Protein AF-0000000086516988 (afdb_homodimer)

Secondary structure (DSSP, 8-state):
--SSEEEEESSBPPHHHHHHHHHHHHTT---EEEEES-B--HHHHHHHHHHHHH-SS--EEEEESSSS-SHHHHHHHHHHHHH-S---EEE-TT---HHHHHHHHHHHHHH-SS--EEE-TTS--BGGGHHHHHHHHS-BTTBPPPSEEE-TT-TB--HHHHHHHHHHHHT-SS--EEE-TTS--HHHHHHHHHHHHHHH----EEE-TTS--BHHHHHHHHHHHHH--TT--EEE--SSB--HHHHHHHHHHHTTS---GGG---SS-HHHHHHHHH--/--SSEEEEESSBPPHHHHHHHHHHHHTT---EEEEES-B--HHHHHHHHHHHHH-SS--EEEEESSSS-SHHHHHHHHHHHHH-S---EEE-TT---HHHHHHHHHHHHHH-SS--EEE-TTS--BGGGHHHHHHHHS-BTTBPPPSEEE-TT-TB--HHHHHHHHHHHHT-SS--EEE-TTS--HHHHHHHHHHHHHHH----EEE-TTS--BHHHHHHHHHHHHH--TT--EEE--SSB--HHHHHHHHHHHTTS---GGG---SS-HHHHHHHHHT-

InterPro domains:
  IPR032675 Leucine-rich repeat domain superfamily [G3DSA:3.80.10.10] (6-278)
  IPR052201 Leucine-rich repeat-containing regulator of pluripotency [PTHR24111] (13-260)

Structure (mmCIF, N/CA/C/O backbone):
data_AF-0000000086516988-model_v1
#
loop_
_entity.id
_entity.type
_entity.pdbx_description
1 polymer 'Uncharacterized protein'
#
loop_
_atom_site.group_PDB
_atom_site.id
_atom_site.type_symbol
_atom_site.label_atom_id
_atom_site.label_alt_id
_atom_site.label_comp_id
_atom_site.label_asym_id
_atom_site.label_entity_id
_atom_site.label_seq_id
_atom_site.pdbx_PDB_ins_code
_atom_site.Cartn_x
_atom_site.Cartn_y
_atom_site.Cartn_z
_atom_site.occupancy
_atom_site.B_iso_or_equiv
_atom_site.auth_seq_id
_atom_site.auth_comp_id
_atom_site.auth_asym_id
_atom_site.auth_atom_id
_atom_site.pdbx_PDB_model_num
ATOM 1 N N . MET A 1 1 ? 9.219 37.531 30.625 1 40.97 1 MET A N 1
ATOM 2 C CA . MET A 1 1 ? 8.57 36.219 30.484 1 40.97 1 MET A CA 1
ATOM 3 C C . MET A 1 1 ? 9.562 35.094 30.719 1 40.97 1 MET A C 1
ATOM 5 O O . MET A 1 1 ? 10.547 34.969 29.984 1 40.97 1 MET A O 1
ATOM 9 N N . SER A 1 2 ? 9.797 34.812 31.719 1 50.31 2 SER A N 1
ATOM 10 C CA . SER A 1 2 ? 10.812 33.875 32.156 1 50.31 2 SER A CA 1
ATOM 11 C C . SER A 1 2 ? 10.852 32.625 31.281 1 50.31 2 SER A C 1
ATOM 13 O O . SER A 1 2 ? 11.906 32 31.125 1 50.31 2 SER A O 1
ATOM 15 N N . SER A 1 3 ? 9.68 32.094 30.688 1 69.81 3 SER A N 1
ATOM 16 C CA . SER A 1 3 ? 9.648 30.828 30 1 69.81 3 SER A CA 1
ATOM 17 C C . SER A 1 3 ? 9.727 31 28.484 1 69.81 3 SER A C 1
ATOM 19 O O . SER A 1 3 ? 9.344 32.062 27.953 1 69.81 3 SER A O 1
ATOM 21 N N . HIS A 1 4 ? 10.602 30.453 27.781 1 91.31 4 HIS A N 1
ATOM 22 C CA . HIS A 1 4 ? 10.781 30.406 26.328 1 91.31 4 HIS A CA 1
ATOM 23 C C . HIS A 1 4 ? 9.523 29.891 25.641 1 91.31 4 HIS A C 1
ATOM 25 O O . HIS A 1 4 ? 9.578 29.484 24.469 1 91.31 4 HIS A O 1
ATOM 31 N N . VAL A 1 5 ? 8.359 30.078 26.516 1 93.75 5 VAL A N 1
ATOM 32 C CA . VAL A 1 5 ? 7.09 29.562 26.016 1 93.75 5 VAL A CA 1
ATOM 33 C C . VAL A 1 5 ? 5.973 30.562 26.312 1 93.75 5 VAL A C 1
ATOM 35 O O . VAL A 1 5 ? 5.895 31.109 27.422 1 93.75 5 VAL A O 1
ATOM 38 N N . PHE A 1 6 ? 5.125 30.859 25.359 1 95.81 6 PHE A N 1
ATOM 39 C CA . PHE A 1 6 ? 3.883 31.594 25.562 1 95.81 6 PHE A CA 1
ATOM 40 C C . PHE A 1 6 ? 2.68 30.75 25.156 1 95.81 6 PHE A C 1
ATOM 42 O O . PHE A 1 6 ? 2.637 30.219 24.031 1 95.81 6 PHE A O 1
ATOM 49 N N . ASN A 1 7 ? 1.745 30.594 26.047 1 95.69 7 ASN A N 1
ATOM 50 C CA . ASN A 1 7 ? 0.537 29.812 25.797 1 95.69 7 ASN A CA 1
ATOM 51 C C . ASN A 1 7 ? -0.708 30.531 26.312 1 95.69 7 ASN A C 1
ATOM 53 O O . ASN A 1 7 ? -0.723 31.031 27.438 1 95.69 7 ASN A O 1
ATOM 57 N N . LYS A 1 8 ? -1.696 30.656 25.484 1 96.06 8 LYS A N 1
ATOM 58 C CA . LYS A 1 8 ? -2.973 31.25 25.875 1 96.06 8 LYS A CA 1
ATOM 59 C C . LYS A 1 8 ? -4.125 30.641 25.078 1 96.06 8 LYS A C 1
ATOM 61 O O . LYS A 1 8 ? -3.988 30.359 23.875 1 96.06 8 LYS A O 1
ATOM 66 N N . ALA A 1 9 ? -5.281 30.453 25.75 1 96.38 9 ALA A N 1
ATOM 67 C CA . ALA A 1 9 ? -6.445 29.859 25.094 1 96.38 9 ALA A CA 1
ATOM 68 C C . ALA A 1 9 ? -7.738 30.516 25.578 1 96.38 9 ALA A C 1
ATOM 70 O O . ALA A 1 9 ? -7.848 30.906 26.734 1 96.38 9 ALA A O 1
ATOM 71 N N . ASP A 1 10 ? -8.711 30.656 24.656 1 96.31 10 ASP A N 1
ATOM 72 C CA . ASP A 1 10 ? -10.086 31.062 24.953 1 96.31 10 ASP A CA 1
ATOM 73 C C . ASP A 1 10 ? -10.109 32.375 25.734 1 96.31 10 ASP A C 1
ATOM 75 O O . ASP A 1 10 ? -10.75 32.469 26.781 1 96.31 10 ASP A O 1
ATOM 79 N N . ALA A 1 11 ? -9.359 33.312 25.188 1 97.06 11 ALA A N 1
ATOM 80 C CA . ALA A 1 11 ? -9.266 34.594 25.875 1 97.06 11 ALA A CA 1
ATOM 81 C C . ALA A 1 11 ? -8.898 35.719 24.922 1 97.06 11 ALA A C 1
ATOM 83 O O . ALA A 1 11 ? -8.516 35.438 23.766 1 97.06 11 ALA A O 1
ATOM 84 N N . VAL A 1 12 ? -9.031 36.938 25.438 1 97.06 12 VAL A N 1
ATOM 85 C CA . VAL A 1 12 ? -8.594 38.094 24.688 1 97.06 12 VAL A CA 1
ATOM 86 C C . VAL A 1 12 ? -7.109 38.344 24.953 1 97.06 12 VAL A C 1
ATOM 88 O O . VAL A 1 12 ? -6.668 38.344 26.109 1 97.06 12 VAL A O 1
ATOM 91 N N . LEU A 1 13 ? -6.328 38.469 23.969 1 96.56 13 LEU A N 1
ATOM 92 C CA . LEU A 1 13 ? -4.934 38.875 24.125 1 96.56 13 LEU A CA 1
ATOM 93 C C . LEU A 1 13 ? -4.828 40.375 24.453 1 96.56 13 LEU A C 1
ATOM 95 O O . LEU A 1 13 ? -5.207 41.219 23.641 1 96.56 13 LEU A O 1
ATOM 99 N N . THR A 1 14 ? -4.301 40.656 25.562 1 97.06 14 THR A N 1
ATOM 100 C CA . THR A 1 14 ? -4.164 42.062 25.984 1 97.06 14 THR A CA 1
ATOM 101 C C . THR A 1 14 ? -3.01 42.719 25.234 1 97.06 14 THR A C 1
ATOM 103 O O . THR A 1 14 ? -2.152 42.062 24.672 1 97.06 14 THR A O 1
ATOM 106 N N . ASN A 1 15 ? -3.023 44 25.344 1 97.06 15 ASN A N 1
ATOM 107 C CA . ASN A 1 15 ? -1.929 44.781 24.734 1 97.06 15 ASN A CA 1
ATOM 108 C C . ASN A 1 15 ? -0.589 44.438 25.391 1 97.06 15 ASN A C 1
ATOM 110 O O . ASN A 1 15 ? 0.433 44.344 24.703 1 97.06 15 ASN A O 1
ATOM 114 N N . GLU A 1 16 ? -0.558 44.281 26.656 1 97.06 16 GLU A N 1
ATOM 115 C CA . GLU A 1 16 ? 0.659 43.906 27.375 1 97.06 16 GLU A CA 1
ATOM 116 C C . GLU A 1 16 ? 1.191 42.562 26.922 1 97.06 16 GLU A C 1
ATOM 118 O O . GLU A 1 16 ? 2.402 42.375 26.766 1 97.06 16 GLU A O 1
ATOM 123 N N . GLU A 1 17 ? 0.275 41.656 26.719 1 97.19 17 GLU A N 1
ATOM 124 C CA . GLU A 1 17 ? 0.67 40.344 26.25 1 97.19 17 GLU A CA 1
ATOM 125 C C . GLU A 1 17 ? 1.224 40.375 24.828 1 97.19 17 GLU A C 1
ATOM 127 O O . GLU A 1 17 ? 2.215 39.719 24.531 1 97.19 17 GLU A O 1
ATOM 132 N N . VAL A 1 18 ? 0.534 41.156 24 1 97.94 18 VAL A N 1
ATOM 133 C CA . VAL A 1 18 ? 1.008 41.312 22.625 1 97.94 18 VAL A CA 1
ATOM 134 C C . VAL A 1 18 ? 2.424 41.875 22.641 1 97.94 18 VAL A C 1
ATOM 136 O O . VAL A 1 18 ? 3.305 41.375 21.938 1 97.94 18 VAL A O 1
ATOM 139 N N . VAL A 1 19 ? 2.646 42.875 23.406 1 97.56 19 VAL A N 1
ATOM 140 C CA . VAL A 1 19 ? 3.957 43.5 23.5 1 97.56 19 VAL A CA 1
ATOM 141 C C . VAL A 1 19 ? 4.984 42.5 24.016 1 97.56 19 VAL A C 1
ATOM 143 O O . VAL A 1 19 ? 6.109 42.438 23.5 1 97.56 19 VAL A O 1
ATOM 146 N N . SER A 1 20 ? 4.621 41.75 24.969 1 97.06 20 SER A N 1
ATOM 147 C CA . SER A 1 20 ? 5.508 40.75 25.547 1 97.06 20 SER A CA 1
ATOM 148 C C . SER A 1 20 ? 5.91 39.688 24.5 1 97.06 20 SER A C 1
ATOM 150 O O . SER A 1 20 ? 7.082 39.344 24.406 1 97.06 20 SER A O 1
ATOM 152 N N . ILE A 1 21 ? 4.918 39.25 23.75 1 97.81 21 ILE A N 1
ATOM 153 C CA . ILE A 1 21 ? 5.184 38.281 22.688 1 97.81 21 ILE A CA 1
ATOM 154 C C . ILE A 1 21 ? 6.125 38.875 21.656 1 97.81 21 ILE A C 1
ATOM 156 O O . ILE A 1 21 ? 7.129 38.281 21.281 1 97.81 21 ILE A O 1
ATOM 160 N N . CYS A 1 22 ? 5.828 40.094 21.234 1 98.12 22 CYS A N 1
ATOM 161 C CA . CYS A 1 22 ? 6.621 40.75 20.219 1 98.12 22 CYS A CA 1
ATOM 162 C C . CYS A 1 22 ? 8.055 40.969 20.688 1 98.12 22 CYS A C 1
ATOM 164 O O . CYS A 1 22 ? 9 40.75 19.922 1 98.12 22 CYS A O 1
ATOM 166 N N . THR A 1 23 ? 8.219 41.344 21.875 1 97.88 23 THR A N 1
ATOM 167 C CA . THR A 1 23 ? 9.547 41.594 22.438 1 97.88 23 THR A CA 1
ATOM 168 C C . THR A 1 23 ? 10.336 40.281 22.5 1 97.88 23 THR A C 1
ATOM 170 O O . THR A 1 23 ? 11.508 40.219 22.125 1 97.88 23 THR A O 1
ATOM 173 N N . ALA A 1 24 ? 9.695 39.25 22.953 1 97.81 24 ALA A N 1
ATOM 174 C CA . ALA A 1 24 ? 10.344 37.969 23.062 1 97.81 24 ALA A CA 1
ATOM 175 C C . ALA A 1 24 ? 10.766 37.438 21.688 1 97.81 24 ALA A C 1
ATOM 177 O O . ALA A 1 24 ? 11.836 36.844 21.547 1 97.81 24 ALA A O 1
ATOM 178 N N . LEU A 1 25 ? 9.906 37.625 20.688 1 98.12 25 LEU A N 1
ATOM 179 C CA . LEU A 1 25 ? 10.227 37.219 19.328 1 98.12 25 LEU A CA 1
ATOM 180 C C . LEU A 1 25 ? 11.398 38.031 18.766 1 98.12 25 LEU A C 1
ATOM 182 O O . LEU A 1 25 ? 12.32 37.438 18.188 1 98.12 25 LEU A O 1
ATOM 186 N N . LYS A 1 26 ? 11.352 39.281 18.984 1 97.5 26 LYS A N 1
ATOM 187 C CA . LYS A 1 26 ? 12.406 40.188 18.5 1 97.5 26 LYS A CA 1
ATOM 188 C C . LYS A 1 26 ? 13.758 39.812 19.109 1 97.5 26 LYS A C 1
ATOM 190 O O . LYS A 1 26 ? 14.789 39.906 18.438 1 97.5 26 LYS A O 1
ATOM 195 N N . ASP A 1 27 ? 13.719 39.406 20.297 1 97.44 27 ASP A N 1
ATOM 196 C CA . ASP A 1 27 ? 14.945 39.125 21.031 1 97.44 27 ASP A CA 1
ATOM 197 C C . ASP A 1 27 ? 15.367 37.656 20.875 1 97.44 27 ASP A C 1
ATOM 199 O O . ASP A 1 27 ? 16.312 37.219 21.531 1 97.44 27 ASP A O 1
ATOM 203 N N . ASP A 1 28 ? 14.68 36.969 20.078 1 97.75 28 ASP A N 1
ATOM 204 C CA . ASP A 1 28 ? 14.969 35.531 19.859 1 97.75 28 ASP A CA 1
ATOM 205 C C . ASP A 1 28 ? 14.984 34.781 21.188 1 97.75 28 ASP A C 1
ATOM 207 O O . ASP A 1 28 ? 15.93 34.031 21.469 1 97.75 28 ASP A O 1
ATOM 211 N N . GLN A 1 29 ? 13.922 35 21.891 1 96.62 29 GLN A N 1
ATOM 212 C CA . GLN A 1 29 ? 13.844 34.344 23.188 1 96.62 29 GLN A CA 1
ATOM 213 C C . GLN A 1 29 ? 12.695 33.344 23.234 1 96.62 29 GLN A C 1
ATOM 215 O O . GLN A 1 29 ? 12.664 32.438 24.078 1 96.62 29 GLN A O 1
ATOM 220 N N . LEU A 1 30 ? 11.758 33.5 22.391 1 96.69 30 LEU A N 1
ATOM 221 C CA . LEU A 1 30 ? 10.586 32.625 22.375 1 96.69 30 LEU A CA 1
ATOM 222 C C . LEU A 1 30 ? 10.867 31.359 21.609 1 96.69 30 LEU A C 1
ATOM 224 O O . LEU A 1 30 ? 11.391 31.391 20.5 1 96.69 30 LEU A O 1
ATOM 228 N N . LYS A 1 31 ? 10.508 30.219 22.172 1 97 31 LYS A N 1
ATOM 229 C CA . LYS A 1 31 ? 10.703 28.938 21.531 1 97 31 LYS A CA 1
ATOM 230 C C . LYS A 1 31 ? 9.375 28.344 21.078 1 97 31 LYS A C 1
ATOM 232 O O . LYS A 1 31 ? 9.312 27.641 20.062 1 97 31 LYS A O 1
ATOM 237 N N . VAL A 1 32 ? 8.375 28.609 21.891 1 96.69 32 VAL A N 1
ATOM 238 C CA . VAL A 1 32 ? 7.055 28.047 21.625 1 96.69 32 VAL A CA 1
ATOM 239 C C . VAL A 1 32 ? 5.992 29.141 21.766 1 96.69 32 VAL A C 1
ATOM 241 O O . VAL A 1 32 ? 5.918 29.812 22.781 1 96.69 32 VAL A O 1
ATOM 244 N N . LEU A 1 33 ? 5.211 29.328 20.734 1 97.31 33 LEU A N 1
ATOM 245 C CA . LEU A 1 33 ? 4.051 30.203 20.766 1 97.31 33 LEU A CA 1
ATOM 246 C C . LEU A 1 33 ? 2.768 29.422 20.5 1 97.31 33 LEU A C 1
ATOM 248 O O . LEU A 1 33 ? 2.594 28.859 19.422 1 97.31 33 LEU A O 1
ATOM 252 N N . CYS A 1 34 ? 1.857 29.406 21.453 1 97.25 34 CYS A N 1
ATOM 253 C CA . CYS A 1 34 ? 0.61 28.656 21.328 1 97.25 34 CYS A CA 1
ATOM 254 C C . CYS A 1 34 ? -0.59 29.547 21.625 1 97.25 34 CYS A C 1
ATOM 256 O O . CYS A 1 34 ? -0.761 30.016 22.75 1 97.25 34 CYS A O 1
ATOM 258 N N . LEU A 1 35 ? -1.345 29.781 20.656 1 96.81 35 LEU A N 1
ATOM 259 C CA . LEU A 1 35 ? -2.605 30.5 20.781 1 96.81 35 LEU A CA 1
ATOM 260 C C . LEU A 1 35 ? -3.775 29.641 20.328 1 96.81 35 LEU A C 1
ATOM 262 O O . LEU A 1 35 ? -3.729 29.047 19.234 1 96.81 35 LEU A O 1
ATOM 266 N N . ARG A 1 36 ? -4.82 29.562 21.094 1 96.81 36 ARG A N 1
ATOM 267 C CA . ARG A 1 36 ? -6.016 28.797 20.75 1 96.81 36 ARG A CA 1
ATOM 268 C C . ARG A 1 36 ? -7.281 29.594 21.062 1 96.81 36 ARG A C 1
ATOM 270 O O . ARG A 1 36 ? -7.484 30.016 22.203 1 96.81 36 ARG A O 1
ATOM 277 N N . ALA A 1 37 ? -8.07 29.828 20.078 1 96.88 37 ALA A N 1
ATOM 278 C CA . ALA A 1 37 ? -9.367 30.484 20.25 1 96.88 37 ALA A CA 1
ATOM 279 C C . ALA A 1 37 ? -9.227 31.812 20.984 1 96.88 37 ALA A C 1
ATOM 281 O O . ALA A 1 37 ? -9.992 32.094 21.906 1 96.88 37 ALA A O 1
ATOM 282 N N . CYS A 1 38 ? -8.195 32.5 20.688 1 96.94 38 CYS A N 1
ATOM 283 C CA . CYS A 1 38 ? -7.996 33.812 21.281 1 96.94 38 CYS A CA 1
ATOM 284 C C . CYS A 1 38 ? -8.57 34.906 20.391 1 96.94 38 CYS A C 1
ATOM 286 O O . CYS A 1 38 ? -8.672 34.75 19.172 1 96.94 38 CYS A O 1
ATOM 288 N N . THR A 1 39 ? -9.016 36 21.047 1 96.88 39 THR A N 1
ATOM 289 C CA . THR A 1 39 ? -9.391 37.219 20.312 1 96.88 39 THR A CA 1
ATOM 290 C C . THR A 1 39 ? -8.203 38.156 20.203 1 96.88 39 THR A C 1
ATOM 292 O O . THR A 1 39 ? -7.59 38.531 21.203 1 96.88 39 THR A O 1
ATOM 295 N N . ILE A 1 40 ? -7.84 38.469 19.047 1 96.5 40 ILE A N 1
ATOM 296 C CA . ILE A 1 40 ? -6.703 39.344 18.781 1 96.5 40 ILE A CA 1
ATOM 297 C C . ILE A 1 40 ? -7.023 40.25 17.609 1 96.5 40 ILE A C 1
ATOM 299 O O . ILE A 1 40 ? -7.676 39.844 16.656 1 96.5 40 ILE A O 1
ATOM 303 N N . HIS A 1 41 ? -6.641 41.531 17.734 1 95.62 41 HIS A N 1
ATOM 304 C CA . HIS A 1 41 ? -6.812 42.438 16.609 1 95.62 41 HIS A CA 1
ATOM 305 C C . HIS A 1 41 ? -5.941 42.031 15.43 1 95.62 41 HIS A C 1
ATOM 307 O O . HIS A 1 41 ? -4.809 41.594 15.617 1 95.62 41 HIS A O 1
ATOM 313 N N . GLY A 1 42 ? -6.445 42.219 14.258 1 95.81 42 GLY A N 1
ATOM 314 C CA . GLY A 1 42 ? -5.754 41.844 13.039 1 95.81 42 GLY A CA 1
ATOM 315 C C . GLY A 1 42 ? -4.359 42.438 12.93 1 95.81 42 GLY A C 1
ATOM 316 O O . GLY A 1 42 ? -3.424 41.75 12.5 1 95.81 42 GLY A O 1
ATOM 317 N N . LYS A 1 43 ? -4.234 43.656 13.328 1 96.69 43 LYS A N 1
ATOM 318 C CA . LYS A 1 43 ? -2.941 44.344 13.25 1 96.69 43 LYS A CA 1
ATOM 319 C C . LYS A 1 43 ? -1.921 43.688 14.18 1 96.69 43 LYS A C 1
ATOM 321 O O . LYS A 1 43 ? -0.731 43.625 13.859 1 96.69 43 LYS A O 1
ATOM 326 N N . ASP A 1 44 ? -2.369 43.25 15.297 1 97.81 44 ASP A N 1
ATOM 327 C CA . ASP A 1 44 ? -1.482 42.625 16.266 1 97.81 44 ASP A CA 1
ATOM 328 C C . ASP A 1 44 ? -1.057 41.219 15.805 1 97.81 44 ASP A C 1
ATOM 330 O O . ASP A 1 44 ? 0.103 40.844 15.961 1 97.81 44 ASP A O 1
ATOM 334 N N . LEU A 1 45 ? -2.01 40.5 15.25 1 97.94 45 LEU A N 1
ATOM 335 C CA . LEU A 1 45 ? -1.657 39.219 14.688 1 97.94 45 LEU A CA 1
ATOM 336 C C . LEU A 1 45 ? -0.622 39.344 13.578 1 97.94 45 LEU A C 1
ATOM 338 O O . LEU A 1 45 ? 0.344 38.594 13.516 1 97.94 45 LEU A O 1
ATOM 342 N N . LYS A 1 46 ? -0.857 40.312 12.75 1 98.31 46 LYS A N 1
ATOM 343 C CA . LYS A 1 46 ? 0.092 40.594 11.68 1 98.31 46 LYS A CA 1
ATOM 344 C C . LYS A 1 46 ? 1.485 40.875 12.234 1 98.31 46 LYS A C 1
ATOM 346 O O . LYS A 1 46 ? 2.479 40.344 11.719 1 98.31 46 LYS A O 1
ATOM 351 N N . ARG A 1 47 ? 1.576 41.656 13.203 1 98.38 47 ARG A N 1
ATOM 352 C CA . ARG A 1 47 ? 2.852 42 13.82 1 98.38 47 ARG A CA 1
ATOM 353 C C . ARG A 1 47 ? 3.525 40.75 14.414 1 98.38 47 ARG A C 1
ATOM 355 O O . ARG A 1 47 ? 4.727 40.562 14.227 1 98.38 47 ARG A O 1
ATOM 362 N N . ILE A 1 48 ? 2.766 40 15.07 1 98.62 48 ILE A N 1
ATOM 363 C CA . ILE A 1 48 ? 3.285 38.781 15.688 1 98.62 48 ILE A CA 1
ATOM 364 C C . ILE A 1 48 ? 3.844 37.844 14.617 1 98.62 48 ILE A C 1
ATOM 366 O O . ILE A 1 48 ? 4.965 37.344 14.742 1 98.62 48 ILE A O 1
ATOM 370 N N . LEU A 1 49 ? 3.08 37.625 13.555 1 98.75 49 LEU A N 1
ATOM 371 C CA . LEU A 1 49 ? 3.508 36.719 12.5 1 98.75 49 LEU A CA 1
ATOM 372 C C . LEU A 1 49 ? 4.734 37.281 11.773 1 98.75 49 LEU A C 1
ATOM 374 O O . LEU A 1 49 ? 5.621 36.5 11.391 1 98.75 49 LEU A O 1
ATOM 378 N N . LYS A 1 50 ? 4.809 38.531 11.562 1 98.75 50 LYS A N 1
ATOM 379 C CA . LYS A 1 50 ? 5.984 39.156 10.953 1 98.75 50 LYS A CA 1
ATOM 380 C C . LYS A 1 50 ? 7.234 38.875 11.797 1 98.75 50 LYS A C 1
ATOM 382 O O . LYS A 1 50 ? 8.273 38.469 11.266 1 98.75 50 LYS A O 1
ATOM 387 N N . LEU A 1 51 ? 7.141 39.094 13.055 1 98.75 51 LEU A N 1
ATOM 388 C CA . LEU A 1 51 ? 8.273 38.906 13.953 1 98.75 51 LEU A CA 1
ATOM 389 C C . LEU A 1 51 ? 8.625 37.438 14.094 1 98.75 51 LEU A C 1
ATOM 391 O O . LEU A 1 51 ? 9.797 37.094 14.219 1 98.75 51 LEU A O 1
ATOM 395 N N . ALA A 1 52 ? 7.57 36.625 14.133 1 98.75 52 ALA A N 1
ATOM 396 C CA . ALA A 1 52 ? 7.816 35.188 14.164 1 98.75 52 ALA A CA 1
ATOM 397 C C . ALA A 1 52 ? 8.625 34.75 12.945 1 98.75 52 ALA A C 1
ATOM 399 O O . ALA A 1 52 ? 9.453 33.844 13.039 1 98.75 52 ALA A O 1
ATOM 400 N N . GLY A 1 53 ? 8.352 35.312 11.805 1 98.81 53 GLY A N 1
ATOM 401 C CA . GLY A 1 53 ? 9.086 35.031 10.586 1 98.81 53 GLY A CA 1
ATOM 402 C C . GLY A 1 53 ? 10.57 35.281 10.703 1 98.81 53 GLY A C 1
ATOM 403 O O . GLY A 1 53 ? 11.383 34.531 10.141 1 98.81 53 GLY A O 1
ATOM 404 N N . SER A 1 54 ? 10.914 36.281 11.438 1 98.44 54 SER A N 1
ATOM 405 C CA . SER A 1 54 ? 12.32 36.656 11.539 1 98.44 54 SER A CA 1
ATOM 406 C C . SER A 1 54 ? 12.969 36.062 12.781 1 98.44 54 SER A C 1
ATOM 408 O O . SER A 1 54 ? 14.172 36.219 13 1 98.44 54 SER A O 1
ATOM 410 N N . CYS A 1 55 ? 12.195 35.406 13.57 1 98.31 55 CYS A N 1
ATOM 411 C CA . CYS A 1 55 ? 12.688 34.875 14.836 1 98.31 55 CYS A CA 1
ATOM 412 C C . CYS A 1 55 ? 13.555 33.656 14.609 1 98.31 55 CYS A C 1
ATOM 414 O O . CYS A 1 55 ? 13.156 32.719 13.898 1 98.31 55 CYS A O 1
ATOM 416 N N . SER A 1 56 ? 14.695 33.562 15.289 1 98.19 56 SER A N 1
ATOM 417 C CA . SER A 1 56 ? 15.633 32.469 15.062 1 98.19 56 SER A CA 1
ATOM 418 C C . SER A 1 56 ? 15.523 31.422 16.156 1 98.19 56 SER A C 1
ATOM 420 O O . SER A 1 56 ? 16.125 30.344 16.047 1 98.19 56 SER A O 1
ATOM 422 N N . SER A 1 57 ? 14.664 31.703 17.109 1 97.31 57 SER A N 1
ATOM 423 C CA . SER A 1 57 ? 14.602 30.766 18.234 1 97.31 57 SER A CA 1
ATOM 424 C C . SER A 1 57 ? 13.289 30 18.25 1 97.31 57 SER A C 1
ATOM 426 O O . SER A 1 57 ? 13.172 28.969 18.906 1 97.31 57 SER A O 1
ATOM 428 N N . LEU A 1 58 ? 12.305 30.5 17.531 1 97.62 58 LEU A N 1
ATOM 429 C CA . LEU A 1 58 ? 10.977 29.906 17.562 1 97.62 58 LEU A CA 1
ATOM 430 C C . LEU A 1 58 ? 10.977 28.516 16.938 1 97.62 58 LEU A C 1
ATOM 432 O O . LEU A 1 58 ? 11.352 28.359 15.766 1 97.62 58 LEU A O 1
ATOM 436 N N . GLN A 1 59 ? 10.516 27.516 17.656 1 97.75 59 GLN A N 1
ATOM 437 C CA . GLN A 1 59 ? 10.547 26.125 17.219 1 97.75 59 GLN A CA 1
ATOM 438 C C . GLN A 1 59 ? 9.141 25.641 16.875 1 97.75 59 GLN A C 1
ATOM 440 O O . GLN A 1 59 ? 8.977 24.797 15.984 1 97.75 59 GLN A O 1
ATOM 445 N N . GLN A 1 60 ? 8.188 26.141 17.609 1 97.38 60 GLN A N 1
ATOM 446 C CA . GLN A 1 60 ? 6.816 25.688 17.406 1 97.38 60 GLN A CA 1
ATOM 447 C C . GLN A 1 60 ? 5.852 26.875 17.344 1 97.38 60 GLN A C 1
ATOM 449 O O . GLN A 1 60 ? 5.875 27.734 18.234 1 97.38 60 GLN A O 1
ATOM 454 N N . LEU A 1 61 ? 5.07 26.875 16.391 1 98.12 61 LEU A N 1
ATOM 455 C CA . LEU A 1 61 ? 3.998 27.859 16.234 1 98.12 61 LEU A CA 1
ATOM 456 C C . LEU A 1 61 ? 2.641 27.156 16.172 1 98.12 61 LEU A C 1
ATOM 458 O O . LEU A 1 61 ? 2.367 26.406 15.234 1 98.12 61 LEU A O 1
ATOM 462 N N . THR A 1 62 ? 1.845 27.359 17.156 1 97.94 62 THR A N 1
ATOM 463 C CA . THR A 1 62 ? 0.509 26.781 17.234 1 97.94 62 THR A CA 1
ATOM 464 C C . THR A 1 62 ? -0.556 27.875 17.234 1 97.94 62 THR A C 1
ATOM 466 O O . THR A 1 62 ? -0.604 28.719 18.141 1 97.94 62 THR A O 1
ATOM 469 N N . LEU A 1 63 ? -1.302 27.906 16.219 1 98 63 LEU A N 1
ATOM 470 C CA . LEU A 1 63 ? -2.436 28.812 16.078 1 98 63 LEU A CA 1
ATOM 471 C C . LEU A 1 63 ? -3.725 28.031 15.828 1 98 63 LEU A C 1
ATOM 473 O O . LEU A 1 63 ? -4.23 28 14.703 1 98 63 LEU A O 1
ATOM 477 N N . ASN A 1 64 ? -4.285 27.578 16.906 1 97.44 64 ASN A N 1
ATOM 478 C CA . ASN A 1 64 ? -5.398 26.656 16.766 1 97.44 64 ASN A CA 1
ATOM 479 C C . ASN A 1 64 ? -6.742 27.344 16.953 1 97.44 64 ASN A C 1
ATOM 481 O O . ASN A 1 64 ? -6.84 28.328 17.703 1 97.44 64 ASN A O 1
ATOM 485 N N . ILE A 1 65 ? -7.762 26.891 16.312 1 97 65 ILE A N 1
ATOM 486 C CA . ILE A 1 65 ? -9.172 27.219 16.469 1 97 65 ILE A CA 1
ATOM 487 C C . ILE A 1 65 ? -9.344 28.734 16.516 1 97 65 ILE A C 1
ATOM 489 O O . ILE A 1 65 ? -9.023 29.375 17.516 1 97 65 ILE A O 1
ATOM 493 N N . GLY A 1 66 ? -9.82 29.312 15.555 1 93 66 GLY A N 1
ATOM 494 C CA . GLY A 1 66 ? -10.25 30.688 15.578 1 93 66 GLY A CA 1
ATOM 495 C C . GLY A 1 66 ? -9.117 31.672 15.367 1 93 66 GLY A C 1
ATOM 496 O O . GLY A 1 66 ? -9.32 32.906 15.414 1 93 66 GLY A O 1
ATOM 497 N N . MET A 1 67 ? -7.906 31.188 15.156 1 95.88 67 MET A N 1
ATOM 498 C CA . MET A 1 67 ? -6.758 32.094 15.008 1 95.88 67 MET A CA 1
ATOM 499 C C . MET A 1 67 ? -6.531 32.438 13.547 1 95.88 67 MET A C 1
ATOM 501 O O . MET A 1 67 ? -6.312 33.594 13.211 1 95.88 67 MET A O 1
ATOM 505 N N . VAL A 1 68 ? -6.586 31.469 12.68 1 97.56 68 VAL A N 1
ATOM 506 C CA . VAL A 1 68 ? -6.48 31.625 11.234 1 97.56 68 VAL A CA 1
ATOM 507 C C . VAL A 1 68 ? -7.852 31.438 10.594 1 97.56 68 VAL A C 1
ATOM 509 O O . VAL A 1 68 ? -8.281 30.312 10.367 1 97.56 68 VAL A O 1
ATOM 512 N N . THR A 1 69 ? -8.461 32.562 10.219 1 96.88 69 THR A N 1
ATOM 513 C CA . THR A 1 69 ? -9.891 32.438 9.953 1 96.88 69 THR A CA 1
ATOM 514 C C . THR A 1 69 ? -10.227 32.906 8.539 1 96.88 69 THR A C 1
ATOM 516 O O . THR A 1 69 ? -11.375 32.812 8.102 1 96.88 69 THR A O 1
ATOM 519 N N . ASN A 1 70 ? -9.297 33.5 7.875 1 96.38 70 ASN A N 1
ATOM 520 C CA . ASN A 1 70 ? -9.555 34 6.527 1 96.38 70 ASN A CA 1
ATOM 521 C C . ASN A 1 70 ? -8.297 33.969 5.664 1 96.38 70 ASN A C 1
ATOM 523 O O . ASN A 1 70 ? -7.219 33.625 6.148 1 96.38 70 ASN A O 1
ATOM 527 N N . MET A 1 71 ? -8.438 34.312 4.402 1 97.56 71 MET A N 1
ATOM 528 C CA . MET A 1 71 ? -7.359 34.188 3.424 1 97.56 71 MET A CA 1
ATOM 529 C C . MET A 1 71 ? -6.223 35.156 3.756 1 97.56 71 MET A C 1
ATOM 531 O O . MET A 1 71 ? -5.055 34.844 3.516 1 97.56 71 MET A O 1
ATOM 535 N N . LYS A 1 72 ? -6.535 36.281 4.301 1 97.69 72 LYS A N 1
ATOM 536 C CA . LYS A 1 72 ? -5.5 37.25 4.703 1 97.69 72 LYS A CA 1
ATOM 537 C C . LYS A 1 72 ? -4.59 36.625 5.773 1 97.69 72 LYS A C 1
ATOM 539 O O . LYS A 1 72 ? -3.369 36.812 5.723 1 97.69 72 LYS A O 1
ATOM 544 N N . HIS A 1 73 ? -5.23 36.031 6.742 1 98.25 73 HIS A N 1
ATOM 545 C CA . HIS A 1 73 ? -4.465 35.344 7.781 1 98.25 73 HIS A CA 1
ATOM 546 C C . HIS A 1 73 ? -3.555 34.281 7.188 1 98.25 73 HIS A C 1
ATOM 548 O O . HIS A 1 73 ? -2.402 34.125 7.602 1 98.25 73 HIS A O 1
ATOM 554 N N . ILE A 1 74 ? -4.059 33.5 6.195 1 98.62 74 ILE A N 1
ATOM 555 C CA . ILE A 1 74 ? -3.301 32.438 5.547 1 98.62 74 ILE A CA 1
ATOM 556 C C . ILE A 1 74 ? -2.09 33.031 4.828 1 98.62 74 ILE A C 1
ATOM 558 O O . ILE A 1 74 ? -0.981 32.5 4.93 1 98.62 74 ILE A O 1
ATOM 562 N N . GLU A 1 75 ? -2.289 34.062 4.172 1 98.56 75 GLU A N 1
ATOM 563 C CA . GLU A 1 75 ? -1.203 34.75 3.455 1 98.56 75 GLU A CA 1
ATOM 564 C C . GLU A 1 75 ? -0.136 35.25 4.418 1 98.56 75 GLU A C 1
ATOM 566 O O . GLU A 1 75 ? 1.061 35.156 4.141 1 98.56 75 GLU A O 1
ATOM 571 N N . LEU A 1 76 ? -0.567 35.844 5.496 1 98.56 76 LEU A N 1
ATOM 572 C CA . LEU A 1 76 ? 0.366 36.312 6.516 1 98.56 76 LEU A CA 1
ATOM 573 C C . LEU A 1 76 ? 1.181 35.156 7.078 1 98.56 76 LEU A C 1
ATOM 575 O O . LEU A 1 76 ? 2.395 35.281 7.262 1 98.56 76 LEU A O 1
ATOM 579 N N . LEU A 1 77 ? 0.482 34.125 7.32 1 98.81 77 LEU A N 1
ATOM 580 C CA . LEU A 1 77 ? 1.149 32.938 7.836 1 98.81 77 LEU A CA 1
ATOM 581 C C . LEU A 1 77 ? 2.158 32.406 6.828 1 98.81 77 LEU A C 1
ATOM 583 O O . LEU A 1 77 ? 3.27 32 7.199 1 98.81 77 LEU A O 1
ATOM 587 N N . ALA A 1 78 ? 1.776 32.312 5.566 1 98.88 78 ALA A N 1
ATOM 588 C CA . ALA A 1 78 ? 2.674 31.844 4.512 1 98.88 78 ALA A CA 1
ATOM 589 C C . ALA A 1 78 ? 3.938 32.688 4.453 1 98.88 78 ALA A C 1
ATOM 591 O O . ALA A 1 78 ? 5.047 32.156 4.328 1 98.88 78 ALA A O 1
ATOM 592 N N . ARG A 1 79 ? 3.816 33.969 4.543 1 98.81 79 ARG A N 1
ATOM 593 C CA . ARG A 1 79 ? 4.965 34.875 4.551 1 98.81 79 ARG A CA 1
ATOM 594 C C . ARG A 1 79 ? 5.859 34.594 5.758 1 98.81 79 ARG A C 1
ATOM 596 O O . ARG A 1 79 ? 7.086 34.625 5.648 1 98.81 79 ARG A O 1
ATOM 603 N N . CYS A 1 80 ? 5.203 34.438 6.871 1 98.81 80 CYS A N 1
ATOM 604 C CA . CYS A 1 80 ? 5.926 34.094 8.094 1 98.81 80 CYS A CA 1
ATOM 605 C C . CYS A 1 80 ? 6.777 32.844 7.895 1 98.81 80 CYS A C 1
ATOM 607 O O . CYS A 1 80 ? 7.965 32.844 8.234 1 98.81 80 CYS A O 1
ATOM 609 N N . ILE A 1 81 ? 6.191 31.828 7.285 1 98.81 81 ILE A N 1
ATOM 610 C CA . ILE A 1 81 ? 6.848 30.531 7.086 1 98.81 81 ILE A CA 1
ATOM 611 C C . ILE A 1 81 ? 8 30.688 6.102 1 98.81 81 ILE A C 1
ATOM 613 O O . ILE A 1 81 ? 9.07 30.109 6.297 1 98.81 81 ILE A O 1
ATOM 617 N N . ILE A 1 82 ? 7.844 31.422 5.078 1 98.56 82 ILE A N 1
ATOM 618 C CA . ILE A 1 82 ? 8.883 31.656 4.082 1 98.56 82 ILE A CA 1
ATOM 619 C C . ILE A 1 82 ? 10.086 32.344 4.73 1 98.56 82 ILE A C 1
ATOM 621 O O . ILE A 1 82 ? 11.234 32 4.43 1 98.56 82 ILE A O 1
ATOM 625 N N . ALA A 1 83 ? 9.82 33.219 5.602 1 98.69 83 ALA A N 1
ATOM 626 C CA . ALA A 1 83 ? 10.867 34.031 6.219 1 98.69 83 ALA A CA 1
ATOM 627 C C . ALA A 1 83 ? 11.586 33.25 7.32 1 98.69 83 ALA A C 1
ATOM 629 O O . ALA A 1 83 ? 12.789 33.438 7.52 1 98.69 83 ALA A O 1
ATOM 630 N N . ASN A 1 84 ? 10.922 32.438 7.957 1 98.62 84 ASN A N 1
ATOM 631 C CA . ASN A 1 84 ? 11.453 31.766 9.133 1 98.62 84 ASN A CA 1
ATOM 632 C C . ASN A 1 84 ? 12.383 30.625 8.75 1 98.62 84 ASN A C 1
ATOM 634 O O . ASN A 1 84 ? 12.219 30 7.691 1 98.62 84 ASN A O 1
ATOM 638 N N . LYS A 1 85 ? 13.297 30.281 9.688 1 97.94 85 LYS A N 1
ATOM 639 C CA . LYS A 1 85 ? 14.242 29.188 9.414 1 97.94 85 LYS A CA 1
ATOM 640 C C . LYS A 1 85 ? 14.398 28.281 10.625 1 97.94 85 LYS A C 1
ATOM 642 O O . LYS A 1 85 ? 15.125 27.281 10.562 1 97.94 85 LYS A O 1
ATOM 647 N N . SER A 1 86 ? 13.594 28.547 11.664 1 97.81 86 SER A N 1
ATOM 648 C CA . SER A 1 86 ? 13.867 27.844 12.914 1 97.81 86 SER A CA 1
ATOM 649 C C . SER A 1 86 ? 12.727 26.906 13.289 1 97.81 86 SER A C 1
ATOM 651 O O . SER A 1 86 ? 12.914 25.969 14.047 1 97.81 86 SER A O 1
ATOM 653 N N . LEU A 1 87 ? 11.609 27.094 12.734 1 97.88 87 LEU A N 1
ATOM 654 C CA . LEU A 1 87 ? 10.438 26.312 13.102 1 97.88 87 LEU A CA 1
ATOM 655 C C . LEU A 1 87 ? 10.648 24.844 12.773 1 97.88 87 LEU A C 1
ATOM 657 O O . LEU A 1 87 ? 11.195 24.516 11.719 1 97.88 87 LEU A O 1
ATOM 661 N N . THR A 1 88 ? 10.148 23.984 13.648 1 97.94 88 THR A N 1
ATOM 662 C CA . THR A 1 88 ? 10.109 22.547 13.398 1 97.94 88 THR A CA 1
ATOM 663 C C . THR A 1 88 ? 8.672 22.031 13.398 1 97.94 88 THR A C 1
ATOM 665 O O . THR A 1 88 ? 8.391 20.953 12.867 1 97.94 88 THR A O 1
ATOM 668 N N . GLY A 1 89 ? 7.801 22.828 13.992 1 98.06 89 GLY A N 1
ATOM 669 C CA . GLY A 1 89 ? 6.402 22.438 14.062 1 98.06 89 GLY A CA 1
ATOM 670 C C . GLY A 1 89 ? 5.449 23.594 13.773 1 98.06 89 GLY A C 1
ATOM 671 O O . GLY A 1 89 ? 5.641 24.703 14.273 1 98.06 89 GLY A O 1
ATOM 672 N N . LEU A 1 90 ? 4.445 23.297 12.992 1 98.56 90 LEU A N 1
ATOM 673 C CA . LEU A 1 90 ? 3.34 24.203 12.711 1 98.56 90 LEU A CA 1
ATOM 674 C C . LEU A 1 90 ? 1.997 23.516 12.961 1 98.56 90 LEU A C 1
ATOM 676 O O . LEU A 1 90 ? 1.687 22.5 12.328 1 98.56 90 LEU A O 1
ATOM 680 N N . HIS A 1 91 ? 1.182 24.109 13.82 1 98.5 91 HIS A N 1
ATOM 681 C CA . HIS A 1 91 ? -0.117 23.531 14.156 1 98.5 91 HIS A CA 1
ATOM 682 C C . HIS A 1 91 ? -1.23 24.562 14 1 98.5 91 HIS A C 1
ATOM 684 O O . HIS A 1 91 ? -1.271 25.562 14.734 1 98.5 91 HIS A O 1
ATOM 690 N N . ILE A 1 92 ? -2.109 24.266 13.086 1 98.38 92 ILE A N 1
ATOM 691 C CA . ILE A 1 92 ? -3.18 25.219 12.852 1 98.38 92 ILE A CA 1
ATOM 692 C C . ILE A 1 92 ? -4.527 24.5 12.844 1 98.38 92 ILE A C 1
ATOM 694 O O . ILE A 1 92 ? -5.402 24.828 12.039 1 98.38 92 ILE A O 1
ATOM 698 N N . HIS A 1 93 ? -4.684 23.594 13.695 1 97.94 93 HIS A N 1
ATOM 699 C CA . HIS A 1 93 ? -5.906 22.812 13.844 1 97.94 93 HIS A CA 1
ATOM 700 C C . HIS A 1 93 ? -7.129 23.703 13.938 1 97.94 93 HIS A C 1
ATOM 702 O O . HIS A 1 93 ? -7.137 24.672 14.711 1 97.94 93 HIS A O 1
ATOM 708 N N . GLY A 1 94 ? -8.133 23.422 13.188 1 98.06 94 GLY A N 1
ATOM 709 C CA . GLY A 1 94 ? -9.383 24.156 13.281 1 98.06 94 GLY A CA 1
ATOM 710 C C . GLY A 1 94 ? -9.359 25.469 12.516 1 98.06 94 GLY A C 1
ATOM 711 O O . GLY A 1 94 ? -10.148 26.375 12.805 1 98.06 94 GLY A O 1
ATOM 712 N N . SER A 1 95 ? -8.445 25.609 11.562 1 97.38 95 SER A N 1
ATOM 713 C CA . SER A 1 95 ? -8.336 26.812 10.75 1 97.38 95 SER A CA 1
ATOM 714 C C . SER A 1 95 ? -9.219 26.719 9.508 1 97.38 95 SER A C 1
ATOM 716 O O . SER A 1 95 ? -9.531 25.625 9.039 1 97.38 95 SER A O 1
ATOM 718 N N . ASP A 1 96 ? -9.586 27.938 9.062 1 97.75 96 ASP A N 1
ATOM 719 C CA . ASP A 1 96 ? -10.305 28.016 7.797 1 97.75 96 ASP A CA 1
ATOM 720 C C . ASP A 1 96 ? -9.344 28 6.613 1 97.75 96 ASP A C 1
ATOM 722 O O . ASP A 1 96 ? -9.281 28.969 5.844 1 97.75 96 ASP A O 1
ATOM 726 N N . LEU A 1 97 ? -8.641 26.938 6.406 1 98.38 97 LEU A N 1
ATOM 727 C CA . LEU A 1 97 ? -7.562 26.812 5.434 1 98.38 97 LEU A CA 1
ATOM 728 C C . LEU A 1 97 ? -8.109 26.469 4.055 1 98.38 97 LEU A C 1
ATOM 730 O O . LEU A 1 97 ? -7.902 27.203 3.092 1 98.38 97 LEU A O 1
ATOM 734 N N . GLY A 1 98 ? -8.93 25.391 3.943 1 98.44 98 GLY A N 1
ATOM 735 C CA . GLY A 1 98 ? -9.406 24.906 2.658 1 98.44 98 GLY A CA 1
ATOM 736 C C . GLY A 1 98 ? -8.281 24.531 1.709 1 98.44 98 GLY A C 1
ATOM 737 O O . GLY A 1 98 ? -7.105 24.672 2.045 1 98.44 98 GLY A O 1
ATOM 738 N N . ASP A 1 99 ? -8.688 24.062 0.542 1 98.75 99 ASP A N 1
ATOM 739 C CA . ASP A 1 99 ? -7.703 23.578 -0.42 1 98.75 99 ASP A CA 1
ATOM 740 C C . ASP A 1 99 ? -6.879 24.719 -0.996 1 98.75 99 ASP A C 1
ATOM 742 O O . ASP A 1 99 ? -5.68 24.578 -1.249 1 98.75 99 ASP A O 1
ATOM 746 N N . VAL A 1 100 ? -7.531 25.828 -1.232 1 98.62 100 VAL A N 1
ATOM 747 C CA . VAL A 1 100 ? -6.824 26.984 -1.751 1 98.62 100 VAL A CA 1
ATOM 748 C C . VAL A 1 100 ? -5.754 27.438 -0.753 1 98.62 100 VAL A C 1
ATOM 750 O O . VAL A 1 100 ? -4.605 27.672 -1.13 1 98.62 100 VAL A O 1
ATOM 753 N N . GLY A 1 101 ? -6.18 27.547 0.515 1 98.75 101 GLY A N 1
ATOM 754 C CA . GLY A 1 101 ? -5.23 27.906 1.557 1 98.75 101 GLY A CA 1
ATOM 755 C C . GLY A 1 101 ? -4.102 26.906 1.703 1 98.75 101 GLY A C 1
ATOM 756 O O . GLY A 1 101 ? -2.947 27.281 1.907 1 98.75 101 GLY A O 1
ATOM 757 N N . MET A 1 102 ? -4.422 25.625 1.565 1 98.75 102 MET A N 1
ATOM 758 C CA . MET A 1 102 ? -3.408 24.578 1.668 1 98.75 102 MET A CA 1
ATOM 759 C C . MET A 1 102 ? -2.377 24.719 0.552 1 98.75 102 MET A C 1
ATOM 761 O O . MET A 1 102 ? -1.19 24.469 0.766 1 98.75 102 MET A O 1
ATOM 765 N N . ASN A 1 103 ? -2.84 25.031 -0.619 1 98.69 103 ASN A N 1
ATOM 766 C CA . ASN A 1 103 ? -1.909 25.25 -1.721 1 98.69 103 ASN A CA 1
ATOM 767 C C . ASN A 1 103 ? -0.951 26.406 -1.424 1 98.69 103 ASN A C 1
ATOM 769 O O . ASN A 1 103 ? 0.251 26.297 -1.672 1 98.69 103 ASN A O 1
ATOM 773 N N . ILE A 1 104 ? -1.458 27.484 -0.908 1 98.75 104 ILE A N 1
ATOM 774 C CA . ILE A 1 104 ? -0.656 28.656 -0.561 1 98.75 104 ILE A CA 1
ATOM 775 C C . ILE A 1 104 ? 0.333 28.281 0.544 1 98.75 104 ILE A C 1
ATOM 777 O O . ILE A 1 104 ? 1.536 28.531 0.413 1 98.75 104 ILE A O 1
ATOM 781 N N . LEU A 1 105 ? -0.188 27.734 1.545 1 98.69 105 LEU A N 1
ATOM 782 C CA . LEU A 1 105 ? 0.651 27.375 2.68 1 98.69 105 LEU A CA 1
ATOM 783 C C . LEU A 1 105 ? 1.659 26.297 2.283 1 98.69 105 LEU A C 1
ATOM 785 O O . LEU A 1 105 ? 2.801 26.312 2.746 1 98.69 105 LEU A O 1
ATOM 789 N N . GLY A 1 106 ? 1.202 25.359 1.437 1 98.38 106 GLY A N 1
ATOM 790 C CA . GLY A 1 106 ? 2.078 24.297 0.956 1 98.38 106 GLY A CA 1
ATOM 791 C C . GLY A 1 106 ? 3.305 24.812 0.235 1 98.38 106 GLY A C 1
ATOM 792 O O . GLY A 1 106 ? 4.414 24.312 0.443 1 98.38 106 GLY A O 1
ATOM 793 N N . ARG A 1 107 ? 3.162 25.797 -0.567 1 98.06 107 ARG A N 1
ATOM 794 C CA . ARG A 1 107 ? 4.289 26.406 -1.258 1 98.06 107 ARG A CA 1
ATOM 795 C C . ARG A 1 107 ? 5.281 27 -0.264 1 98.06 107 ARG A C 1
ATOM 797 O O . ARG A 1 107 ? 6.496 26.891 -0.448 1 98.06 107 ARG A O 1
ATOM 804 N N . ALA A 1 108 ? 4.754 27.609 0.734 1 98.5 108 ALA A N 1
ATOM 805 C CA . ALA A 1 108 ? 5.609 28.172 1.773 1 98.5 108 ALA A CA 1
ATOM 806 C C . ALA A 1 108 ? 6.332 27.078 2.549 1 98.5 108 ALA A C 1
ATOM 808 O O . ALA A 1 108 ? 7.539 27.172 2.783 1 98.5 108 ALA A O 1
ATOM 809 N N . LEU A 1 109 ? 5.586 26.078 2.873 1 98.31 109 LEU A N 1
ATOM 810 C CA . LEU A 1 109 ? 6.137 24.984 3.652 1 98.31 109 LEU A CA 1
ATOM 811 C C . LEU A 1 109 ? 7.246 24.266 2.883 1 98.31 109 LEU A C 1
ATOM 813 O O . LEU A 1 109 ? 8.242 23.844 3.471 1 98.31 109 LEU A O 1
ATOM 817 N N . ARG A 1 110 ? 7.121 24.141 1.621 1 96.75 110 ARG A N 1
ATOM 818 C CA . ARG A 1 110 ? 8.117 23.484 0.782 1 96.75 110 ARG A CA 1
ATOM 819 C C . ARG A 1 110 ? 9.438 24.25 0.799 1 96.75 110 ARG A C 1
ATOM 821 O O . ARG A 1 110 ? 10.5 23.672 0.591 1 96.75 110 ARG A O 1
ATOM 828 N N . LYS A 1 111 ? 9.352 25.469 1.076 1 96.06 111 LYS A N 1
ATOM 829 C CA . LYS A 1 111 ? 10.547 26.297 1.066 1 96.06 111 LYS A CA 1
ATOM 830 C C . LYS A 1 111 ? 11.195 26.359 2.447 1 96.06 111 LYS A C 1
ATOM 832 O O . LYS A 1 111 ? 12.352 26.766 2.582 1 96.06 111 LYS A O 1
ATOM 837 N N . HIS A 1 112 ? 10.414 26.031 3.426 1 97.19 112 HIS A N 1
ATOM 838 C CA . HIS A 1 112 ? 10.961 26.078 4.777 1 97.19 112 HIS A CA 1
ATOM 839 C C . HIS A 1 112 ? 11.922 24.922 5.031 1 97.19 112 HIS A C 1
ATOM 841 O O . HIS A 1 112 ? 11.617 23.781 4.695 1 97.19 112 HIS A O 1
ATOM 847 N N . PRO A 1 113 ? 12.992 25.062 5.719 1 96.56 113 PRO A N 1
ATOM 848 C CA . PRO A 1 113 ? 14.031 24.031 5.789 1 96.56 113 PRO A CA 1
ATOM 849 C C . PRO A 1 113 ? 13.805 23.031 6.93 1 96.56 113 PRO A C 1
ATOM 851 O O . PRO A 1 113 ? 14.406 21.953 6.945 1 96.56 113 PRO A O 1
ATOM 854 N N . GLY A 1 114 ? 12.859 23.406 7.848 1 96 114 GLY A N 1
ATOM 855 C CA . GLY A 1 114 ? 13.008 22.641 9.07 1 96 114 GLY A CA 1
ATOM 856 C C . GLY A 1 114 ? 11.688 22.094 9.586 1 96 114 GLY A C 1
ATOM 857 O O . GLY A 1 114 ? 11.672 21.312 10.555 1 96 114 GLY A O 1
ATOM 858 N N . ILE A 1 115 ? 10.617 22.359 9 1 97.38 115 ILE A N 1
ATOM 859 C CA . ILE A 1 115 ? 9.336 21.938 9.547 1 97.38 115 ILE A CA 1
ATOM 860 C C . ILE A 1 115 ? 9.109 20.453 9.266 1 97.38 115 ILE A C 1
ATOM 862 O O . ILE A 1 115 ? 9.094 20.031 8.109 1 97.38 115 ILE A O 1
ATOM 866 N N . VAL A 1 116 ? 8.883 19.719 10.359 1 97.69 116 VAL A N 1
ATOM 867 C CA . VAL A 1 116 ? 8.688 18.266 10.227 1 97.69 116 VAL A CA 1
ATOM 868 C C . VAL A 1 116 ? 7.414 17.844 10.953 1 97.69 116 VAL A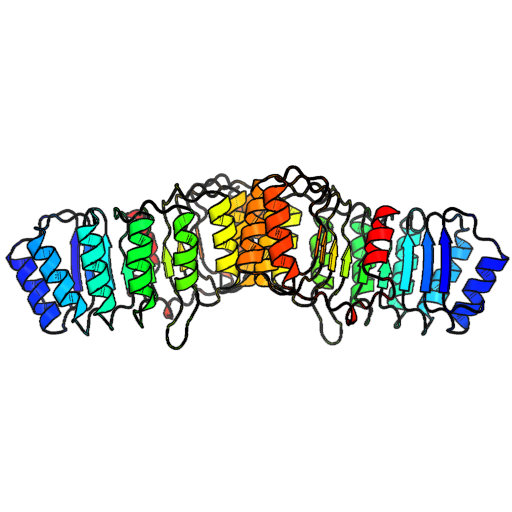 C 1
ATOM 870 O O . VAL A 1 116 ? 6.992 16.703 10.852 1 97.69 116 VAL A O 1
ATOM 873 N N . SER A 1 117 ? 6.82 18.734 11.688 1 98 117 SER A N 1
ATOM 874 C CA . SER A 1 117 ? 5.555 18.484 12.375 1 98 117 SER A CA 1
ATOM 875 C C . SER A 1 117 ? 4.469 19.438 11.883 1 98 117 SER A C 1
ATOM 877 O O . SER A 1 117 ? 4.578 20.656 12.039 1 98 117 SER A O 1
ATOM 879 N N . LEU A 1 118 ? 3.402 18.844 11.297 1 98.56 118 LEU A N 1
ATOM 880 C CA . LEU A 1 118 ? 2.334 19.656 10.703 1 98.56 118 LEU A CA 1
ATOM 881 C C . LEU A 1 118 ? 0.969 19.172 11.188 1 98.56 118 LEU A C 1
ATOM 883 O O . LEU A 1 118 ? 0.651 17.984 11.086 1 98.56 118 LEU A O 1
ATOM 887 N N . ASP A 1 119 ? 0.226 20.094 11.719 1 98.62 119 ASP A N 1
ATOM 888 C CA . ASP A 1 119 ? -1.164 19.828 12.078 1 98.62 119 ASP A CA 1
ATOM 889 C C . ASP A 1 119 ? -2.119 20.688 11.258 1 98.62 119 ASP A C 1
ATOM 891 O O . ASP A 1 119 ? -2.209 21.906 11.484 1 98.62 119 ASP A O 1
ATOM 895 N N . VAL A 1 120 ? -2.801 20.047 10.383 1 98.69 120 VAL A N 1
ATOM 896 C CA . VAL A 1 120 ? -3.846 20.703 9.602 1 98.69 120 VAL A CA 1
ATOM 897 C C . VAL A 1 120 ? -5.164 19.953 9.773 1 98.69 120 VAL A C 1
ATOM 899 O O . VAL A 1 120 ? -5.934 19.797 8.82 1 98.69 120 VAL A O 1
ATOM 902 N N . GLY A 1 121 ? -5.391 19.516 10.977 1 98.56 121 GLY A N 1
ATOM 903 C CA . GLY A 1 121 ? -6.672 18.922 11.32 1 98.56 121 GLY A CA 1
ATOM 904 C C . GLY A 1 121 ? -7.816 19.906 11.328 1 98.56 121 GLY A C 1
ATOM 905 O O . GLY A 1 121 ? -7.625 21.078 11.664 1 98.56 121 GLY A O 1
ATOM 906 N N . ASP A 1 122 ? -8.953 19.391 10.953 1 98.44 122 ASP A N 1
ATOM 907 C CA . ASP A 1 122 ? -10.156 20.219 10.922 1 98.44 122 ASP A CA 1
ATOM 908 C C . ASP A 1 122 ? -9.898 21.516 10.148 1 98.44 122 ASP A C 1
ATOM 910 O O . ASP A 1 122 ? -10.164 22.609 10.648 1 98.44 122 ASP A O 1
ATOM 914 N N . CYS A 1 123 ? -9.312 21.406 9.008 1 98.62 123 CYS A N 1
ATOM 915 C CA . CYS A 1 123 ? -8.945 22.562 8.203 1 98.62 123 CYS A CA 1
ATOM 916 C C . CYS A 1 123 ? -9.672 22.547 6.859 1 98.62 123 CYS A C 1
ATOM 918 O O . CYS A 1 123 ? -9.234 23.188 5.91 1 98.62 123 CYS A O 1
ATOM 920 N N . LYS A 1 124 ? -10.734 21.734 6.738 1 98.5 124 LYS A N 1
ATOM 921 C CA . LYS A 1 124 ? -11.641 21.688 5.594 1 98.5 124 LYS A CA 1
ATOM 922 C C . LYS A 1 124 ? -10.906 21.266 4.324 1 98.5 124 LYS A C 1
ATOM 924 O O . LYS A 1 124 ? -11.125 21.844 3.256 1 98.5 124 LYS A O 1
ATOM 929 N N . LEU A 1 125 ? -10.031 20.344 4.449 1 98.81 125 LEU A N 1
ATOM 930 C CA . LEU A 1 125 ? -9.281 19.828 3.305 1 98.81 125 LEU A CA 1
ATOM 931 C C . LEU A 1 125 ? -10.094 18.781 2.553 1 98.81 125 LEU A C 1
ATOM 933 O O . LEU A 1 125 ? -10.914 18.078 3.148 1 98.81 125 LEU A O 1
ATOM 937 N N . SER A 1 126 ? -9.914 18.734 1.278 1 98.69 126 SER A N 1
ATOM 938 C CA . SER A 1 126 ? -10.484 17.703 0.411 1 98.69 126 SER A CA 1
ATOM 939 C C . SER A 1 126 ? -9.398 16.969 -0.365 1 98.69 126 SER A C 1
ATOM 941 O O . SER A 1 126 ? -8.211 17.109 -0.062 1 98.69 126 SER A O 1
ATOM 943 N N . ASP A 1 127 ? -9.82 16.203 -1.375 1 98.5 127 ASP A N 1
ATOM 944 C CA . ASP A 1 127 ? -8.898 15.445 -2.215 1 98.5 127 ASP A CA 1
ATOM 945 C C . ASP A 1 127 ? -7.91 16.375 -2.922 1 98.5 127 ASP A C 1
ATOM 947 O O . ASP A 1 127 ? -6.785 15.977 -3.234 1 98.5 127 ASP A O 1
ATOM 951 N N . MET A 1 128 ? -8.266 17.594 -3.086 1 98.19 128 MET A N 1
ATOM 952 C CA . MET A 1 128 ? -7.469 18.547 -3.842 1 98.19 128 MET A CA 1
ATOM 953 C C . MET A 1 128 ? -6.195 18.922 -3.088 1 98.19 128 MET A C 1
ATOM 955 O O . MET A 1 128 ? -5.258 19.469 -3.672 1 98.19 128 MET A O 1
ATOM 959 N N . SER A 1 129 ? -6.145 18.562 -1.821 1 98.5 129 SER A N 1
ATOM 960 C CA . SER A 1 129 ? -4.988 18.922 -1.007 1 98.5 129 SER A CA 1
ATOM 961 C C . SER A 1 129 ? -3.99 17.766 -0.926 1 98.5 129 SER A C 1
ATOM 963 O O . SER A 1 129 ? -2.9 17.922 -0.372 1 98.5 129 SER A O 1
ATOM 965 N N . ILE A 1 130 ? -4.285 16.609 -1.543 1 97.06 130 ILE A N 1
ATOM 966 C CA . ILE A 1 130 ? -3.492 15.391 -1.374 1 97.06 130 ILE A CA 1
ATOM 967 C C . ILE A 1 130 ? -2.127 15.57 -2.035 1 97.06 130 ILE A C 1
ATOM 969 O O . ILE A 1 130 ? -1.101 15.195 -1.467 1 97.06 130 ILE A O 1
ATOM 973 N N . ASP A 1 131 ? -2.131 16.203 -3.137 1 96.06 131 ASP A N 1
ATOM 974 C CA . ASP A 1 131 ? -0.873 16.391 -3.85 1 96.06 131 ASP A CA 1
ATOM 975 C C . ASP A 1 131 ? 0.073 17.297 -3.057 1 96.06 131 ASP A C 1
ATOM 977 O O . ASP A 1 131 ? 1.287 17.078 -3.057 1 96.06 131 ASP A O 1
ATOM 981 N N . VAL A 1 132 ? -0.458 18.297 -2.467 1 97.69 132 VAL A N 1
ATOM 982 C CA . VAL A 1 132 ? 0.342 19.188 -1.635 1 97.69 132 VAL A CA 1
ATOM 983 C C . VAL A 1 132 ? 0.921 18.406 -0.453 1 97.69 132 VAL A C 1
ATOM 985 O O . VAL A 1 132 ? 2.115 18.516 -0.162 1 97.69 132 VAL A O 1
ATOM 988 N N . LEU A 1 133 ? 0.086 17.641 0.167 1 97.62 133 LEU A N 1
ATOM 989 C CA . LEU A 1 133 ? 0.534 16.828 1.296 1 97.62 133 LEU A CA 1
ATOM 990 C C . LEU A 1 133 ? 1.641 15.875 0.872 1 97.62 133 LEU A C 1
ATOM 992 O O . LEU A 1 133 ? 2.633 15.711 1.585 1 97.62 133 LEU A O 1
ATOM 996 N N . TYR A 1 134 ? 1.472 15.289 -0.276 1 95.69 134 TYR A N 1
ATOM 997 C CA . TYR A 1 134 ? 2.473 14.367 -0.802 1 95.69 134 TYR A CA 1
ATOM 998 C C . TYR A 1 134 ? 3.826 15.055 -0.939 1 95.69 134 TYR A C 1
ATOM 1000 O O . TYR A 1 134 ? 4.855 14.5 -0.544 1 95.69 134 TYR A O 1
ATOM 1008 N N . SER A 1 135 ? 3.85 16.234 -1.487 1 96.06 135 SER A N 1
ATOM 1009 C CA . SER A 1 135 ? 5.086 16.969 -1.702 1 96.06 135 SER A CA 1
ATOM 1010 C C . SER A 1 135 ? 5.766 17.312 -0.379 1 96.06 135 SER A C 1
ATOM 1012 O O . SER A 1 135 ? 6.984 17.484 -0.329 1 96.06 135 SER A O 1
ATOM 1014 N N . LEU A 1 136 ? 5.008 17.359 0.683 1 97.38 136 LEU A N 1
ATOM 1015 C CA . LEU A 1 136 ? 5.555 17.719 1.987 1 97.38 136 LEU A CA 1
ATOM 1016 C C . LEU A 1 136 ? 6.062 16.484 2.719 1 97.38 136 LEU A C 1
ATOM 1018 O O . LEU A 1 136 ? 6.918 16.578 3.6 1 97.38 136 LEU A O 1
ATOM 1022 N N . LEU A 1 137 ? 5.52 15.359 2.332 1 96.69 137 LEU A N 1
ATOM 1023 C CA . LEU A 1 137 ? 5.82 14.109 3.027 1 96.69 137 LEU A CA 1
ATOM 1024 C C . LEU A 1 137 ? 7.176 13.562 2.594 1 96.69 137 LEU A C 1
ATOM 1026 O O . LEU A 1 137 ? 7.855 12.891 3.371 1 96.69 137 LEU A O 1
ATOM 1030 N N . LEU A 1 138 ? 7.582 13.875 1.452 1 94.56 138 LEU A N 1
ATOM 1031 C CA . LEU A 1 138 ? 8.812 13.32 0.898 1 94.56 138 LEU A CA 1
ATOM 1032 C C . LEU A 1 138 ? 9.984 14.266 1.124 1 94.56 138 LEU A C 1
ATOM 1034 O O . LEU A 1 138 ? 9.828 15.484 1.021 1 94.56 138 LEU A O 1
ATOM 1038 N N . PRO A 1 139 ? 11.148 13.688 1.438 1 94.06 139 PRO A N 1
ATOM 1039 C CA . PRO A 1 139 ? 12.336 14.547 1.527 1 94.06 139 PRO A CA 1
ATOM 1040 C C . PRO A 1 139 ? 12.781 15.07 0.167 1 94.06 139 PRO A C 1
ATOM 1042 O O . PRO A 1 139 ? 12.648 14.383 -0.844 1 94.06 139 PRO A O 1
ATOM 1045 N N . VAL A 1 140 ? 13.07 16.219 0.203 1 90.19 140 VAL A N 1
ATOM 1046 C CA . VAL A 1 140 ? 13.672 16.844 -0.977 1 90.19 140 VAL A CA 1
ATOM 1047 C C . VAL A 1 140 ? 15.055 17.391 -0.631 1 90.19 140 VAL A C 1
ATOM 1049 O O . VAL A 1 140 ? 15.383 17.547 0.545 1 90.19 140 VAL A O 1
ATOM 1052 N N . GLU A 1 141 ? 15.875 17.547 -1.641 1 86.44 141 GLU A N 1
ATOM 1053 C CA . GLU A 1 141 ? 17.25 17.969 -1.421 1 86.44 141 GLU A CA 1
ATOM 1054 C C . GLU A 1 141 ? 17.359 18.906 -0.226 1 86.44 141 GLU A C 1
ATOM 1056 O O . GLU A 1 141 ? 16.766 19.984 -0.223 1 86.44 141 GLU A O 1
ATOM 1061 N N . ASN A 1 142 ? 17.969 18.531 0.812 1 85.44 142 ASN A N 1
ATOM 1062 C CA . ASN A 1 142 ? 18.359 19.234 2.031 1 85.44 142 ASN A CA 1
ATOM 1063 C C . ASN A 1 142 ? 17.141 19.578 2.885 1 85.44 142 ASN A C 1
ATOM 1065 O O . ASN A 1 142 ? 17.188 20.484 3.727 1 85.44 142 ASN A O 1
ATOM 1069 N N . LYS A 1 143 ? 15.922 19.031 2.613 1 92.31 143 LYS A N 1
ATOM 1070 C CA . LYS A 1 143 ? 14.719 19.234 3.414 1 92.31 143 LYS A CA 1
ATOM 1071 C C . LYS A 1 143 ? 14.102 17.906 3.84 1 92.31 143 LYS A C 1
ATOM 1073 O O . LYS A 1 143 ? 13.789 17.062 2.996 1 92.31 143 LYS A O 1
ATOM 1078 N N . PRO A 1 144 ? 14 17.828 5.066 1 93.31 144 PRO A N 1
ATOM 1079 C CA . PRO A 1 144 ? 13.391 16.594 5.527 1 93.31 144 PRO A CA 1
ATOM 1080 C C . PRO A 1 144 ? 11.906 16.5 5.188 1 93.31 144 PRO A C 1
ATOM 1082 O O . PRO A 1 144 ? 11.242 17.516 5.008 1 93.31 144 PRO A O 1
ATOM 1085 N N . GLY A 1 145 ? 11.422 15.289 5.066 1 96.25 145 GLY A N 1
ATOM 1086 C CA . GLY A 1 145 ? 9.984 15.086 5.012 1 96.25 145 GLY A CA 1
ATOM 1087 C C . GLY A 1 145 ? 9.312 15.203 6.367 1 96.25 145 GLY A C 1
ATOM 1088 O O . GLY A 1 145 ? 9.984 15.273 7.395 1 96.25 145 GLY A O 1
ATOM 1089 N N . LEU A 1 146 ? 8.031 15.172 6.367 1 97.69 146 LEU A N 1
ATOM 1090 C CA . LEU A 1 146 ? 7.285 15.266 7.617 1 97.69 146 LEU A CA 1
ATOM 1091 C C . LEU A 1 146 ? 7.496 14.016 8.469 1 97.69 146 LEU A C 1
ATOM 1093 O O . LEU A 1 146 ? 7.473 12.898 7.961 1 97.69 146 LEU A O 1
ATOM 1097 N N . THR A 1 147 ? 7.699 14.258 9.711 1 97.44 147 THR A N 1
ATOM 1098 C CA . THR A 1 147 ? 7.773 13.188 10.703 1 97.44 147 THR A CA 1
ATOM 1099 C C . THR A 1 147 ? 6.438 13.016 11.414 1 97.44 147 THR A C 1
ATOM 1101 O O . THR A 1 147 ? 6.094 11.914 11.844 1 97.44 147 THR A O 1
ATOM 1104 N N . GLU A 1 148 ? 5.699 14.133 11.508 1 97.69 148 GLU A N 1
ATOM 1105 C CA . GLU A 1 148 ? 4.395 14.148 12.164 1 97.69 148 GLU A CA 1
ATOM 1106 C C . GLU A 1 148 ? 3.354 14.859 11.297 1 97.69 148 GLU A C 1
ATOM 1108 O O . GLU A 1 148 ? 3.555 16 10.883 1 97.69 148 GLU A O 1
ATOM 1113 N N . LEU A 1 149 ? 2.23 14.125 11.062 1 98.5 149 LEU A N 1
ATOM 1114 C CA . LEU A 1 149 ? 1.143 14.695 10.273 1 98.5 149 LEU A CA 1
ATOM 1115 C C . LEU A 1 149 ? -0.202 14.453 10.953 1 98.5 149 LEU A C 1
ATOM 1117 O O . LEU A 1 149 ? -0.552 13.312 11.266 1 98.5 149 LEU A O 1
ATOM 1121 N N . THR A 1 150 ? -0.885 15.531 11.203 1 98.69 150 THR A N 1
ATOM 1122 C CA . THR A 1 150 ? -2.244 15.453 11.727 1 98.69 150 THR A CA 1
ATOM 1123 C C . THR A 1 150 ? -3.254 15.906 10.68 1 98.69 150 THR A C 1
ATOM 1125 O O . THR A 1 150 ? -3.221 17.047 10.227 1 98.69 150 THR A O 1
ATOM 1128 N N . LEU A 1 151 ? -4.125 14.984 10.344 1 98.75 151 LEU A N 1
ATOM 1129 C CA . LEU A 1 151 ? -5.191 15.258 9.383 1 98.75 151 LEU A CA 1
ATOM 1130 C C . LEU A 1 151 ? -6.559 15.008 10.016 1 98.75 151 LEU A C 1
ATOM 1132 O O . LEU A 1 151 ? -7.543 14.789 9.305 1 98.75 151 LEU A O 1
ATOM 1136 N N . SER A 1 152 ? -6.641 15.094 11.289 1 98.62 152 SER A N 1
ATOM 1137 C CA . SER A 1 152 ? -7.875 14.805 12.016 1 98.62 152 SER A CA 1
ATOM 1138 C C . SER A 1 152 ? -9.031 15.656 11.492 1 98.62 152 SER A C 1
ATOM 1140 O O . SER A 1 152 ? -8.844 16.828 11.18 1 98.62 152 SER A O 1
ATOM 1142 N N . ASP A 1 153 ? -10.18 15.039 11.32 1 98.44 153 ASP A N 1
ATOM 1143 C CA . ASP A 1 153 ? -11.445 15.727 11.109 1 98.44 153 ASP A CA 1
ATOM 1144 C C . ASP A 1 153 ? -11.398 16.594 9.844 1 98.44 153 ASP A C 1
ATOM 1146 O O . ASP A 1 153 ? -11.68 17.781 9.898 1 98.44 153 ASP A O 1
ATOM 1150 N N . ASN A 1 154 ? -11.008 16.016 8.758 1 98.75 154 ASN A N 1
ATOM 1151 C CA . ASN A 1 154 ? -11.18 16.547 7.414 1 98.75 154 ASN A CA 1
ATOM 1152 C C . ASN A 1 154 ? -12.125 15.688 6.586 1 98.75 154 ASN A C 1
ATOM 1154 O O . ASN A 1 154 ? -11.695 14.992 5.664 1 98.75 154 ASN A O 1
ATOM 1158 N N . PRO A 1 155 ? -13.406 15.773 6.832 1 98.44 155 PRO A N 1
ATOM 1159 C CA . PRO A 1 155 ? -14.367 14.805 6.289 1 98.44 155 PRO A CA 1
ATOM 1160 C C . PRO A 1 155 ? -14.594 14.977 4.789 1 98.44 155 PRO A C 1
ATOM 1162 O O . PRO A 1 155 ? -15.219 14.125 4.156 1 98.44 155 PRO A O 1
ATOM 1165 N N . ARG A 1 156 ? -14.031 16.031 4.227 1 98.56 156 ARG A N 1
ATOM 1166 C CA . ARG A 1 156 ? -14.211 16.266 2.797 1 98.56 156 ARG A CA 1
ATOM 1167 C C . ARG A 1 156 ? -13.234 15.422 1.98 1 98.56 156 ARG A C 1
ATOM 1169 O O . ARG A 1 156 ? -13.375 15.305 0.762 1 98.56 156 ARG A O 1
ATOM 1176 N N . ILE A 1 157 ? -12.258 14.812 2.615 1 98.69 157 ILE A N 1
ATOM 1177 C CA . ILE A 1 157 ? -11.422 13.844 1.92 1 98.69 157 ILE A CA 1
ATOM 1178 C C . ILE A 1 157 ? -12.227 12.578 1.639 1 98.69 157 ILE A C 1
ATOM 1180 O O . ILE A 1 157 ? -12.75 11.945 2.562 1 98.69 157 ILE A O 1
ATOM 1184 N N . SER A 1 158 ? -12.336 12.273 0.398 1 98.62 158 SER A N 1
ATOM 1185 C CA . SER A 1 158 ? -13.18 11.164 -0.034 1 98.62 158 SER A CA 1
ATOM 1186 C C . SER A 1 158 ? -12.406 9.844 -0.013 1 98.62 158 SER A C 1
ATOM 1188 O O . SER A 1 158 ? -11.219 9.82 0.305 1 98.62 158 SER A O 1
ATOM 1190 N N . ALA A 1 159 ? -13.109 8.766 -0.368 1 98.56 159 ALA A N 1
ATOM 1191 C CA . ALA A 1 159 ? -12.477 7.453 -0.508 1 98.56 159 ALA A CA 1
ATOM 1192 C C . ALA A 1 159 ? -11.328 7.5 -1.515 1 98.56 159 ALA A C 1
ATOM 1194 O O . ALA A 1 159 ? -10.273 6.906 -1.292 1 98.56 159 ALA A O 1
ATOM 1195 N N . LEU A 1 160 ? -11.586 8.227 -2.602 1 98.56 160 LEU A N 1
ATOM 1196 C CA . LEU A 1 160 ? -10.531 8.398 -3.596 1 98.56 160 LEU A CA 1
ATOM 1197 C C . LEU A 1 160 ? -9.312 9.086 -2.988 1 98.56 160 LEU A C 1
ATOM 1199 O O . LEU A 1 160 ? -8.18 8.656 -3.211 1 98.56 160 LEU A O 1
ATOM 1203 N N . GLY A 1 161 ? -9.531 10.125 -2.236 1 98.62 161 GLY A N 1
ATOM 1204 C CA . GLY A 1 161 ? -8.453 10.852 -1.574 1 98.62 161 GLY A CA 1
ATOM 1205 C C . GLY A 1 161 ? -7.645 9.984 -0.627 1 98.62 161 GLY A C 1
ATOM 1206 O O . GLY A 1 161 ? -6.418 10.086 -0.575 1 98.62 161 GLY A O 1
ATOM 1207 N N . TRP A 1 162 ? -8.305 9.109 0.064 1 98.69 162 TRP A N 1
ATOM 1208 C CA . TRP A 1 162 ? -7.609 8.242 1.005 1 98.69 162 TRP A CA 1
ATOM 1209 C C . TRP A 1 162 ? -6.754 7.219 0.267 1 98.69 162 TRP A C 1
ATOM 1211 O O . TRP A 1 162 ? -5.664 6.859 0.729 1 98.69 162 TRP A O 1
ATOM 1221 N N . ALA A 1 163 ? -7.242 6.695 -0.877 1 98.75 163 ALA A N 1
ATOM 1222 C CA . ALA A 1 163 ? -6.418 5.816 -1.702 1 98.75 163 ALA A CA 1
ATOM 1223 C C . ALA A 1 163 ? -5.172 6.543 -2.203 1 98.75 163 ALA A C 1
ATOM 1225 O O . ALA A 1 163 ? -4.066 6 -2.156 1 98.75 163 ALA A O 1
ATOM 1226 N N . GLN A 1 164 ? -5.379 7.777 -2.637 1 98.44 164 GLN A N 1
ATOM 1227 C CA . GLN A 1 164 ? -4.258 8.586 -3.107 1 98.44 164 GLN A CA 1
ATOM 1228 C C . GLN A 1 164 ? -3.258 8.844 -1.986 1 98.44 164 GLN A C 1
ATOM 1230 O O . GLN A 1 164 ? -2.047 8.734 -2.189 1 98.44 164 GLN A O 1
ATOM 1235 N N . LEU A 1 165 ? -3.789 9.188 -0.837 1 98.5 165 LEU A N 1
ATOM 1236 C CA . LEU A 1 165 ? -2.908 9.406 0.305 1 98.5 165 LEU A CA 1
ATOM 1237 C C . LEU A 1 165 ? -2.176 8.117 0.68 1 98.5 165 LEU A C 1
ATOM 1239 O O . LEU A 1 165 ? -1.007 8.156 1.069 1 98.5 165 LEU A O 1
ATOM 1243 N N . GLY A 1 166 ? -2.928 7 0.605 1 98.62 166 GLY A N 1
ATOM 1244 C CA . GLY A 1 166 ? -2.271 5.723 0.82 1 98.62 166 GLY A CA 1
ATOM 1245 C C . GLY A 1 166 ? -1.064 5.512 -0.074 1 98.62 166 GLY A C 1
ATOM 1246 O O . GLY A 1 166 ? -0.003 5.094 0.394 1 98.62 166 GLY A O 1
ATOM 1247 N N . MET A 1 167 ? -1.2 5.812 -1.33 1 98.25 167 MET A N 1
ATOM 1248 C CA . MET A 1 167 ? -0.091 5.672 -2.27 1 98.25 167 MET A CA 1
ATOM 1249 C C . MET A 1 167 ? 1.081 6.559 -1.865 1 98.25 167 MET A C 1
ATOM 1251 O O . MET A 1 167 ? 2.238 6.148 -1.963 1 98.25 167 MET A O 1
ATOM 1255 N N . CYS A 1 168 ? 0.792 7.746 -1.4 1 96.81 168 CYS A N 1
ATOM 1256 C CA . CYS A 1 168 ? 1.819 8.672 -0.942 1 96.81 168 CYS A CA 1
ATOM 1257 C C . CYS A 1 168 ? 2.545 8.125 0.281 1 96.81 168 CYS A C 1
ATOM 1259 O O . CYS A 1 168 ? 3.775 8.07 0.305 1 96.81 168 CYS A O 1
ATOM 1261 N N . LEU A 1 169 ? 1.754 7.672 1.22 1 97.88 169 LEU A N 1
ATOM 1262 C CA . LEU A 1 169 ? 2.293 7.18 2.482 1 97.88 169 LEU A CA 1
ATOM 1263 C C . LEU A 1 169 ? 3.188 5.965 2.256 1 97.88 169 LEU A C 1
ATOM 1265 O O . LEU A 1 169 ? 4.18 5.777 2.965 1 97.88 169 LEU A O 1
ATOM 1269 N N . ALA A 1 170 ? 2.816 5.164 1.271 1 97.25 170 ALA A N 1
ATOM 1270 C CA . ALA A 1 170 ? 3.547 3.934 0.974 1 97.25 170 ALA A CA 1
ATOM 1271 C C . ALA A 1 170 ? 4.984 4.238 0.56 1 97.25 170 ALA A C 1
ATOM 1273 O O . ALA A 1 170 ? 5.871 3.389 0.7 1 97.25 170 ALA A O 1
ATOM 1274 N N . ASN A 1 171 ? 5.223 5.422 0.132 1 94.5 171 ASN A N 1
ATOM 1275 C CA . ASN A 1 171 ? 6.535 5.82 -0.372 1 94.5 171 ASN A CA 1
ATOM 1276 C C . ASN A 1 171 ? 7.25 6.75 0.6 1 94.5 171 ASN A C 1
ATOM 1278 O O . ASN A 1 171 ? 8.305 7.297 0.278 1 94.5 171 ASN A O 1
ATOM 1282 N N . CYS A 1 172 ? 6.648 6.941 1.735 1 94.75 172 CYS A N 1
ATOM 1283 C CA . CYS A 1 172 ? 7.199 7.859 2.727 1 94.75 172 CYS A CA 1
ATOM 1284 C C . CYS A 1 172 ? 7.875 7.094 3.857 1 94.75 172 CYS A C 1
ATOM 1286 O O . CYS A 1 172 ? 7.223 6.352 4.59 1 94.75 172 CYS A O 1
ATOM 1288 N N . SER A 1 173 ? 9.156 7.352 4.043 1 92.62 173 SER A N 1
ATOM 1289 C CA . SER A 1 173 ? 9.883 6.605 5.066 1 92.62 173 SER A CA 1
ATOM 1290 C C . SER A 1 173 ? 10.219 7.492 6.262 1 92.62 173 SER A C 1
ATOM 1292 O O . SER A 1 173 ? 10.812 7.023 7.238 1 92.62 173 SER A O 1
ATOM 1294 N N . CYS A 1 174 ? 9.75 8.727 6.262 1 95.38 174 CYS A N 1
ATOM 1295 C CA . CYS A 1 174 ? 10.125 9.664 7.32 1 95.38 174 CYS A CA 1
ATOM 1296 C C . CYS A 1 174 ? 9.016 9.781 8.359 1 95.38 174 CYS A C 1
ATOM 1298 O O . CYS A 1 174 ? 9.273 10.141 9.508 1 95.38 174 CYS A O 1
ATOM 1300 N N . LEU A 1 175 ? 7.816 9.492 7.992 1 97.12 175 LEU A N 1
ATOM 1301 C CA . LEU A 1 175 ? 6.648 9.727 8.836 1 97.12 175 LEU A CA 1
ATOM 1302 C C . LEU A 1 175 ? 6.633 8.773 10.023 1 97.12 175 LEU A C 1
ATOM 1304 O O . LEU A 1 175 ? 6.766 7.559 9.852 1 97.12 175 LEU A O 1
ATOM 1308 N N . ARG A 1 176 ? 6.469 9.336 11.203 1 96.81 176 ARG A N 1
ATOM 1309 C CA . ARG A 1 176 ? 6.469 8.547 12.43 1 96.81 176 ARG A CA 1
ATOM 1310 C C . ARG A 1 176 ? 5.121 8.625 13.133 1 96.81 176 ARG A C 1
ATOM 1312 O O . ARG A 1 176 ? 4.664 7.645 13.727 1 96.81 176 ARG A O 1
ATOM 1319 N N . TRP A 1 177 ? 4.484 9.781 13.086 1 97.25 177 TRP A N 1
ATOM 1320 C CA . TRP A 1 177 ? 3.203 10.008 13.75 1 97.25 177 TRP A CA 1
ATOM 1321 C C . TRP A 1 177 ? 2.143 10.445 12.742 1 97.25 177 TRP A C 1
ATOM 1323 O O . TRP A 1 177 ? 2.285 11.484 12.094 1 97.25 177 TRP A O 1
ATOM 1333 N N . LEU A 1 178 ? 1.098 9.617 12.703 1 98.31 178 LEU A N 1
ATOM 1334 C CA . LEU A 1 178 ? 0.016 9.891 11.766 1 98.31 178 LEU A CA 1
ATOM 1335 C C . LEU A 1 178 ? -1.334 9.898 12.477 1 98.31 178 LEU A C 1
ATOM 1337 O O . LEU A 1 178 ? -1.757 8.875 13.023 1 98.31 178 LEU A O 1
ATOM 1341 N N . PHE A 1 179 ? -1.973 11.055 12.453 1 98.62 179 PHE A N 1
ATOM 1342 C CA . PHE A 1 179 ? -3.27 11.219 13.094 1 98.62 179 PHE A CA 1
ATOM 1343 C C . PHE A 1 179 ? -4.367 11.43 12.062 1 98.62 179 PHE A C 1
ATOM 1345 O O . PHE A 1 179 ? -4.402 12.461 11.383 1 98.62 179 PHE A O 1
ATOM 1352 N N . LEU A 1 180 ? -5.27 10.422 11.992 1 98.81 180 LEU A N 1
ATOM 1353 C CA . LEU A 1 180 ? -6.34 10.461 11.008 1 98.81 180 LEU A CA 1
ATOM 1354 C C . LEU A 1 180 ? -7.707 10.43 11.68 1 98.81 180 LEU A C 1
ATOM 1356 O O . LEU A 1 180 ? -8.734 10.289 11.008 1 98.81 180 LEU A O 1
ATOM 1360 N N . ASP A 1 181 ? -7.762 10.609 12.922 1 98.56 181 ASP A N 1
ATOM 1361 C CA . ASP A 1 181 ? -8.969 10.406 13.727 1 98.56 181 ASP A CA 1
ATOM 1362 C C . ASP A 1 181 ? -10.086 11.344 13.289 1 98.56 181 ASP A C 1
ATOM 1364 O O . ASP A 1 181 ? -9.82 12.422 12.75 1 98.56 181 ASP A O 1
ATOM 1368 N N . TYR A 1 182 ? -11.336 10.859 13.391 1 98.44 182 TYR A N 1
ATOM 1369 C CA . TYR A 1 182 ? -12.586 11.578 13.164 1 98.44 182 TYR A CA 1
ATOM 1370 C C . TYR A 1 182 ? -12.766 11.914 11.688 1 98.44 182 TYR A C 1
ATOM 1372 O O . TYR A 1 182 ? -13.391 12.922 11.352 1 98.44 182 TYR A O 1
ATOM 1380 N N . ASN A 1 183 ? -12.125 11.219 10.859 1 98.75 183 ASN A N 1
ATOM 1381 C CA . ASN A 1 183 ? -12.453 11.156 9.438 1 98.75 183 ASN A CA 1
ATOM 1382 C C . ASN A 1 183 ? -13.281 9.922 9.094 1 98.75 183 ASN A C 1
ATOM 1384 O O . ASN A 1 183 ? -13.031 8.844 9.633 1 98.75 183 ASN A O 1
ATOM 1388 N N . PRO A 1 184 ? -14.234 10.102 8.227 1 98.5 184 PRO A N 1
ATOM 1389 C CA . PRO A 1 184 ? -14.992 8.922 7.812 1 98.5 184 PRO A CA 1
ATOM 1390 C C . PRO A 1 184 ? -14.242 8.07 6.793 1 98.5 184 PRO A C 1
ATOM 1392 O O . PRO A 1 184 ? -14.688 7.934 5.648 1 98.5 184 PRO A O 1
ATOM 1395 N N . LEU A 1 185 ? -13.188 7.426 7.18 1 98.62 185 LEU A N 1
ATOM 1396 C CA . LEU A 1 185 ? -12.367 6.598 6.297 1 98.62 185 LEU A CA 1
ATOM 1397 C C . LEU A 1 185 ? -13.164 5.395 5.797 1 98.62 185 LEU A C 1
ATOM 1399 O O . LEU A 1 185 ? -13.109 5.062 4.609 1 98.62 185 LEU A O 1
ATOM 1403 N N . GLY A 1 186 ? -13.898 4.824 6.746 1 98.69 186 GLY A N 1
ATOM 1404 C CA . GLY A 1 186 ? -14.461 3.516 6.453 1 98.69 186 GLY A CA 1
ATOM 1405 C C . GLY A 1 186 ? -13.414 2.438 6.281 1 98.69 186 GLY A C 1
ATOM 1406 O O . GLY A 1 186 ? -12.211 2.707 6.395 1 98.69 186 GLY A O 1
ATOM 1407 N N . ASP A 1 187 ? -13.883 1.198 6.043 1 98.81 187 ASP A N 1
ATOM 1408 C CA . ASP A 1 187 ? -12.961 0.082 5.867 1 98.81 187 ASP A CA 1
ATOM 1409 C C . ASP A 1 187 ? -12.102 0.27 4.617 1 98.81 187 ASP A C 1
ATOM 1411 O O . ASP A 1 187 ? -10.93 -0.119 4.594 1 98.81 187 ASP A O 1
ATOM 1415 N N . TYR A 1 188 ? -12.68 0.927 3.629 1 98.75 188 TYR A N 1
ATOM 1416 C CA . TYR A 1 188 ? -11.969 1.151 2.375 1 98.75 188 TYR A CA 1
ATOM 1417 C C . TYR A 1 188 ? -10.742 2.031 2.592 1 98.75 188 TYR A C 1
ATOM 1419 O O . TYR A 1 188 ? -9.609 1.605 2.342 1 98.75 188 TYR A O 1
ATOM 1427 N N . GLY A 1 189 ? -11.008 3.266 3.078 1 98.81 189 GLY A N 1
ATOM 1428 C CA . GLY A 1 189 ? -9.906 4.199 3.285 1 98.81 189 GLY A CA 1
ATOM 1429 C C . GLY A 1 189 ? -8.875 3.695 4.27 1 98.81 189 GLY A C 1
ATOM 1430 O O . GLY A 1 189 ? -7.668 3.854 4.047 1 98.81 189 GLY A O 1
ATOM 1431 N N . ALA A 1 190 ? -9.305 3.08 5.305 1 98.88 190 ALA A N 1
ATOM 1432 C CA . ALA A 1 190 ? -8.406 2.549 6.32 1 98.88 190 ALA A CA 1
ATOM 1433 C C . ALA A 1 190 ? -7.496 1.471 5.738 1 98.88 190 ALA A C 1
ATOM 1435 O O . ALA A 1 190 ? -6.297 1.438 6.027 1 98.88 190 ALA A O 1
ATOM 1436 N N . SER A 1 191 ? -8.062 0.597 4.926 1 98.81 191 SER A N 1
ATOM 1437 C CA . SER A 1 191 ? -7.262 -0.484 4.359 1 98.81 191 SER A CA 1
ATOM 1438 C C . SER A 1 191 ? -6.211 0.054 3.395 1 98.81 191 SER A C 1
ATOM 1440 O O . SER A 1 191 ? -5.102 -0.474 3.32 1 98.81 191 SER A O 1
ATOM 1442 N N . CYS A 1 192 ? -6.52 1.079 2.625 1 98.81 192 CYS A N 1
ATOM 1443 C CA . CYS A 1 192 ? -5.516 1.72 1.782 1 98.81 192 CYS A CA 1
ATOM 1444 C C . CYS A 1 192 ? -4.352 2.24 2.617 1 98.81 192 CYS A C 1
ATOM 1446 O O . CYS A 1 192 ? -3.189 2.01 2.281 1 98.81 192 CYS A O 1
ATOM 1448 N N . VAL A 1 193 ? -4.656 2.863 3.701 1 98.75 193 VAL A N 1
ATOM 1449 C CA . VAL A 1 193 ? -3.643 3.42 4.59 1 98.75 193 VAL A CA 1
ATOM 1450 C C . VAL A 1 193 ? -2.822 2.293 5.211 1 98.75 193 VAL A C 1
ATOM 1452 O O . VAL A 1 193 ? -1.594 2.373 5.277 1 98.75 193 VAL A O 1
ATOM 1455 N N . LEU A 1 194 ? -3.508 1.245 5.625 1 98.81 194 LEU A N 1
ATOM 1456 C CA . LEU A 1 194 ? -2.824 0.151 6.305 1 98.81 194 LEU A CA 1
ATOM 1457 C C . LEU A 1 194 ? -1.901 -0.595 5.348 1 98.81 194 LEU A C 1
ATOM 1459 O O . LEU A 1 194 ? -0.802 -1.003 5.727 1 98.81 194 LEU A O 1
ATOM 1463 N N . VAL A 1 195 ? -2.318 -0.792 4.109 1 98.75 195 VAL A N 1
ATOM 1464 C CA . VAL A 1 195 ? -1.438 -1.386 3.105 1 98.75 195 VAL A CA 1
ATOM 1465 C C . VAL A 1 195 ? -0.201 -0.511 2.922 1 98.75 195 VAL A C 1
ATOM 1467 O O . VAL A 1 195 ? 0.918 -1.02 2.82 1 98.75 195 VAL A O 1
ATOM 1470 N N . ALA A 1 196 ? -0.391 0.778 2.895 1 98.69 196 ALA A N 1
ATOM 1471 C CA . ALA A 1 196 ? 0.714 1.724 2.764 1 98.69 196 ALA A CA 1
ATOM 1472 C C . ALA A 1 196 ? 1.691 1.588 3.928 1 98.69 196 ALA A C 1
ATOM 1474 O O . ALA A 1 196 ? 2.908 1.618 3.732 1 98.69 196 ALA A O 1
ATOM 1475 N N . LEU A 1 197 ? 1.155 1.396 5.098 1 98.12 197 LEU A N 1
ATOM 1476 C CA . LEU A 1 197 ? 1.994 1.296 6.285 1 98.12 197 LEU A CA 1
ATOM 1477 C C . LEU A 1 197 ? 2.811 0.009 6.27 1 98.12 197 LEU A C 1
ATOM 1479 O O . LEU A 1 197 ? 3.934 -0.027 6.777 1 98.12 197 LEU A O 1
ATOM 1483 N N . ALA A 1 198 ? 2.23 -1.014 5.699 1 97.69 198 ALA A N 1
ATOM 1484 C CA . ALA A 1 198 ? 2.967 -2.268 5.562 1 97.69 198 ALA A CA 1
ATOM 1485 C C . ALA A 1 198 ? 4.203 -2.084 4.691 1 97.69 198 ALA A C 1
ATOM 1487 O O . ALA A 1 198 ? 5.207 -2.777 4.871 1 97.69 198 ALA A O 1
ATOM 1488 N N . ALA A 1 199 ? 4.16 -1.174 3.779 1 96.56 199 ALA A N 1
ATOM 1489 C CA . ALA A 1 199 ? 5.266 -0.903 2.865 1 96.56 199 ALA A CA 1
ATOM 1490 C C . ALA A 1 199 ? 6.305 0.006 3.516 1 96.56 199 ALA A C 1
ATOM 1492 O O . ALA A 1 199 ? 7.504 -0.286 3.48 1 96.56 199 ALA A O 1
ATOM 1493 N N . SER A 1 200 ? 5.863 1.133 4.066 1 93.62 200 SER A N 1
ATOM 1494 C CA . SER A 1 200 ? 6.789 2.152 4.551 1 93.62 200 SER A CA 1
ATOM 1495 C C . SER A 1 200 ? 7.469 1.716 5.844 1 93.62 200 SER A C 1
ATOM 1497 O O . SER A 1 200 ? 8.648 2.002 6.062 1 93.62 200 SER A O 1
ATOM 1499 N N . GLN A 1 201 ? 6.691 1.173 6.734 1 93.44 201 GLN A N 1
ATOM 1500 C CA . GLN A 1 201 ? 7.125 0.594 8 1 93.44 201 GLN A CA 1
ATOM 1501 C C . GLN A 1 201 ? 7.789 1.644 8.891 1 93.44 201 GLN A C 1
ATOM 1503 O O . GLN A 1 201 ? 8.633 1.312 9.727 1 93.44 201 GLN A O 1
ATOM 1508 N N . SER A 1 202 ? 7.461 2.861 8.672 1 94.88 202 SER A N 1
ATOM 1509 C CA . SER A 1 202 ? 8.109 3.949 9.391 1 94.88 202 SER A CA 1
ATOM 1510 C C . SER A 1 202 ? 7.219 4.492 10.5 1 94.88 202 SER A C 1
ATOM 1512 O O . SER A 1 202 ? 7.711 4.992 11.516 1 94.88 202 SER A O 1
ATOM 1514 N N . VAL A 1 203 ? 5.887 4.352 10.391 1 96.56 203 VAL A N 1
ATOM 1515 C CA . VAL A 1 203 ? 4.93 4.949 11.32 1 96.56 203 VAL A CA 1
ATOM 1516 C C . VAL A 1 203 ? 4.984 4.23 12.664 1 96.56 203 VAL A C 1
ATOM 1518 O O . VAL A 1 203 ? 4.926 2.998 12.719 1 96.56 203 VAL A O 1
ATOM 1521 N N . GLN A 1 204 ? 5.098 5.016 13.664 1 96.06 204 GLN A N 1
ATOM 1522 C CA . GLN A 1 204 ? 5.188 4.477 15.016 1 96.06 204 GLN A CA 1
ATOM 1523 C C . GLN A 1 204 ? 3.875 4.664 15.773 1 96.06 204 GLN A C 1
ATOM 1525 O O . GLN A 1 204 ? 3.504 3.83 16.609 1 96.06 204 GLN A O 1
ATOM 1530 N N . VAL A 1 205 ? 3.221 5.758 15.508 1 96.06 205 VAL A N 1
ATOM 1531 C CA . VAL A 1 205 ? 1.954 6.094 16.156 1 96.06 205 VAL A CA 1
ATOM 1532 C C . VAL A 1 205 ? 0.889 6.352 15.086 1 96.06 205 VAL A C 1
ATOM 1534 O O . VAL A 1 205 ? 1.093 7.16 14.18 1 96.06 205 VAL A O 1
ATOM 1537 N N . LEU A 1 206 ? -0.25 5.617 15.25 1 97.62 206 LEU A N 1
ATOM 1538 C CA . LEU A 1 206 ? -1.364 5.75 14.32 1 97.62 206 LEU A CA 1
ATOM 1539 C C . LEU A 1 206 ? -2.674 5.984 15.07 1 97.62 206 LEU A C 1
ATOM 1541 O O . LEU A 1 206 ? -3.039 5.195 15.945 1 97.62 206 LEU A O 1
ATOM 1545 N N . ASP A 1 207 ? -3.311 7.066 14.742 1 98.56 207 ASP A N 1
ATOM 1546 C CA . ASP A 1 207 ? -4.598 7.359 15.367 1 98.56 207 ASP A CA 1
ATOM 1547 C C . ASP A 1 207 ? -5.738 7.215 14.367 1 98.56 207 ASP A C 1
ATOM 1549 O O . ASP A 1 207 ? -5.844 7.996 13.422 1 98.56 207 ASP A O 1
ATOM 1553 N N . LEU A 1 208 ? -6.602 6.223 14.648 1 98.81 208 LEU A N 1
ATOM 1554 C CA . LEU A 1 208 ? -7.766 5.961 13.805 1 98.81 208 LEU A CA 1
ATOM 1555 C C . LEU A 1 208 ? -9.047 6.016 14.633 1 98.81 208 LEU A C 1
ATOM 1557 O O . LEU A 1 208 ? -10.008 5.297 14.336 1 98.81 208 LEU A O 1
ATOM 1561 N N . GLU A 1 209 ? -9.023 6.828 15.625 1 98.56 209 GLU A N 1
ATOM 1562 C CA . GLU A 1 209 ? -10.219 6.973 16.453 1 98.56 209 GLU A CA 1
ATOM 1563 C C . GLU A 1 209 ? -11.391 7.516 15.648 1 98.56 209 GLU A C 1
ATOM 1565 O O . GLU A 1 209 ? -11.258 8.508 14.938 1 98.56 209 GLU A O 1
ATOM 1570 N N . GLY A 1 210 ? -12.5 6.906 15.82 1 98.62 210 GLY A N 1
ATOM 1571 C CA . GLY A 1 210 ? -13.734 7.398 15.234 1 98.62 210 GLY A CA 1
ATOM 1572 C C . GLY A 1 210 ? -13.656 7.543 13.727 1 98.62 210 GLY A C 1
ATOM 1573 O O . GLY A 1 210 ? -13.984 8.602 13.18 1 98.62 210 GLY A O 1
ATOM 1574 N N . CYS A 1 211 ? -13.195 6.484 13.062 1 98.75 211 CYS A N 1
ATOM 1575 C CA . CYS A 1 211 ? -12.984 6.582 11.625 1 98.75 211 CYS A CA 1
ATOM 1576 C C . CYS A 1 211 ? -13.977 5.719 10.859 1 98.75 211 CYS A C 1
ATOM 1578 O O . CYS A 1 211 ? -13.836 5.516 9.656 1 98.75 211 CYS A O 1
ATOM 1580 N N . GLY A 1 212 ? -15 5.215 11.523 1 98.81 212 GLY A N 1
ATOM 1581 C CA . GLY A 1 212 ? -16.016 4.398 10.875 1 98.81 212 GLY A CA 1
ATOM 1582 C C . GLY A 1 212 ? -15.523 3.01 10.516 1 98.81 212 GLY A C 1
ATOM 1583 O O . GLY A 1 212 ? -15.938 2.441 9.508 1 98.81 212 GLY A O 1
ATOM 1584 N N . LEU A 1 213 ? -14.703 2.422 11.344 1 98.88 213 LEU A N 1
ATOM 1585 C CA . LEU A 1 213 ? -14.102 1.119 11.078 1 98.88 213 LEU A CA 1
ATOM 1586 C C . LEU A 1 213 ? -14.969 -0.002 11.648 1 98.88 213 LEU A C 1
ATOM 1588 O O . LEU A 1 213 ? -15.602 0.169 12.688 1 98.88 213 LEU A O 1
ATOM 1592 N N . THR A 1 214 ? -14.984 -1.072 10.938 1 98.88 214 THR A N 1
ATOM 1593 C CA . THR A 1 214 ? -15.68 -2.268 11.398 1 98.88 214 THR A CA 1
ATOM 1594 C C . THR A 1 214 ? -14.688 -3.381 11.719 1 98.88 214 THR A C 1
ATOM 1596 O O . THR A 1 214 ? -13.477 -3.17 11.68 1 98.88 214 THR A O 1
ATOM 1599 N N . GLU A 1 215 ? -15.195 -4.566 12.062 1 98.81 215 GLU A N 1
ATOM 1600 C CA . GLU A 1 215 ? -14.367 -5.738 12.344 1 98.81 215 GLU A CA 1
ATOM 1601 C C . GLU A 1 215 ? -13.469 -6.078 11.164 1 98.81 215 GLU A C 1
ATOM 1603 O O . GLU A 1 215 ? -12.352 -6.574 11.344 1 98.81 215 GLU A O 1
ATOM 1608 N N . HIS A 1 216 ? -13.945 -5.781 10.008 1 98.69 216 HIS A N 1
ATOM 1609 C CA . HIS A 1 216 ? -13.141 -6.012 8.812 1 98.69 216 HIS A CA 1
ATOM 1610 C C . HIS A 1 216 ? -11.781 -5.336 8.93 1 98.69 216 HIS A C 1
ATOM 1612 O O . HIS A 1 216 ? -10.742 -5.988 8.781 1 98.69 216 HIS A O 1
ATOM 1618 N N . THR A 1 217 ? -11.758 -4.055 9.203 1 98.81 217 THR A N 1
ATOM 1619 C CA . THR A 1 217 ? -10.508 -3.318 9.367 1 98.81 217 THR A CA 1
ATOM 1620 C C . THR A 1 217 ? -9.727 -3.84 10.57 1 98.81 217 THR A C 1
ATOM 1622 O O . THR A 1 217 ? -8.492 -3.893 10.547 1 98.81 217 THR A O 1
ATOM 1625 N N . GLY A 1 218 ? -10.484 -4.203 11.578 1 98.81 218 GLY A N 1
ATOM 1626 C CA . GLY A 1 218 ? -9.812 -4.844 12.703 1 98.81 218 GLY A CA 1
ATOM 1627 C C . GLY A 1 218 ? -8.969 -6.035 12.297 1 98.81 218 GLY A C 1
ATOM 1628 O O . GLY A 1 218 ? -7.812 -6.148 12.703 1 98.81 218 GLY A O 1
ATOM 1629 N N . GLN A 1 219 ? -9.539 -6.848 11.484 1 98.75 219 GLN A N 1
ATOM 1630 C CA . GLN A 1 219 ? -8.844 -8.047 11.039 1 98.75 219 GLN A CA 1
ATOM 1631 C C . GLN A 1 219 ? -7.676 -7.688 10.117 1 98.75 219 GLN A C 1
ATOM 1633 O O . GLN A 1 219 ? -6.629 -8.336 10.156 1 98.75 219 GLN A O 1
ATOM 1638 N N . VAL A 1 220 ? -7.848 -6.699 9.305 1 98.75 220 VAL A N 1
ATOM 1639 C CA . VAL A 1 220 ? -6.766 -6.219 8.453 1 98.75 220 VAL A CA 1
ATOM 1640 C C . VAL A 1 220 ? -5.613 -5.715 9.312 1 98.75 220 VAL A C 1
ATOM 1642 O O . VAL A 1 220 ? -4.449 -6.039 9.062 1 98.75 220 VAL A O 1
ATOM 1645 N N . MET A 1 221 ? -5.934 -4.961 10.312 1 98.69 221 MET A N 1
ATOM 1646 C CA . MET A 1 221 ? -4.93 -4.426 11.227 1 98.69 221 MET A CA 1
ATOM 1647 C C . MET A 1 221 ? -4.219 -5.551 11.977 1 98.69 221 MET A C 1
ATOM 1649 O O . MET A 1 221 ? -3.006 -5.492 12.188 1 98.69 221 MET A O 1
ATOM 1653 N N . LEU A 1 222 ? -4.977 -6.488 12.398 1 98.44 222 LEU A N 1
ATOM 1654 C CA . LEU A 1 222 ? -4.379 -7.629 13.078 1 98.44 222 LEU A CA 1
ATOM 1655 C C . LEU A 1 222 ? -3.346 -8.32 12.195 1 98.44 222 LEU A C 1
ATOM 1657 O O . LEU A 1 222 ? -2.244 -8.633 12.648 1 98.44 222 LEU A O 1
ATOM 1661 N N . HIS A 1 223 ? -3.686 -8.516 10.969 1 98 223 HIS A N 1
ATOM 1662 C CA . HIS A 1 223 ? -2.74 -9.094 10.016 1 98 223 HIS A CA 1
ATOM 1663 C C . HIS A 1 223 ? -1.497 -8.219 9.883 1 98 223 HIS A C 1
ATOM 1665 O O . HIS A 1 223 ? -0.375 -8.727 9.836 1 98 223 HIS A O 1
ATOM 1671 N N . LEU A 1 224 ? -1.687 -6.941 9.812 1 98.19 224 LEU A N 1
ATOM 1672 C CA . LEU A 1 224 ? -0.586 -5.992 9.672 1 98.19 224 LEU A CA 1
ATOM 1673 C C . LEU A 1 224 ? 0.401 -6.129 10.828 1 98.19 224 LEU A C 1
ATOM 1675 O O . LEU A 1 224 ? 1.606 -6.266 10.602 1 98.19 224 LEU A O 1
ATOM 1679 N N . VAL A 1 225 ? -0.094 -6.164 11.992 1 97.19 225 VAL A N 1
ATOM 1680 C CA . VAL A 1 225 ? 0.792 -6.117 13.156 1 97.19 225 VAL A CA 1
ATOM 1681 C C . VAL A 1 225 ? 1.453 -7.48 13.352 1 97.19 225 VAL A C 1
ATOM 1683 O O . VAL A 1 225 ? 2.521 -7.578 13.961 1 97.19 225 VAL A O 1
ATOM 1686 N N . GLN A 1 226 ? 0.859 -8.5 12.844 1 95.56 226 GLN A N 1
ATOM 1687 C CA . GLN A 1 226 ? 1.417 -9.836 12.961 1 95.56 226 GLN A CA 1
ATOM 1688 C C . GLN A 1 226 ? 2.533 -10.062 11.945 1 95.56 226 GLN A C 1
ATOM 1690 O O . GLN A 1 226 ? 3.479 -10.812 12.211 1 95.56 226 GLN A O 1
ATOM 1695 N N . ASN A 1 227 ? 2.432 -9.367 10.789 1 94.38 227 ASN A N 1
ATOM 1696 C CA . ASN A 1 227 ? 3.295 -9.766 9.688 1 94.38 227 ASN A CA 1
ATOM 1697 C C . ASN A 1 227 ? 4.129 -8.602 9.172 1 94.38 227 ASN A C 1
ATOM 1699 O O . ASN A 1 227 ? 5.141 -8.797 8.492 1 94.38 227 ASN A O 1
ATOM 1703 N N . HIS A 1 228 ? 3.609 -7.41 9.461 1 94.81 228 HIS A N 1
ATOM 1704 C CA . HIS A 1 228 ? 4.25 -6.203 8.945 1 94.81 228 HIS A CA 1
ATOM 1705 C C . HIS A 1 228 ? 4.34 -5.125 10.023 1 94.81 228 HIS A C 1
ATOM 1707 O O . HIS A 1 228 ? 4.027 -3.961 9.766 1 94.81 228 HIS A O 1
ATOM 1713 N N . LEU A 1 229 ? 4.746 -5.441 11.172 1 91.38 229 LEU A N 1
ATOM 1714 C CA . LEU A 1 229 ? 4.668 -4.566 12.336 1 91.38 229 LEU A CA 1
ATOM 1715 C C . LEU A 1 229 ? 5.48 -3.293 12.109 1 91.38 229 LEU A C 1
ATOM 1717 O O . LEU A 1 229 ? 5.07 -2.207 12.523 1 91.38 229 LEU A O 1
ATOM 1721 N N . GLY A 1 230 ? 6.684 -3.43 11.516 1 92.38 230 GLY A N 1
ATOM 1722 C CA . GLY A 1 230 ? 7.559 -2.279 11.352 1 92.38 230 GLY A CA 1
ATOM 1723 C C . GLY A 1 230 ? 7.797 -1.525 12.648 1 92.38 230 GLY A C 1
ATOM 1724 O O . GLY A 1 230 ? 8.102 -2.131 13.68 1 92.38 230 GLY A O 1
ATOM 1725 N N . GLY A 1 231 ? 7.625 -0.173 12.555 1 93.19 231 GLY A N 1
ATOM 1726 C CA . GLY A 1 231 ? 7.871 0.685 13.703 1 93.19 231 GLY A CA 1
ATOM 1727 C C . GLY A 1 231 ? 6.637 0.917 14.555 1 93.19 231 GLY A C 1
ATOM 1728 O O . GLY A 1 231 ? 6.703 1.586 15.586 1 93.19 231 GLY A O 1
ATOM 1729 N N . LEU A 1 232 ? 5.508 0.311 14.219 1 95.62 232 LEU A N 1
ATOM 1730 C CA . LEU A 1 232 ? 4.234 0.624 14.859 1 95.62 232 LEU A CA 1
ATOM 1731 C C . LEU A 1 232 ? 4.246 0.21 16.328 1 95.62 232 LEU A C 1
ATOM 1733 O O . LEU A 1 232 ? 4.441 -0.966 16.641 1 95.62 232 LEU A O 1
ATOM 1737 N N . SER A 1 233 ? 4.02 1.186 17.156 1 95.06 233 SER A N 1
ATOM 1738 C CA . SER A 1 233 ? 4.121 0.917 18.594 1 95.06 233 SER A CA 1
ATOM 1739 C C . SER A 1 233 ? 2.85 1.333 19.312 1 95.06 233 SER A C 1
ATOM 1741 O O . SER A 1 233 ? 2.553 0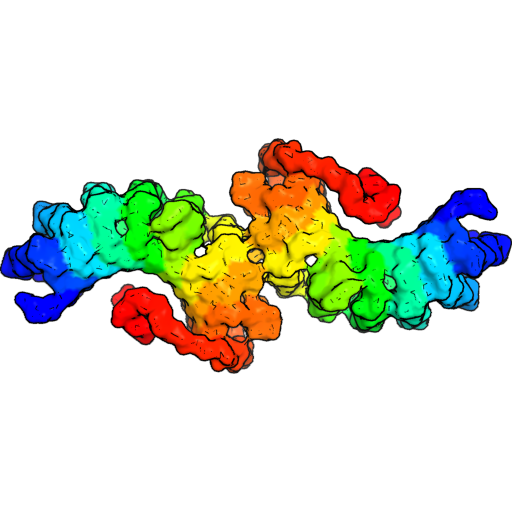.82 20.406 1 95.06 233 SER A O 1
ATOM 1743 N N . ARG A 1 234 ? 2.09 2.268 18.75 1 94.31 234 ARG A N 1
ATOM 1744 C CA . ARG A 1 234 ? 0.841 2.74 19.344 1 94.31 234 ARG A CA 1
ATOM 1745 C C . ARG A 1 234 ? -0.226 2.949 18.266 1 94.31 234 ARG A C 1
ATOM 1747 O O . ARG A 1 234 ? 0.024 3.605 17.25 1 94.31 234 ARG A O 1
ATOM 1754 N N . VAL A 1 235 ? -1.399 2.367 18.594 1 96.69 235 VAL A N 1
ATOM 1755 C CA . VAL A 1 235 ? -2.541 2.527 17.688 1 96.69 235 VAL A CA 1
ATOM 1756 C C . VAL A 1 235 ? -3.795 2.846 18.5 1 96.69 235 VAL A C 1
ATOM 1758 O O . VAL A 1 235 ? -4.07 2.191 19.516 1 96.69 235 VAL A O 1
ATOM 1761 N N . ASN A 1 236 ? -4.449 3.863 18.094 1 97.81 236 ASN A N 1
ATOM 1762 C CA . ASN A 1 236 ? -5.738 4.188 18.703 1 97.81 236 ASN A CA 1
ATOM 1763 C C . ASN A 1 236 ? -6.895 3.783 17.781 1 97.81 236 ASN A C 1
ATOM 1765 O O . ASN A 1 236 ? -7.062 4.348 16.703 1 97.81 236 ASN A O 1
ATOM 1769 N N . LEU A 1 237 ? -7.719 2.822 18.234 1 98.38 237 LEU A N 1
ATOM 1770 C CA . LEU A 1 237 ? -8.828 2.297 17.453 1 98.38 237 LEU A CA 1
ATOM 1771 C C . LEU A 1 237 ? -10.156 2.545 18.156 1 98.38 237 LEU A C 1
ATOM 1773 O O . LEU A 1 237 ? -11.18 1.952 17.797 1 98.38 237 LEU A O 1
ATOM 1777 N N . SER A 1 238 ? -10.141 3.408 19.109 1 98.06 238 SER A N 1
ATOM 1778 C CA . SER A 1 238 ? -11.344 3.65 19.891 1 98.06 238 SER A CA 1
ATOM 1779 C C . SER A 1 238 ? -12.445 4.262 19.031 1 98.06 238 SER A C 1
ATOM 1781 O O . SER A 1 238 ? -12.188 4.762 17.938 1 98.06 238 SER A O 1
ATOM 1783 N N . ASN A 1 239 ? -13.68 4.109 19.453 1 98.38 239 ASN A N 1
ATOM 1784 C CA . ASN A 1 239 ? -14.859 4.695 18.828 1 98.38 239 ASN A CA 1
ATOM 1785 C C . ASN A 1 239 ? -15.055 4.18 17.406 1 98.38 239 ASN A C 1
ATOM 1787 O O . ASN A 1 239 ? -15.289 4.965 16.484 1 98.38 239 ASN A O 1
ATOM 1791 N N . ASN A 1 240 ? -14.773 2.941 17.219 1 98.75 240 ASN A N 1
ATOM 1792 C CA . ASN A 1 240 ? -15.086 2.164 16.031 1 98.75 240 ASN A CA 1
ATOM 1793 C C . ASN A 1 240 ? -15.867 0.9 16.359 1 98.75 240 ASN A C 1
ATOM 1795 O O . ASN A 1 240 ? -16.141 0.63 17.531 1 98.75 240 ASN A O 1
ATOM 1799 N N . ARG A 1 241 ? -16.438 0.236 15.32 1 98.75 241 ARG A N 1
ATOM 1800 C CA . ARG A 1 241 ? -17.203 -0.987 15.523 1 98.75 241 ARG A CA 1
ATOM 1801 C C . ARG A 1 241 ? -16.328 -2.223 15.328 1 98.75 241 ARG A C 1
ATOM 1803 O O . ARG A 1 241 ? -16.594 -3.041 14.445 1 98.75 241 ARG A O 1
ATOM 1810 N N . ILE A 1 242 ? -15.219 -2.336 16.156 1 98.88 242 ILE A N 1
ATOM 1811 C CA . ILE A 1 242 ? -14.305 -3.471 16.156 1 98.88 242 ILE A CA 1
ATOM 1812 C C . ILE A 1 242 ? -14.469 -4.254 17.469 1 98.88 242 ILE A C 1
ATOM 1814 O O . ILE A 1 242 ? -14.594 -3.666 18.531 1 98.88 242 ILE A O 1
ATOM 1818 N N . ARG A 1 243 ? -14.406 -5.578 17.391 1 98.56 243 ARG A N 1
ATOM 1819 C CA . ARG A 1 243 ? -14.555 -6.426 18.562 1 98.56 243 ARG A CA 1
ATOM 1820 C C . ARG A 1 243 ? -13.43 -6.176 19.562 1 98.56 243 ARG A C 1
ATOM 1822 O O . ARG A 1 243 ? -12.273 -6 19.172 1 98.56 243 ARG A O 1
ATOM 1829 N N . THR A 1 244 ? -13.781 -6.164 20.797 1 98.06 244 THR A N 1
ATOM 1830 C CA . THR A 1 244 ? -12.828 -5.93 21.875 1 98.06 244 THR A CA 1
ATOM 1831 C C . THR A 1 244 ? -11.711 -6.969 21.844 1 98.06 244 THR A C 1
ATOM 1833 O O . THR A 1 244 ? -10.555 -6.656 22.156 1 98.06 244 THR A O 1
ATOM 1836 N N . SER A 1 245 ? -12.062 -8.164 21.531 1 98.44 245 SER A N 1
ATOM 1837 C CA . SER A 1 245 ? -11.055 -9.219 21.469 1 98.44 245 SER A CA 1
ATOM 1838 C C . SER A 1 245 ? -10.023 -8.922 20.375 1 98.44 245 SER A C 1
ATOM 1840 O O . SER A 1 245 ? -8.828 -9.148 20.578 1 98.44 245 SER A O 1
ATOM 1842 N N . THR A 1 246 ? -10.508 -8.461 19.219 1 98.56 246 THR A N 1
ATOM 1843 C CA . THR A 1 246 ? -9.609 -8.094 18.141 1 98.56 246 THR A CA 1
ATOM 1844 C C . THR A 1 246 ? -8.703 -6.934 18.547 1 98.56 246 THR A C 1
ATOM 1846 O O . THR A 1 246 ? -7.496 -6.977 18.312 1 98.56 246 THR A O 1
ATOM 1849 N N . ILE A 1 247 ? -9.219 -5.926 19.188 1 98.19 247 ILE A N 1
ATOM 1850 C CA . ILE A 1 247 ? -8.453 -4.785 19.672 1 98.19 247 ILE A CA 1
ATOM 1851 C C . ILE A 1 247 ? -7.391 -5.258 20.656 1 98.19 247 ILE A C 1
ATOM 1853 O O . ILE A 1 247 ? -6.242 -4.816 20.609 1 98.19 247 ILE A O 1
ATOM 1857 N N . GLY A 1 248 ? -7.824 -6.105 21.562 1 97.56 248 GLY A N 1
ATOM 1858 C CA . GLY A 1 248 ? -6.879 -6.664 22.516 1 97.56 248 GLY A CA 1
ATOM 1859 C C . GLY A 1 248 ? -5.715 -7.383 21.859 1 97.56 248 GLY A C 1
ATOM 1860 O O . GLY A 1 248 ? -4.566 -7.211 22.266 1 97.56 248 GLY A O 1
ATOM 1861 N N . SER A 1 249 ? -5.953 -8.219 20.844 1 97.5 249 SER A N 1
ATOM 1862 C CA . SER A 1 249 ? -4.914 -8.938 20.109 1 97.5 249 SER A CA 1
ATOM 1863 C C . SER A 1 249 ? -3.965 -7.969 19.406 1 97.5 249 SER A C 1
ATOM 1865 O O . SER A 1 249 ? -2.75 -8.172 19.406 1 97.5 249 SER A O 1
ATOM 1867 N N . ILE A 1 250 ? -4.496 -6.926 18.828 1 98 250 ILE A N 1
ATOM 1868 C CA . ILE A 1 250 ? -3.691 -5.914 18.141 1 98 250 ILE A CA 1
ATOM 1869 C C . ILE A 1 250 ? -2.756 -5.242 19.141 1 98 250 ILE A C 1
ATOM 1871 O O . ILE A 1 250 ? -1.557 -5.105 18.891 1 98 250 ILE A O 1
ATOM 1875 N N . ARG A 1 251 ? -3.305 -4.875 20.234 1 95.94 251 ARG A N 1
ATOM 1876 C CA . ARG A 1 251 ? -2.537 -4.191 21.281 1 95.94 251 ARG A CA 1
ATOM 1877 C C . ARG A 1 251 ? -1.388 -5.062 21.766 1 95.94 251 ARG A C 1
ATOM 1879 O O . ARG A 1 251 ? -0.297 -4.559 22.047 1 95.94 251 ARG A O 1
ATOM 1886 N N . LYS A 1 252 ? -1.627 -6.301 21.938 1 95.06 252 LYS A N 1
ATOM 1887 C CA . LYS A 1 252 ? -0.604 -7.238 22.375 1 95.06 252 LYS A CA 1
ATOM 1888 C C . LYS A 1 252 ? 0.574 -7.273 21.406 1 95.06 252 LYS A C 1
ATOM 1890 O O . LYS A 1 252 ? 1.731 -7.32 21.828 1 95.06 252 LYS A O 1
ATOM 1895 N N . HIS A 1 253 ? 0.307 -7.23 20.141 1 94.75 253 HIS A N 1
ATOM 1896 C CA . HIS A 1 253 ? 1.368 -7.305 19.141 1 94.75 253 HIS A CA 1
ATOM 1897 C C . HIS A 1 253 ? 2.127 -5.984 19.047 1 94.75 253 HIS A C 1
ATOM 1899 O O . HIS A 1 253 ? 3.354 -5.977 18.906 1 94.75 253 HIS A O 1
ATOM 1905 N N . VAL A 1 254 ? 1.376 -4.883 19.141 1 94.31 254 VAL A N 1
ATOM 1906 C CA . VAL A 1 254 ? 1.992 -3.57 18.984 1 94.31 254 VAL A CA 1
ATOM 1907 C C . VAL A 1 254 ? 2.9 -3.289 20.188 1 94.31 254 VAL A C 1
ATOM 1909 O O . VAL A 1 254 ? 3.922 -2.611 20.047 1 94.31 254 VAL A O 1
ATOM 1912 N N . SER A 1 255 ? 2.539 -3.82 21.297 1 88.12 255 SER A N 1
ATOM 1913 C CA . SER A 1 255 ? 3.297 -3.596 22.531 1 88.12 255 SER A CA 1
ATOM 1914 C C . SER A 1 255 ? 4.68 -4.238 22.453 1 88.12 255 SER A C 1
ATOM 1916 O O . SER A 1 255 ? 5.543 -3.961 23.281 1 88.12 255 SER A O 1
ATOM 1918 N N . GLU A 1 256 ? 4.875 -5.031 21.406 1 82.69 256 GLU A N 1
ATOM 1919 C CA . GLU A 1 256 ? 6.184 -5.637 21.188 1 82.69 256 GLU A CA 1
ATOM 1920 C C . GLU A 1 256 ? 7.219 -4.59 20.797 1 82.69 256 GLU A C 1
ATOM 1922 O O . GLU A 1 256 ? 8.422 -4.793 20.984 1 82.69 256 GLU A O 1
ATOM 1927 N N . ASN A 1 257 ? 6.746 -3.586 20.078 1 81.06 257 ASN A N 1
ATOM 1928 C CA . ASN A 1 257 ? 7.633 -2.488 19.703 1 81.06 257 ASN A CA 1
ATOM 1929 C C . ASN A 1 257 ? 7.758 -1.468 20.828 1 81.06 257 ASN A C 1
ATOM 1931 O O . ASN A 1 257 ? 6.797 -1.224 21.562 1 81.06 257 ASN A O 1
ATOM 1935 N N . HIS A 1 258 ? 9.047 -1.185 21.234 1 69.88 258 HIS A N 1
ATOM 1936 C CA . HIS A 1 258 ? 9.281 -0.146 22.219 1 69.88 258 HIS A CA 1
ATOM 1937 C C . HIS A 1 258 ? 9.195 1.243 21.609 1 69.88 258 HIS A C 1
ATOM 1939 O O . HIS A 1 258 ? 9.766 1.487 20.531 1 69.88 258 HIS A O 1
ATOM 1945 N N . PHE A 1 259 ? 8.117 1.864 22.047 1 63.78 259 PHE A N 1
ATOM 1946 C CA . PHE A 1 259 ? 8 3.248 21.609 1 63.78 259 PHE A CA 1
ATOM 1947 C C . PHE A 1 259 ? 9.141 4.098 22.156 1 63.78 259 PHE A C 1
ATOM 1949 O O . PHE A 1 259 ? 9.359 4.129 23.375 1 63.78 259 PHE A O 1
ATOM 1956 N N . ASP A 1 260 ? 10.203 4.34 21.312 1 55.84 260 ASP A N 1
ATOM 1957 C CA . ASP A 1 260 ? 11.25 5.262 21.719 1 55.84 260 ASP A CA 1
ATOM 1958 C C . ASP A 1 260 ? 10.852 6.711 21.438 1 55.84 260 ASP A C 1
ATOM 1960 O O . ASP A 1 260 ? 10.758 7.117 20.281 1 55.84 260 ASP A O 1
ATOM 1964 N N . ASP A 1 261 ? 10.305 7.352 22.453 1 53.28 261 ASP A N 1
ATOM 1965 C CA . ASP A 1 261 ? 9.797 8.719 22.391 1 53.28 261 ASP A CA 1
ATOM 1966 C C . ASP A 1 261 ? 10.922 9.711 22.109 1 53.28 261 ASP A C 1
ATOM 1968 O O . ASP A 1 261 ? 10.695 10.922 22.078 1 53.28 261 ASP A O 1
ATOM 1972 N N . SER A 1 262 ? 12.102 9.281 22.156 1 50.25 262 SER A N 1
ATOM 1973 C CA . SER A 1 262 ? 13.203 10.234 22.062 1 50.25 262 SER A CA 1
ATOM 1974 C C . SER A 1 262 ? 13.148 11.008 20.75 1 50.25 262 SER A C 1
ATOM 1976 O O . SER A 1 262 ? 13.773 12.07 20.625 1 50.25 262 SER A O 1
ATOM 1978 N N . SER A 1 263 ? 12.438 10.461 19.828 1 50.62 263 SER A N 1
ATOM 1979 C CA . SER A 1 263 ? 12.5 11.109 18.531 1 50.62 263 SER A CA 1
ATOM 1980 C C . SER A 1 263 ? 11.383 12.133 18.359 1 50.62 263 SER A C 1
ATOM 1982 O O . SER A 1 263 ? 11.234 12.719 17.281 1 50.62 263 SER A O 1
ATOM 1984 N N . SER A 1 264 ? 10.508 12.242 19.391 1 52.38 264 SER A N 1
ATOM 1985 C CA . SER A 1 264 ? 9.414 13.18 19.188 1 52.38 264 SER A CA 1
ATOM 1986 C C . SER A 1 264 ? 9.914 14.625 19.172 1 52.38 264 SER A C 1
ATOM 1988 O O . SER A 1 264 ? 10.719 15.016 20.016 1 52.38 264 SER A O 1
ATOM 1990 N N . VAL A 1 265 ? 9.93 15.125 18.078 1 51.56 265 VAL A N 1
ATOM 1991 C CA . VAL A 1 265 ? 10.312 16.531 17.938 1 51.56 265 VAL A CA 1
ATOM 1992 C C . VAL A 1 265 ? 9.461 17.406 18.844 1 51.56 265 VAL A C 1
ATOM 1994 O O . VAL A 1 265 ? 9.875 18.484 19.25 1 51.56 265 VAL A O 1
ATOM 1997 N N . SER A 1 266 ? 8.156 16.812 19.016 1 51.97 266 SER A N 1
ATOM 1998 C CA . SER A 1 266 ? 7.285 17.719 19.766 1 51.97 266 SER A CA 1
ATOM 1999 C C . SER A 1 266 ? 7.613 17.719 21.25 1 51.97 266 SER A C 1
ATOM 2001 O O . SER A 1 266 ? 7.816 16.656 21.844 1 51.97 266 SER A O 1
ATOM 2003 N N . THR A 1 267 ? 8.234 18.703 21.734 1 48.5 267 THR A N 1
ATOM 2004 C CA . THR A 1 267 ? 8.398 18.906 23.172 1 48.5 267 THR A CA 1
ATOM 2005 C C . THR A 1 267 ? 7.145 18.469 23.922 1 48.5 267 THR A C 1
ATOM 2007 O O . THR A 1 267 ? 7.141 18.422 25.156 1 48.5 267 THR A O 1
ATOM 2010 N N . ILE A 1 268 ? 6.07 18.312 23.234 1 48.88 268 ILE A N 1
ATOM 2011 C CA . ILE A 1 268 ? 4.809 17.891 23.828 1 48.88 268 ILE A CA 1
ATOM 2012 C C . ILE A 1 268 ? 4.746 16.375 23.859 1 48.88 268 ILE A C 1
ATOM 2014 O O . ILE A 1 268 ? 5.012 15.703 22.859 1 48.88 268 ILE A O 1
ATOM 2018 N N . SER A 1 269 ? 4.754 15.898 24.953 1 48.69 269 SER A N 1
ATOM 2019 C CA . SER A 1 269 ? 4.691 14.453 25.172 1 48.69 269 SER A CA 1
ATOM 2020 C C . SER A 1 269 ? 3.602 13.812 24.328 1 48.69 269 SER A C 1
ATOM 2022 O O . SER A 1 269 ? 2.641 14.477 23.938 1 48.69 269 SER A O 1
ATOM 2024 N N . VAL A 1 270 ? 3.91 12.586 23.797 1 47.69 270 VAL A N 1
ATOM 2025 C CA . VAL A 1 270 ? 2.877 11.812 23.109 1 47.69 270 VAL A CA 1
ATOM 2026 C C . VAL A 1 270 ? 1.573 11.875 23.906 1 47.69 270 VAL A C 1
ATOM 2028 O O . VAL A 1 270 ? 0.493 12 23.312 1 47.69 270 VAL A O 1
ATOM 2031 N N . ASP A 1 271 ? 1.718 11.805 25.094 1 46.62 271 ASP A N 1
ATOM 2032 C CA . ASP A 1 271 ? 0.568 11.922 25.984 1 46.62 271 ASP A CA 1
ATOM 2033 C C . ASP A 1 271 ? -0.099 13.289 25.859 1 46.62 271 ASP A C 1
ATOM 2035 O O . ASP A 1 271 ? -1.326 13.391 25.891 1 46.62 271 ASP A O 1
ATOM 2039 N N . ASP A 1 272 ? 0.707 14.141 25.641 1 50.84 272 ASP A N 1
ATOM 2040 C CA . ASP A 1 272 ? 0.211 15.5 25.484 1 50.84 272 ASP A CA 1
ATOM 2041 C C . ASP A 1 272 ? -0.518 15.664 24.156 1 50.84 272 ASP A C 1
ATOM 2043 O O . ASP A 1 272 ? -1.524 16.375 24.062 1 50.84 272 ASP A O 1
ATOM 2047 N N . LEU A 1 273 ? 0.034 15.055 23.25 1 50.5 273 LEU A N 1
ATOM 2048 C CA . LEU A 1 273 ? -0.558 15.141 21.922 1 50.5 273 LEU A CA 1
ATOM 2049 C C . LEU A 1 273 ? -1.921 14.453 21.891 1 50.5 273 LEU A C 1
ATOM 2051 O O . LEU A 1 273 ? -2.867 14.977 21.297 1 50.5 273 LEU A O 1
ATOM 2055 N N . PHE A 1 274 ? -1.94 13.32 22.547 1 48.03 274 PHE A N 1
ATOM 2056 C CA . PHE A 1 274 ? -3.215 12.625 22.672 1 48.03 274 PHE A CA 1
ATOM 2057 C C . PHE A 1 274 ? -4.18 13.414 23.547 1 48.03 274 PHE A C 1
ATOM 2059 O O . PHE A 1 274 ? -5.383 13.438 23.297 1 48.03 274 PHE A O 1
ATOM 2066 N N . LEU A 1 275 ? -3.57 14.008 24.531 1 45.84 275 LEU A N 1
ATOM 2067 C CA . LEU A 1 275 ? -4.359 14.852 25.422 1 45.84 275 LEU A CA 1
ATOM 2068 C C . LEU A 1 275 ? -4.852 16.109 24.688 1 45.84 275 LEU A C 1
ATOM 2070 O O . LEU A 1 275 ? -5.961 16.578 24.938 1 45.84 275 LEU A O 1
ATOM 2074 N N . MET A 1 276 ? -4 16.531 23.922 1 47 276 MET A N 1
ATOM 2075 C CA . MET A 1 276 ? -4.379 17.703 23.156 1 47 276 MET A CA 1
ATOM 2076 C C . MET A 1 276 ? -5.496 17.375 22.172 1 47 276 MET A C 1
ATOM 2078 O O . MET A 1 276 ? -6.363 18.219 21.906 1 47 276 MET A O 1
ATOM 2082 N N . ASN A 1 277 ? -5.426 16.234 21.672 1 46.16 277 ASN A N 1
ATOM 2083 C CA . ASN A 1 277 ? -6.516 15.773 20.828 1 46.16 277 ASN A CA 1
ATOM 2084 C C . ASN A 1 277 ? -7.805 15.57 21.625 1 46.16 277 ASN A C 1
ATOM 2086 O O . ASN A 1 277 ? -8.898 15.695 21.078 1 46.16 277 ASN A O 1
ATOM 2090 N N . GLU A 1 278 ? -7.672 15.289 22.859 1 43.41 278 GLU A N 1
ATOM 2091 C CA . GLU A 1 278 ? -8.844 15.25 23.734 1 43.41 278 GLU A CA 1
ATOM 2092 C C . GLU A 1 278 ? -9.383 16.656 24 1 43.41 278 GLU A C 1
ATOM 2094 O O . GLU A 1 278 ? -10.562 16.812 24.312 1 43.41 278 GLU A O 1
ATOM 2099 N N . THR A 1 279 ? -8.445 17.641 23.891 1 45.03 279 THR A N 1
ATOM 2100 C CA . THR A 1 279 ? -8.859 19.016 24.141 1 45.03 279 THR A CA 1
ATOM 2101 C C . THR A 1 279 ? -9.117 19.75 22.844 1 45.03 279 THR A C 1
ATOM 2103 O O . THR A 1 279 ? -9.312 20.969 22.828 1 45.03 279 THR A O 1
ATOM 2106 N N . ARG A 1 280 ? -9.047 19.172 21.812 1 43.31 280 ARG A N 1
ATOM 2107 C CA . ARG A 1 280 ? -9.305 19.812 20.531 1 43.31 280 ARG A CA 1
ATOM 2108 C C . ARG A 1 280 ? -10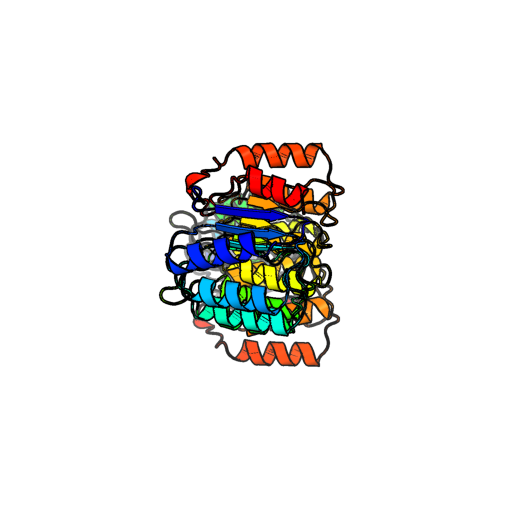.797 19.984 20.297 1 43.31 280 ARG A C 1
ATOM 2110 O O . ARG A 1 280 ? -11.594 19.109 20.656 1 43.31 280 ARG A O 1
ATOM 2117 N N . MET B 1 1 ? 11.492 -36.969 -30.984 1 40.94 1 MET B N 1
ATOM 2118 C CA . MET B 1 1 ? 10.742 -35.719 -30.844 1 40.94 1 MET B CA 1
ATOM 2119 C C . MET B 1 1 ? 11.641 -34.5 -31.109 1 40.94 1 MET B C 1
ATOM 2121 O O . MET B 1 1 ? 12.641 -34.312 -30.406 1 40.94 1 MET B O 1
ATOM 2125 N N . SER B 1 2 ? 11.797 -34.188 -32.094 1 50.47 2 SER B N 1
ATOM 2126 C CA . SER B 1 2 ? 12.727 -33.188 -32.594 1 50.47 2 SER B CA 1
ATOM 2127 C C . SER B 1 2 ? 12.703 -31.938 -31.688 1 50.47 2 SER B C 1
ATOM 2129 O O . SER B 1 2 ? 13.719 -31.25 -31.547 1 50.47 2 SER B O 1
ATOM 2131 N N . SER B 1 3 ? 11.508 -31.484 -31.078 1 69.75 3 SER B N 1
ATOM 2132 C CA . SER B 1 3 ? 11.391 -30.203 -30.391 1 69.75 3 SER B CA 1
ATOM 2133 C C . SER B 1 3 ? 11.523 -30.375 -28.875 1 69.75 3 SER B C 1
ATOM 2135 O O . SER B 1 3 ? 11.227 -31.453 -28.344 1 69.75 3 SER B O 1
ATOM 2137 N N . HIS B 1 4 ? 12.367 -29.75 -28.203 1 91.25 4 HIS B N 1
ATOM 2138 C CA . HIS B 1 4 ? 12.57 -29.688 -26.766 1 91.25 4 HIS B CA 1
ATOM 2139 C C . HIS B 1 4 ? 11.289 -29.266 -26.031 1 91.25 4 HIS B C 1
ATOM 2141 O O . HIS B 1 4 ? 11.336 -28.875 -24.875 1 91.25 4 HIS B O 1
ATOM 2147 N N . VAL B 1 5 ? 10.141 -29.531 -26.891 1 93.62 5 VAL B N 1
ATOM 2148 C CA . VAL B 1 5 ? 8.844 -29.125 -26.375 1 93.62 5 VAL B CA 1
ATOM 2149 C C . VAL B 1 5 ? 7.805 -30.203 -26.656 1 93.62 5 VAL B C 1
ATOM 2151 O O . VAL B 1 5 ? 7.75 -30.75 -27.75 1 93.62 5 VAL B O 1
ATOM 2154 N N . PHE B 1 6 ? 7 -30.578 -25.672 1 95.5 6 PHE B N 1
ATOM 2155 C CA . PHE B 1 6 ? 5.82 -31.406 -25.844 1 95.5 6 PHE B CA 1
ATOM 2156 C C . PHE B 1 6 ? 4.562 -30.656 -25.406 1 95.5 6 PHE B C 1
ATOM 2158 O O . PHE B 1 6 ? 4.5 -30.141 -24.297 1 95.5 6 PHE B O 1
ATOM 2165 N N . ASN B 1 7 ? 3.598 -30.578 -26.281 1 95.5 7 ASN B N 1
ATOM 2166 C CA . ASN B 1 7 ? 2.336 -29.891 -26.016 1 95.5 7 ASN B CA 1
ATOM 2167 C C . ASN B 1 7 ? 1.143 -30.703 -26.5 1 95.5 7 ASN B C 1
ATOM 2169 O O . ASN B 1 7 ? 1.145 -31.219 -27.625 1 95.5 7 ASN B O 1
ATOM 2173 N N . LYS B 1 8 ? 0.183 -30.906 -25.641 1 95.88 8 LYS B N 1
ATOM 2174 C CA . LYS B 1 8 ? -1.049 -31.594 -26 1 95.88 8 LYS B CA 1
ATOM 2175 C C . LYS B 1 8 ? -2.23 -31.078 -25.188 1 95.88 8 LYS B C 1
ATOM 2177 O O . LYS B 1 8 ? -2.092 -30.797 -24 1 95.88 8 LYS B O 1
ATOM 2182 N N . ALA B 1 9 ? -3.414 -30.984 -25.828 1 96.25 9 ALA B N 1
ATOM 2183 C CA . ALA B 1 9 ? -4.609 -30.484 -25.156 1 96.25 9 ALA B CA 1
ATOM 2184 C C . ALA B 1 9 ? -5.852 -31.25 -25.594 1 96.25 9 ALA B C 1
ATOM 2186 O O . ALA B 1 9 ? -5.957 -31.641 -26.766 1 96.25 9 ALA B O 1
ATOM 2187 N N . ASP B 1 10 ? -6.781 -31.453 -24.672 1 96.25 10 ASP B N 1
ATOM 2188 C CA . ASP B 1 10 ? -8.117 -31.969 -24.938 1 96.25 10 ASP B CA 1
ATOM 2189 C C . ASP B 1 10 ? -8.055 -33.281 -25.719 1 96.25 10 ASP B C 1
ATOM 2191 O O . ASP B 1 10 ? -8.711 -33.406 -26.75 1 96.25 10 ASP B O 1
ATOM 2195 N N . ALA B 1 11 ? -7.234 -34.156 -25.188 1 97.06 11 ALA B N 1
ATOM 2196 C CA . ALA B 1 11 ? -7.051 -35.438 -25.891 1 97.06 11 ALA B CA 1
ATOM 2197 C C . ALA B 1 11 ? -6.578 -36.531 -24.938 1 97.06 11 ALA B C 1
ATOM 2199 O O . ALA B 1 11 ? -6.191 -36.219 -23.797 1 97.06 11 ALA B O 1
ATOM 2200 N N . VAL B 1 12 ? -6.629 -37.719 -25.453 1 97.06 12 VAL B N 1
ATOM 2201 C CA . VAL B 1 12 ? -6.082 -38.875 -24.719 1 97.06 12 VAL B CA 1
ATOM 2202 C C . VAL B 1 12 ? -4.59 -39 -25.016 1 97.06 12 VAL B C 1
ATOM 2204 O O . VAL B 1 12 ? -4.172 -38.938 -26.172 1 97.06 12 VAL B O 1
ATOM 2207 N N . LEU B 1 13 ? -3.781 -39.062 -24.031 1 96.56 13 LEU B N 1
ATOM 2208 C CA . LEU B 1 13 ? -2.363 -39.375 -24.219 1 96.56 13 LEU B CA 1
ATOM 2209 C C . LEU B 1 13 ? -2.146 -40.844 -24.562 1 96.56 13 LEU B C 1
ATOM 2211 O O . LEU B 1 13 ? -2.439 -41.719 -23.734 1 96.56 13 LEU B O 1
ATOM 2215 N N . THR B 1 14 ? -1.615 -41.094 -25.688 1 97.06 14 THR B N 1
ATOM 2216 C CA . THR B 1 14 ? -1.376 -42.469 -26.094 1 97.06 14 THR B CA 1
ATOM 2217 C C . THR B 1 14 ? -0.159 -43.062 -25.391 1 97.06 14 THR B C 1
ATOM 2219 O O . THR B 1 14 ? 0.655 -42.312 -24.828 1 97.06 14 THR B O 1
ATOM 2222 N N . ASN B 1 15 ? -0.068 -44.312 -25.484 1 97.06 15 ASN B N 1
ATOM 2223 C CA . ASN B 1 15 ? 1.093 -45 -24.906 1 97.06 15 ASN B CA 1
ATOM 2224 C C . ASN B 1 15 ? 2.389 -44.531 -25.578 1 97.06 15 ASN B C 1
ATOM 2226 O O . ASN B 1 15 ? 3.414 -44.406 -24.922 1 97.06 15 ASN B O 1
ATOM 2230 N N . GLU B 1 16 ? 2.387 -44.375 -26.859 1 97.06 16 GLU B N 1
ATOM 2231 C CA . GLU B 1 16 ? 3.557 -43.938 -27.609 1 97.06 16 GLU B CA 1
ATOM 2232 C C . GLU B 1 16 ? 3.99 -42.531 -27.156 1 97.06 16 GLU B C 1
ATOM 2234 O O . GLU B 1 16 ? 5.184 -42.25 -27.016 1 97.06 16 GLU B O 1
ATOM 2239 N N . GLU B 1 17 ? 3.01 -41.719 -26.938 1 97.12 17 GLU B N 1
ATOM 2240 C CA . GLU B 1 17 ? 3.307 -40.375 -26.484 1 97.12 17 GLU B CA 1
ATOM 2241 C C . GLU B 1 17 ? 3.893 -40.375 -25.078 1 97.12 17 GLU B C 1
ATOM 2243 O O . GLU B 1 17 ? 4.836 -39.625 -24.781 1 97.12 17 GLU B O 1
ATOM 2248 N N . VAL B 1 18 ? 3.279 -41.188 -24.234 1 97.94 18 VAL B N 1
ATOM 2249 C CA . VAL B 1 18 ? 3.791 -41.312 -22.875 1 97.94 18 VAL B CA 1
ATOM 2250 C C . VAL B 1 18 ? 5.246 -41.781 -22.906 1 97.94 18 VAL B C 1
ATOM 2252 O O . VAL B 1 18 ? 6.102 -41.188 -22.219 1 97.94 18 VAL B O 1
ATOM 2255 N N . VAL B 1 19 ? 5.535 -42.75 -23.672 1 97.56 19 VAL B N 1
ATOM 2256 C CA . VAL B 1 19 ? 6.891 -43.281 -23.797 1 97.56 19 VAL B CA 1
ATOM 2257 C C . VAL B 1 19 ? 7.824 -42.188 -24.328 1 97.56 19 VAL B C 1
ATOM 2259 O O . VAL B 1 19 ? 8.953 -42.031 -23.844 1 97.56 19 VAL B O 1
ATOM 2262 N N . SER B 1 20 ? 7.375 -41.469 -25.281 1 97 20 SER B N 1
ATOM 2263 C CA . SER B 1 20 ? 8.164 -40.406 -25.875 1 97 20 SER B CA 1
ATOM 2264 C C . SER B 1 20 ? 8.508 -39.312 -24.844 1 97 20 SER B C 1
ATOM 2266 O O . SER B 1 20 ? 9.648 -38.875 -24.766 1 97 20 SER B O 1
ATOM 2268 N N . ILE B 1 21 ? 7.508 -38.969 -24.062 1 97.75 21 ILE B N 1
ATOM 2269 C CA . ILE B 1 21 ? 7.719 -37.969 -23.016 1 97.75 21 ILE B CA 1
ATOM 2270 C C . ILE B 1 21 ? 8.727 -38.5 -22 1 97.75 21 ILE B C 1
ATOM 2272 O O . ILE B 1 21 ? 9.688 -37.812 -21.656 1 97.75 21 ILE B O 1
ATOM 2276 N N . CYS B 1 22 ? 8.531 -39.719 -21.578 1 98.06 22 CYS B N 1
ATOM 2277 C CA . CYS B 1 22 ? 9.391 -40.312 -20.578 1 98.06 22 CYS B CA 1
ATOM 2278 C C . CYS B 1 22 ? 10.828 -40.406 -21.078 1 98.06 22 CYS B C 1
ATOM 2280 O O . CYS B 1 22 ? 11.773 -40.125 -20.328 1 98.06 22 CYS B O 1
ATOM 2282 N N . THR B 1 23 ? 11.016 -40.781 -22.266 1 97.88 23 THR B N 1
ATOM 2283 C CA . THR B 1 23 ? 12.344 -40.906 -22.859 1 97.88 23 THR B CA 1
ATOM 2284 C C . THR B 1 23 ? 13.016 -39.562 -22.938 1 97.88 23 THR B C 1
ATOM 2286 O O . THR B 1 23 ? 14.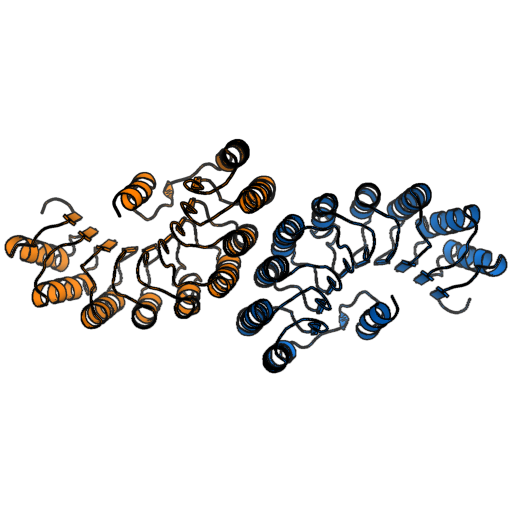195 -39.406 -22.578 1 97.88 23 THR B O 1
ATOM 2289 N N . ALA B 1 24 ? 12.289 -38.594 -23.359 1 97.75 24 ALA B N 1
ATOM 2290 C CA . ALA B 1 24 ? 12.828 -37.219 -23.484 1 97.75 24 ALA B CA 1
ATOM 2291 C C . ALA B 1 24 ? 13.242 -36.688 -22.125 1 97.75 24 ALA B C 1
ATOM 2293 O O . ALA B 1 24 ? 14.258 -36 -22.016 1 97.75 24 ALA B O 1
ATOM 2294 N N . LEU B 1 25 ? 12.414 -36.969 -21.109 1 98.12 25 LEU B N 1
ATOM 2295 C CA . LEU B 1 25 ? 12.727 -36.5 -19.75 1 98.12 25 LEU B CA 1
ATOM 2296 C C . LEU B 1 25 ? 13.969 -37.219 -19.219 1 98.12 25 LEU B C 1
ATOM 2298 O O . LEU B 1 25 ? 14.859 -36.562 -18.656 1 98.12 25 LEU B O 1
ATOM 2302 N N . LYS B 1 26 ? 14.031 -38.469 -19.438 1 97.5 26 LYS B N 1
ATOM 2303 C CA . LYS B 1 26 ? 15.164 -39.25 -18.969 1 97.5 26 LYS B CA 1
ATOM 2304 C C . LYS B 1 26 ? 16.469 -38.781 -19.609 1 97.5 26 LYS B C 1
ATOM 2306 O O . LYS B 1 26 ? 17.516 -38.812 -18.969 1 97.5 26 LYS B O 1
ATOM 2311 N N . ASP B 1 27 ? 16.359 -38.406 -20.797 1 97.38 27 ASP B N 1
ATOM 2312 C CA . ASP B 1 27 ? 17.547 -38.031 -21.562 1 97.38 27 ASP B CA 1
ATOM 2313 C C . ASP B 1 27 ? 17.859 -36.531 -21.422 1 97.38 27 ASP B C 1
ATOM 2315 O O . ASP B 1 27 ? 18.75 -36 -22.094 1 97.38 27 ASP B O 1
ATOM 2319 N N . ASP B 1 28 ? 17.125 -35.875 -20.609 1 97.75 28 ASP B N 1
ATOM 2320 C CA . ASP B 1 28 ? 17.297 -34.469 -20.391 1 97.75 28 ASP B CA 1
ATOM 2321 C C . ASP B 1 28 ? 17.234 -33.688 -21.703 1 97.75 28 ASP B C 1
ATOM 2323 O O . ASP B 1 28 ? 18.109 -32.875 -22.016 1 97.75 28 ASP B O 1
ATOM 2327 N N . GLN B 1 29 ? 16.172 -34 -22.375 1 96.56 29 GLN B N 1
ATOM 2328 C CA . GLN B 1 29 ? 16.016 -33.344 -23.688 1 96.56 29 GLN B CA 1
ATOM 2329 C C . GLN B 1 29 ? 14.789 -32.438 -23.688 1 96.56 29 GLN B C 1
ATOM 2331 O O . GLN B 1 29 ? 14.68 -31.547 -24.547 1 96.56 29 GLN B O 1
ATOM 2336 N N . LEU B 1 30 ? 13.883 -32.688 -22.828 1 96.56 30 LEU B N 1
ATOM 2337 C CA . LEU B 1 30 ? 12.648 -31.906 -22.797 1 96.56 30 LEU B CA 1
ATOM 2338 C C . LEU B 1 30 ? 12.836 -30.609 -22.031 1 96.56 30 LEU B C 1
ATOM 2340 O O . LEU B 1 30 ? 13.398 -30.609 -20.938 1 96.56 30 LEU B O 1
ATOM 2344 N N . LYS B 1 31 ? 12.391 -29.516 -22.594 1 96.81 31 LYS B N 1
ATOM 2345 C CA . LYS B 1 31 ? 12.5 -28.203 -21.969 1 96.81 31 LYS B CA 1
ATOM 2346 C C . LYS B 1 31 ? 11.133 -27.719 -21.484 1 96.81 31 LYS B C 1
ATOM 2348 O O . LYS B 1 31 ? 11.039 -27.031 -20.469 1 96.81 31 LYS B O 1
ATOM 2353 N N . VAL B 1 32 ? 10.133 -28.078 -22.281 1 96.44 32 VAL B N 1
ATOM 2354 C CA . VAL B 1 32 ? 8.781 -27.625 -21.969 1 96.44 32 VAL B CA 1
ATOM 2355 C C . VAL B 1 32 ? 7.809 -28.797 -22.078 1 96.44 32 VAL B C 1
ATOM 2357 O O . VAL B 1 32 ? 7.773 -29.484 -23.109 1 96.44 32 VAL B O 1
ATOM 2360 N N . LEU B 1 33 ? 7.062 -29.031 -21.047 1 97.12 33 LEU B N 1
ATOM 2361 C CA . LEU B 1 33 ? 5.977 -30 -21.047 1 97.12 33 LEU B CA 1
ATOM 2362 C C . LEU B 1 33 ? 4.641 -29.328 -20.766 1 97.12 33 LEU B C 1
ATOM 2364 O O . LEU B 1 33 ? 4.441 -28.781 -19.672 1 97.12 33 LEU B O 1
ATOM 2368 N N . CYS B 1 34 ? 3.713 -29.375 -21.688 1 97.12 34 CYS B N 1
ATOM 2369 C CA . CYS B 1 34 ? 2.412 -28.734 -21.547 1 97.12 34 CYS B CA 1
ATOM 2370 C C . CYS B 1 34 ? 1.283 -29.719 -21.812 1 97.12 34 CYS B C 1
ATOM 2372 O O . CYS B 1 34 ? 1.132 -30.219 -22.922 1 97.12 34 CYS B O 1
ATOM 2374 N N . LEU B 1 35 ? 0.566 -30.016 -20.828 1 96.62 35 LEU B N 1
ATOM 2375 C CA . LEU B 1 35 ? -0.635 -30.828 -20.938 1 96.62 35 LEU B CA 1
ATOM 2376 C C . LEU B 1 35 ? -1.861 -30.062 -20.453 1 96.62 35 LEU B C 1
ATOM 2378 O O . LEU B 1 35 ? -1.84 -29.469 -19.359 1 96.62 35 LEU B O 1
ATOM 2382 N N . ARG B 1 36 ? -2.918 -30.078 -21.203 1 96.69 36 ARG B N 1
ATOM 2383 C CA . ARG B 1 36 ? -4.16 -29.406 -20.812 1 96.69 36 ARG B CA 1
ATOM 2384 C C . ARG B 1 36 ? -5.367 -30.297 -21.109 1 96.69 36 ARG B C 1
ATOM 2386 O O . ARG B 1 36 ? -5.562 -30.734 -22.25 1 96.69 36 ARG B O 1
ATOM 2393 N N . ALA B 1 37 ? -6.121 -30.594 -20.109 1 96.81 37 ALA B N 1
ATOM 2394 C CA . ALA B 1 37 ? -7.363 -31.344 -20.25 1 96.81 37 ALA B CA 1
ATOM 2395 C C . ALA B 1 37 ? -7.133 -32.656 -21 1 96.81 37 ALA B C 1
ATOM 2397 O O . ALA B 1 37 ? -7.895 -33 -21.906 1 96.81 37 ALA B O 1
ATOM 2398 N N . CYS B 1 38 ? -6.047 -33.281 -20.719 1 96.88 38 CYS B N 1
ATOM 2399 C CA . CYS B 1 38 ? -5.754 -34.562 -21.312 1 96.88 38 CYS B CA 1
ATOM 2400 C C . CYS B 1 38 ? -6.227 -35.719 -20.422 1 96.88 38 CYS B C 1
ATOM 2402 O O . CYS B 1 38 ? -6.312 -35.531 -19.203 1 96.88 38 CYS B O 1
ATOM 2404 N N . THR B 1 39 ? -6.59 -36.812 -21.062 1 96.88 39 THR B N 1
ATOM 2405 C CA . THR B 1 39 ? -6.859 -38.062 -20.328 1 96.88 39 THR B CA 1
ATOM 2406 C C . THR B 1 39 ? -5.598 -38.906 -20.234 1 96.88 39 THR B C 1
ATOM 2408 O O . THR B 1 39 ? -4.973 -39.219 -21.25 1 96.88 39 THR B O 1
ATOM 2411 N N . ILE B 1 40 ? -5.195 -39.188 -19.094 1 96.56 40 ILE B N 1
ATOM 2412 C CA . ILE B 1 40 ? -3.988 -39.969 -18.859 1 96.56 40 ILE B CA 1
ATOM 2413 C C . ILE B 1 40 ? -4.207 -40.906 -17.672 1 96.56 40 ILE B C 1
ATOM 2415 O O . ILE B 1 40 ? -4.875 -40.531 -16.703 1 96.56 40 ILE B O 1
ATOM 2419 N N . HIS B 1 41 ? -3.713 -42.125 -17.812 1 95.56 41 HIS B N 1
ATOM 2420 C CA . HIS B 1 41 ? -3.787 -43.062 -16.688 1 95.56 41 HIS B CA 1
ATOM 2421 C C . HIS B 1 41 ? -2.924 -42.594 -15.523 1 95.56 41 HIS B C 1
ATOM 2423 O O . HIS B 1 41 ? -1.836 -42.031 -15.734 1 95.56 41 HIS B O 1
ATOM 2429 N N . GLY B 1 42 ? -3.387 -42.812 -14.336 1 95.81 42 GLY B N 1
ATOM 2430 C CA . GLY B 1 42 ? -2.701 -42.375 -13.133 1 95.81 42 GLY B CA 1
ATOM 2431 C C . GLY B 1 42 ? -1.264 -42.844 -13.055 1 95.81 42 GLY B C 1
ATOM 2432 O O . GLY B 1 42 ? -0.375 -42.094 -12.648 1 95.81 42 GLY B O 1
ATOM 2433 N N . LYS B 1 43 ? -1.041 -44.062 -13.469 1 96.69 43 LYS B N 1
ATOM 2434 C CA . LYS B 1 43 ? 0.302 -44.625 -13.414 1 96.69 43 LYS B CA 1
ATOM 2435 C C . LYS B 1 43 ? 1.246 -43.906 -14.367 1 96.69 43 LYS B C 1
ATOM 2437 O O . LYS B 1 43 ? 2.434 -43.75 -14.078 1 96.69 43 LYS B O 1
ATOM 2442 N N . ASP B 1 44 ? 0.74 -43.5 -15.477 1 97.81 44 ASP B N 1
ATOM 2443 C CA . ASP B 1 44 ? 1.551 -42.812 -16.469 1 97.81 44 ASP B CA 1
ATOM 2444 C C . ASP B 1 44 ? 1.874 -41.375 -16 1 97.81 44 ASP B C 1
ATOM 2446 O O . ASP B 1 44 ? 2.996 -40.906 -16.188 1 97.81 44 ASP B O 1
ATOM 2450 N N . LEU B 1 45 ? 0.877 -40.75 -15.422 1 97.94 45 LEU B N 1
ATOM 2451 C CA . LEU B 1 45 ? 1.136 -39.406 -14.859 1 97.94 45 LEU B CA 1
ATOM 2452 C C . LEU B 1 45 ? 2.203 -39.469 -13.773 1 97.94 45 LEU B C 1
ATOM 2454 O O . LEU B 1 45 ? 3.109 -38.656 -13.734 1 97.94 45 LEU B O 1
ATOM 2458 N N . LYS B 1 46 ? 2.061 -40.469 -12.953 1 98.31 46 LYS B N 1
ATOM 2459 C CA . LYS B 1 46 ? 3.051 -40.656 -11.898 1 98.31 46 LYS B CA 1
ATOM 2460 C C . LYS B 1 46 ? 4.449 -40.844 -12.492 1 98.31 46 LYS B C 1
ATOM 2462 O O . LYS B 1 46 ? 5.406 -40.219 -12 1 98.31 46 LYS B O 1
ATOM 2467 N N . ARG B 1 47 ? 4.59 -41.594 -13.453 1 98.38 47 ARG B N 1
ATOM 2468 C CA . ARG B 1 47 ? 5.875 -41.844 -14.102 1 98.38 47 ARG B CA 1
ATOM 2469 C C . ARG B 1 47 ? 6.438 -40.562 -14.703 1 98.38 47 ARG B C 1
ATOM 2471 O O . ARG B 1 47 ? 7.621 -40.25 -14.539 1 98.38 47 ARG B O 1
ATOM 2478 N N . ILE B 1 48 ? 5.602 -39.844 -15.336 1 98.62 48 ILE B N 1
ATOM 2479 C CA . ILE B 1 48 ? 6.008 -38.625 -15.977 1 98.62 48 ILE B CA 1
ATOM 2480 C C . ILE B 1 48 ? 6.516 -37.625 -14.914 1 98.62 48 ILE B C 1
ATOM 2482 O O . ILE B 1 48 ? 7.59 -37.062 -15.062 1 98.62 48 ILE B O 1
ATOM 2486 N N . LEU B 1 49 ? 5.754 -37.469 -13.836 1 98.75 49 LEU B N 1
ATOM 2487 C CA . LEU B 1 49 ? 6.133 -36.531 -12.789 1 98.75 49 LEU B CA 1
ATOM 2488 C C . LEU B 1 49 ? 7.41 -36.969 -12.086 1 98.75 49 LEU B C 1
ATOM 2490 O O . LEU B 1 49 ? 8.242 -36.156 -11.719 1 98.75 49 LEU B O 1
ATOM 2494 N N . LYS B 1 50 ? 7.59 -38.219 -11.891 1 98.75 50 LYS B N 1
ATOM 2495 C CA . LYS B 1 50 ? 8.828 -38.75 -11.305 1 98.75 50 LYS B CA 1
ATOM 2496 C C . LYS B 1 50 ? 10.031 -38.406 -12.164 1 98.75 50 LYS B C 1
ATOM 2498 O O . LYS B 1 50 ? 11.039 -37.906 -11.664 1 98.75 50 LYS B O 1
ATOM 2503 N N . LEU B 1 51 ? 9.922 -38.625 -13.414 1 98.75 51 LEU B N 1
ATOM 2504 C CA . LEU B 1 51 ? 11.023 -38.344 -14.336 1 98.75 51 LEU B CA 1
ATOM 2505 C C . LEU B 1 51 ? 11.258 -36.844 -14.484 1 98.75 51 LEU B C 1
ATOM 2507 O O . LEU B 1 51 ? 12.398 -36.406 -14.633 1 98.75 51 LEU B O 1
ATOM 2511 N N . ALA B 1 52 ? 10.141 -36.125 -14.508 1 98.75 52 ALA B N 1
ATOM 2512 C CA . ALA B 1 52 ? 10.266 -34.656 -14.531 1 98.75 52 ALA B CA 1
ATOM 2513 C C . ALA B 1 52 ? 11.062 -34.156 -13.336 1 98.75 52 ALA B C 1
ATOM 2515 O O . ALA B 1 52 ? 11.82 -33.188 -13.445 1 98.75 52 ALA B O 1
ATOM 2516 N N . GLY B 1 53 ? 10.867 -34.75 -12.203 1 98.81 53 GLY B N 1
ATOM 2517 C CA . GLY B 1 53 ? 11.594 -34.406 -10.992 1 98.81 53 GLY B CA 1
ATOM 2518 C C . GLY B 1 53 ? 13.102 -34.562 -11.141 1 98.81 53 GLY B C 1
ATOM 2519 O O . GLY B 1 53 ? 13.859 -33.75 -10.594 1 98.81 53 GLY B O 1
ATOM 2520 N N . SER B 1 54 ? 13.5 -35.5 -11.875 1 98.44 54 SER B N 1
ATOM 2521 C CA . SER B 1 54 ? 14.93 -35.781 -12.008 1 98.44 54 SER B CA 1
ATOM 2522 C C . SER B 1 54 ? 15.508 -35.125 -13.266 1 98.44 54 SER B C 1
ATOM 2524 O O . SER B 1 54 ? 16.703 -35.188 -13.516 1 98.44 54 SER B O 1
ATOM 2526 N N . CYS B 1 55 ? 14.664 -34.562 -14.039 1 98.31 55 CYS B N 1
ATOM 2527 C CA . CYS B 1 55 ? 15.086 -33.969 -15.312 1 98.31 55 CYS B CA 1
ATOM 2528 C C . CYS B 1 55 ? 15.859 -32.688 -15.102 1 98.31 55 CYS B C 1
ATOM 2530 O O . CYS B 1 55 ? 15.398 -31.797 -14.383 1 98.31 55 CYS B O 1
ATOM 2532 N N . SER B 1 56 ? 16.969 -32.5 -15.812 1 98.12 56 SER B N 1
ATOM 2533 C CA . SER B 1 56 ? 17.828 -31.344 -15.602 1 98.12 56 SER B CA 1
ATOM 2534 C C . SER B 1 56 ? 17.609 -30.297 -16.688 1 98.12 56 SER B C 1
ATOM 2536 O O . SER B 1 56 ? 18.141 -29.188 -16.594 1 98.12 56 SER B O 1
ATOM 2538 N N . SER B 1 57 ? 16.75 -30.656 -17.625 1 97.19 57 SER B N 1
ATOM 2539 C CA . SER B 1 57 ? 16.594 -29.734 -18.75 1 97.19 57 SER B CA 1
ATOM 2540 C C . SER B 1 57 ? 15.227 -29.078 -18.734 1 97.19 57 SER B C 1
ATOM 2542 O O . SER B 1 57 ? 15.016 -28.047 -19.406 1 97.19 57 SER B O 1
ATOM 2544 N N . LEU B 1 58 ? 14.297 -29.641 -18 1 97.56 58 LEU B N 1
ATOM 2545 C CA . LEU B 1 58 ? 12.922 -29.141 -18.016 1 97.56 58 LEU B CA 1
ATOM 2546 C C . LEU B 1 58 ? 12.828 -27.766 -17.375 1 97.56 58 LEU B C 1
ATOM 2548 O O . LEU B 1 58 ? 13.211 -27.578 -16.219 1 97.56 58 LEU B O 1
ATOM 2552 N N . GLN B 1 59 ? 12.281 -26.797 -18.094 1 97.69 59 GLN B N 1
ATOM 2553 C CA . GLN B 1 59 ? 12.211 -25.422 -17.641 1 97.69 59 GLN B CA 1
ATOM 2554 C C . GLN B 1 59 ? 10.773 -25.031 -17.266 1 97.69 59 GLN B C 1
ATOM 2556 O O . GLN B 1 59 ? 10.562 -24.203 -16.375 1 97.69 59 GLN B O 1
ATOM 2561 N N . GLN B 1 60 ? 9.852 -25.625 -17.984 1 97.19 60 GLN B N 1
ATOM 2562 C CA . GLN B 1 60 ? 8.453 -25.281 -17.75 1 97.19 60 GLN B CA 1
ATOM 2563 C C . GLN B 1 60 ? 7.586 -26.531 -17.688 1 97.19 60 GLN B C 1
ATOM 2565 O O . GLN B 1 60 ? 7.66 -27.391 -18.562 1 97.19 60 GLN B O 1
ATOM 2570 N N . LEU B 1 61 ? 6.828 -26.609 -16.703 1 98 61 LEU B N 1
ATOM 2571 C CA . LEU B 1 61 ? 5.836 -27.656 -16.516 1 98 61 LEU B CA 1
ATOM 2572 C C . LEU B 1 61 ? 4.43 -27.078 -16.422 1 98 61 LEU B C 1
ATOM 2574 O O . LEU B 1 61 ? 4.117 -26.344 -15.492 1 98 61 LEU B O 1
ATOM 2578 N N . THR B 1 62 ? 3.633 -27.344 -17.406 1 97.88 62 THR B N 1
ATOM 2579 C CA . THR B 1 62 ? 2.254 -26.875 -17.453 1 97.88 62 THR B CA 1
ATOM 2580 C C . THR B 1 62 ? 1.277 -28.047 -17.422 1 97.88 62 THR B C 1
ATOM 2582 O O . THR B 1 62 ? 1.273 -28.891 -18.328 1 97.88 62 THR B O 1
ATOM 2585 N N . LEU B 1 63 ? 0.558 -28.141 -16.391 1 97.94 63 LEU B N 1
ATOM 2586 C CA . LEU B 1 63 ? -0.498 -29.125 -16.219 1 97.94 63 LEU B CA 1
ATOM 2587 C C . LEU B 1 63 ? -1.838 -28.453 -15.953 1 97.94 63 LEU B C 1
ATOM 2589 O O . LEU B 1 63 ? -2.316 -28.453 -14.812 1 97.94 63 LEU B O 1
ATOM 2593 N N . ASN B 1 64 ? -2.457 -28.047 -17 1 97.38 64 ASN B N 1
ATOM 2594 C CA . ASN B 1 64 ? -3.639 -27.203 -16.844 1 97.38 64 ASN B CA 1
ATOM 2595 C C . ASN B 1 64 ? -4.926 -28 -17.016 1 97.38 64 ASN B C 1
ATOM 2597 O O . ASN B 1 64 ? -4.961 -28.969 -17.766 1 97.38 64 ASN B O 1
ATOM 2601 N N . ILE B 1 65 ? -5.957 -27.625 -16.359 1 97 65 ILE B N 1
ATOM 2602 C CA . ILE B 1 65 ? -7.34 -28.062 -16.484 1 97 65 ILE B CA 1
ATOM 2603 C C . ILE B 1 65 ? -7.391 -29.594 -16.516 1 97 65 ILE B C 1
ATOM 2605 O O . ILE B 1 65 ? -7.031 -30.203 -17.531 1 97 65 ILE B O 1
ATOM 2609 N N . GLY B 1 66 ? -7.809 -30.188 -15.547 1 93 66 GLY B N 1
ATOM 2610 C CA . GLY B 1 66 ? -8.133 -31.609 -15.562 1 93 66 GLY B CA 1
ATOM 2611 C C . GLY B 1 66 ? -6.914 -32.5 -15.383 1 93 66 GLY B C 1
ATOM 2612 O O . GLY B 1 66 ? -7.027 -33.719 -15.43 1 93 66 GLY B O 1
ATOM 2613 N N . MET B 1 67 ? -5.75 -31.922 -15.195 1 95.81 67 MET B N 1
ATOM 2614 C CA . MET B 1 67 ? -4.527 -32.719 -15.07 1 95.81 67 MET B CA 1
ATOM 2615 C C . MET B 1 67 ? -4.246 -33.062 -13.617 1 95.81 67 MET B C 1
ATOM 2617 O O . MET B 1 67 ? -3.93 -34.188 -13.289 1 95.81 67 MET B O 1
ATOM 2621 N N . VAL B 1 68 ? -4.352 -32.094 -12.742 1 97.56 68 VAL B N 1
ATOM 2622 C CA . VAL B 1 68 ? -4.199 -32.25 -11.305 1 97.56 68 VAL B CA 1
ATOM 2623 C C . VAL B 1 68 ? -5.566 -32.156 -10.625 1 97.56 68 VAL B C 1
ATOM 2625 O O . VAL B 1 68 ? -6.094 -31.078 -10.406 1 97.56 68 VAL B O 1
ATOM 2628 N N . THR B 1 69 ? -6.074 -33.344 -10.242 1 96.88 69 THR B N 1
ATOM 2629 C CA . THR B 1 69 ? -7.504 -33.312 -9.945 1 96.88 69 THR B CA 1
ATOM 2630 C C . THR B 1 69 ? -7.77 -33.812 -8.531 1 96.88 69 THR B C 1
ATOM 2632 O O . THR B 1 69 ? -8.906 -33.812 -8.062 1 96.88 69 THR B O 1
ATOM 2635 N N . ASN B 1 70 ? -6.773 -34.344 -7.883 1 96.38 70 ASN B N 1
ATOM 2636 C CA . ASN B 1 70 ? -6.961 -34.844 -6.531 1 96.38 70 ASN B CA 1
ATOM 2637 C C . ASN B 1 70 ? -5.691 -34.719 -5.695 1 96.38 70 ASN B C 1
ATOM 2639 O O . ASN B 1 70 ? -4.656 -34.281 -6.199 1 96.38 70 ASN B O 1
ATOM 2643 N N . MET B 1 71 ? -5.785 -35.094 -4.438 1 97.56 71 MET B N 1
ATOM 2644 C CA . MET B 1 71 ? -4.699 -34.875 -3.48 1 97.56 71 MET B CA 1
ATOM 2645 C C . MET B 1 71 ? -3.496 -35.75 -3.84 1 97.56 71 MET B C 1
ATOM 2647 O O . MET B 1 71 ? -2.352 -35.344 -3.633 1 97.56 71 MET B O 1
ATOM 2651 N N . LYS B 1 72 ? -3.729 -36.906 -4.379 1 97.62 72 LYS B N 1
ATOM 2652 C CA . LYS B 1 72 ? -2.631 -37.75 -4.805 1 97.62 72 LYS B CA 1
ATOM 2653 C C . LYS B 1 72 ? -1.796 -37.094 -5.895 1 97.62 72 LYS B C 1
ATOM 2655 O O . LYS B 1 72 ? -0.565 -37.156 -5.871 1 97.62 72 LYS B O 1
ATOM 2660 N N . HIS B 1 73 ? -2.504 -36.531 -6.844 1 98.25 73 HIS B N 1
ATOM 2661 C CA . HIS B 1 73 ? -1.819 -35.781 -7.898 1 98.25 73 HIS B CA 1
ATOM 2662 C C . HIS B 1 73 ? -0.987 -34.656 -7.324 1 98.25 73 HIS B C 1
ATOM 2664 O O . HIS B 1 73 ? 0.142 -34.406 -7.762 1 98.25 73 HIS B O 1
ATOM 2670 N N . ILE B 1 74 ? -1.524 -33.938 -6.32 1 98.62 74 ILE B N 1
ATOM 2671 C CA . ILE B 1 74 ? -0.84 -32.812 -5.684 1 98.62 74 ILE B CA 1
ATOM 2672 C C . ILE B 1 74 ? 0.429 -33.312 -4.996 1 98.62 74 ILE B C 1
ATOM 2674 O O . ILE B 1 74 ? 1.49 -32.688 -5.121 1 98.62 74 ILE B O 1
ATOM 2678 N N . GLU B 1 75 ? 0.326 -34.344 -4.34 1 98.56 75 GLU B N 1
ATOM 2679 C CA . GLU B 1 75 ? 1.477 -34.906 -3.645 1 98.56 75 GLU B CA 1
ATOM 2680 C C . GLU B 1 75 ? 2.561 -35.344 -4.633 1 98.56 75 GLU B C 1
ATOM 2682 O O . GLU B 1 75 ? 3.75 -35.156 -4.379 1 98.56 75 GLU B O 1
ATOM 2687 N N . LEU B 1 76 ? 2.152 -35.969 -5.691 1 98.56 76 LEU B N 1
ATOM 2688 C CA . LEU B 1 76 ? 3.098 -36.375 -6.734 1 98.56 76 LEU B CA 1
ATOM 2689 C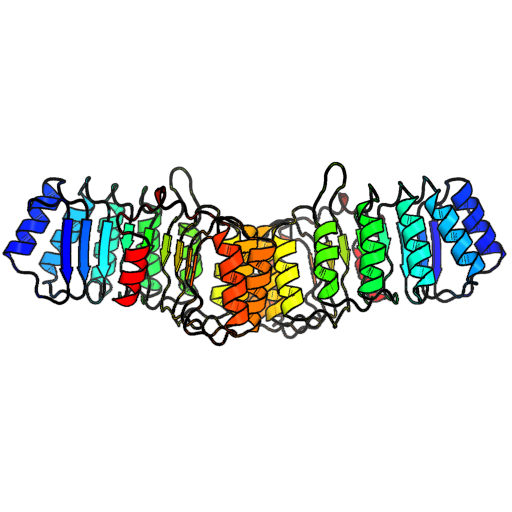 C . LEU B 1 76 ? 3.805 -35.156 -7.312 1 98.56 76 LEU B C 1
ATOM 2691 O O . LEU B 1 76 ? 5.02 -35.156 -7.52 1 98.56 76 LEU B O 1
ATOM 2695 N N . LEU B 1 77 ? 3.02 -34.188 -7.543 1 98.81 77 LEU B N 1
ATOM 2696 C CA . LEU B 1 77 ? 3.58 -32.938 -8.07 1 98.81 77 LEU B CA 1
ATOM 2697 C C . LEU B 1 77 ? 4.562 -32.312 -7.082 1 98.81 77 LEU B C 1
ATOM 2699 O O . LEU B 1 77 ? 5.633 -31.844 -7.477 1 98.81 77 LEU B O 1
ATOM 2703 N N . ALA B 1 78 ? 4.203 -32.25 -5.812 1 98.88 78 ALA B N 1
ATOM 2704 C CA . ALA B 1 78 ? 5.082 -31.719 -4.777 1 98.88 78 ALA B CA 1
ATOM 2705 C C . ALA B 1 78 ? 6.41 -32.469 -4.746 1 98.88 78 ALA B C 1
ATOM 2707 O O . ALA B 1 78 ? 7.477 -31.859 -4.652 1 98.88 78 ALA B O 1
ATOM 2708 N N . ARG B 1 79 ? 6.391 -33.75 -4.844 1 98.81 79 ARG B N 1
ATOM 2709 C CA . ARG B 1 79 ? 7.605 -34.562 -4.875 1 98.81 79 ARG B CA 1
ATOM 2710 C C . ARG B 1 79 ? 8.453 -34.219 -6.105 1 98.81 79 ARG B C 1
ATOM 2712 O O . ARG B 1 79 ? 9.68 -34.156 -6.023 1 98.81 79 ARG B O 1
ATOM 2719 N N . CYS B 1 80 ? 7.754 -34.125 -7.199 1 98.81 80 CYS B N 1
ATOM 2720 C CA . CYS B 1 80 ? 8.422 -33.719 -8.438 1 98.81 80 CYS B CA 1
ATOM 2721 C C . CYS B 1 80 ? 9.18 -32.406 -8.25 1 98.81 80 CYS B C 1
ATOM 2723 O O . CYS B 1 80 ? 10.352 -32.312 -8.609 1 98.81 80 CYS B O 1
ATOM 2725 N N . ILE B 1 81 ? 8.523 -31.438 -7.629 1 98.81 81 ILE B N 1
ATOM 2726 C CA . ILE B 1 81 ? 9.078 -30.094 -7.445 1 98.81 81 ILE B CA 1
ATOM 2727 C C . ILE B 1 81 ? 10.266 -30.156 -6.48 1 98.81 81 ILE B C 1
ATOM 2729 O O . ILE B 1 81 ? 11.281 -29.484 -6.695 1 98.81 81 ILE B O 1
ATOM 2733 N N . ILE B 1 82 ? 10.18 -30.906 -5.461 1 98.62 82 ILE B N 1
ATOM 2734 C CA . ILE B 1 82 ? 11.25 -31.047 -4.484 1 98.62 82 ILE B CA 1
ATOM 2735 C C . ILE B 1 82 ? 12.492 -31.625 -5.16 1 98.62 82 ILE B C 1
ATOM 2737 O O . ILE B 1 82 ? 13.617 -31.203 -4.887 1 98.62 82 ILE B O 1
ATOM 2741 N N . ALA B 1 83 ? 12.289 -32.531 -6.027 1 98.69 83 ALA B N 1
ATOM 2742 C CA . ALA B 1 83 ? 13.383 -33.25 -6.664 1 98.69 83 ALA B CA 1
ATOM 2743 C C . ALA B 1 83 ? 14.016 -32.438 -7.781 1 98.69 83 ALA B C 1
ATOM 2745 O O . ALA B 1 83 ? 15.227 -32.5 -8.008 1 98.69 83 ALA B O 1
ATOM 2746 N N . ASN B 1 84 ? 13.281 -31.688 -8.406 1 98.62 84 ASN B N 1
ATOM 2747 C CA . ASN B 1 84 ? 13.727 -30.969 -9.594 1 98.62 84 ASN B CA 1
ATOM 2748 C C . ASN B 1 84 ? 14.57 -29.75 -9.227 1 98.62 84 ASN B C 1
ATOM 2750 O O . ASN B 1 84 ? 14.375 -29.141 -8.164 1 98.62 84 ASN B O 1
ATOM 2754 N N . LYS B 1 85 ? 15.438 -29.328 -10.188 1 97.94 85 LYS B N 1
ATOM 2755 C CA . LYS B 1 85 ? 16.297 -28.172 -9.93 1 97.94 85 LYS B CA 1
ATOM 2756 C C . LYS B 1 85 ? 16.344 -27.25 -11.141 1 97.94 85 LYS B C 1
ATOM 2758 O O . LYS B 1 85 ? 16.984 -26.203 -11.094 1 97.94 85 LYS B O 1
ATOM 2763 N N . SER B 1 86 ? 15.547 -27.594 -12.164 1 97.81 86 SER B N 1
ATOM 2764 C CA . SER B 1 86 ? 15.742 -26.859 -13.422 1 97.81 86 SER B CA 1
ATOM 2765 C C . SER B 1 86 ? 14.516 -26.031 -13.766 1 97.81 86 SER B C 1
ATOM 2767 O O . SER B 1 86 ? 14.609 -25.062 -14.531 1 97.81 86 SER B O 1
ATOM 2769 N N . LEU B 1 87 ? 13.43 -26.297 -13.188 1 97.81 87 LEU B N 1
ATOM 2770 C CA . LEU B 1 87 ? 12.195 -25.609 -13.523 1 97.81 87 LEU B CA 1
ATOM 2771 C C . LEU B 1 87 ? 12.289 -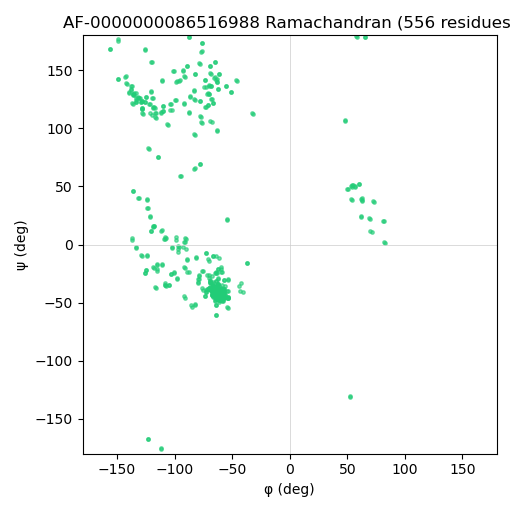24.125 -13.195 1 97.81 87 LEU B C 1
ATOM 2773 O O . LEU B 1 87 ? 12.836 -23.75 -12.156 1 97.81 87 LEU B O 1
ATOM 2777 N N . THR B 1 88 ? 11.711 -23.312 -14.062 1 97.88 88 THR B N 1
ATOM 2778 C CA . THR B 1 88 ? 11.562 -21.891 -13.82 1 97.88 88 THR B CA 1
ATOM 2779 C C . THR B 1 88 ? 10.086 -21.5 -13.781 1 97.88 88 THR B C 1
ATOM 2781 O O . THR B 1 88 ? 9.734 -20.438 -13.242 1 97.88 88 THR B O 1
ATOM 2784 N N . GLY B 1 89 ? 9.273 -22.359 -14.367 1 97.94 89 GLY B N 1
ATOM 2785 C CA . GLY B 1 89 ? 7.848 -22.078 -14.406 1 97.94 89 GLY B CA 1
ATOM 2786 C C . GLY B 1 89 ? 6.996 -23.297 -14.094 1 97.94 89 GLY B C 1
ATOM 2787 O O . GLY B 1 89 ? 7.266 -24.391 -14.594 1 97.94 89 GLY B O 1
ATOM 2788 N N . LEU B 1 90 ? 5.988 -23.078 -13.289 1 98.5 90 LEU B N 1
ATOM 2789 C CA . LEU B 1 90 ? 4.965 -24.078 -12.984 1 98.5 90 LEU B CA 1
ATOM 2790 C C . LEU B 1 90 ? 3.568 -23.5 -13.203 1 98.5 90 LEU B C 1
ATOM 2792 O O . LEU B 1 90 ? 3.193 -22.516 -12.562 1 98.5 90 LEU B O 1
ATOM 2796 N N . HIS B 1 91 ? 2.787 -24.141 -14.039 1 98.44 91 HIS B N 1
ATOM 2797 C CA . HIS B 1 91 ? 1.441 -23.672 -14.352 1 98.44 91 HIS B CA 1
ATOM 2798 C C . HIS B 1 91 ? 0.416 -24.797 -14.172 1 98.44 91 HIS B C 1
ATOM 2800 O O . HIS B 1 91 ? 0.442 -25.781 -14.906 1 98.44 91 HIS B O 1
ATOM 2806 N N . ILE B 1 92 ? -0.468 -24.547 -13.242 1 98.38 92 ILE B N 1
ATOM 2807 C CA . ILE B 1 92 ? -1.454 -25.594 -12.984 1 98.38 92 ILE B CA 1
ATOM 2808 C C . ILE B 1 92 ? -2.854 -24.984 -12.945 1 98.38 92 ILE B C 1
ATOM 2810 O O . ILE B 1 92 ? -3.684 -25.375 -12.117 1 98.38 92 ILE B O 1
ATOM 2814 N N . HIS B 1 93 ? -3.102 -24.094 -13.797 1 97.88 93 HIS B N 1
ATOM 2815 C CA . HIS B 1 93 ? -4.387 -23.406 -13.922 1 97.88 93 HIS B CA 1
ATOM 2816 C C . HIS B 1 93 ? -5.535 -24.406 -13.992 1 97.88 93 HIS B C 1
ATOM 2818 O O . HIS B 1 93 ? -5.484 -25.359 -14.758 1 97.88 93 HIS B O 1
ATOM 2824 N N . GLY B 1 94 ? -6.543 -24.188 -13.219 1 98 94 GLY B N 1
ATOM 2825 C CA . GLY B 1 94 ? -7.73 -25.031 -13.289 1 98 94 GLY B CA 1
ATOM 2826 C C . GLY B 1 94 ? -7.59 -26.328 -12.531 1 98 94 GLY B C 1
ATOM 2827 O O . GLY B 1 94 ? -8.297 -27.297 -12.812 1 98 94 GLY B O 1
ATOM 2828 N N . SER B 1 95 ? -6.648 -26.391 -11.594 1 97.38 95 SER B N 1
ATOM 2829 C CA . SER B 1 95 ? -6.426 -27.594 -10.781 1 97.38 95 SER B CA 1
ATOM 2830 C C . SER B 1 95 ? -7.285 -27.578 -9.523 1 97.38 95 SER B C 1
ATOM 2832 O O . SER B 1 95 ? -7.68 -26.516 -9.047 1 97.38 95 SER B O 1
ATOM 2834 N N . ASP B 1 96 ? -7.555 -28.812 -9.07 1 97.69 96 ASP B N 1
ATOM 2835 C CA . ASP B 1 96 ? -8.234 -28.953 -7.785 1 97.69 96 ASP B CA 1
ATOM 2836 C C . ASP B 1 96 ? -7.246 -28.859 -6.625 1 97.69 96 ASP B C 1
ATOM 2838 O O . ASP B 1 96 ? -7.094 -29.812 -5.859 1 97.69 96 ASP B O 1
ATOM 2842 N N . LEU B 1 97 ? -6.637 -27.734 -6.426 1 98.38 97 LEU B N 1
ATOM 2843 C CA . LEU B 1 97 ? -5.547 -27.531 -5.477 1 98.38 97 LEU B CA 1
ATOM 2844 C C . LEU B 1 97 ? -6.09 -27.219 -4.086 1 98.38 97 LEU B C 1
ATOM 2846 O O . LEU B 1 97 ? -5.812 -27.938 -3.131 1 98.38 97 LEU B O 1
ATOM 2850 N N . GLY B 1 98 ? -6.992 -26.219 -3.961 1 98.44 98 GLY B N 1
ATOM 2851 C CA . GLY B 1 98 ? -7.477 -25.766 -2.666 1 98.44 98 GLY B CA 1
ATOM 2852 C C . GLY B 1 98 ? -6.367 -25.297 -1.742 1 98.44 98 GLY B C 1
ATOM 2853 O O . GLY B 1 98 ? -5.191 -25.344 -2.107 1 98.44 98 GLY B O 1
ATOM 2854 N N . ASP B 1 99 ? -6.777 -24.875 -0.563 1 98.75 99 ASP B N 1
ATOM 2855 C CA . ASP B 1 99 ? -5.812 -24.297 0.375 1 98.75 99 ASP B CA 1
ATOM 2856 C C . ASP B 1 99 ? -4.891 -25.375 0.933 1 98.75 99 ASP B C 1
ATOM 2858 O O . ASP B 1 99 ? -3.703 -25.125 1.161 1 98.75 99 ASP B O 1
ATOM 2862 N N . VAL B 1 100 ? -5.445 -26.531 1.183 1 98.62 100 VAL B N 1
ATOM 2863 C CA . VAL B 1 100 ? -4.637 -27.625 1.687 1 98.62 100 VAL B CA 1
ATOM 2864 C C . VAL B 1 100 ? -3.559 -27.984 0.665 1 98.62 100 VAL B C 1
ATOM 2866 O O . VAL B 1 100 ? -2.387 -28.141 1.016 1 98.62 100 VAL B O 1
ATOM 2869 N N . GLY B 1 101 ? -3.994 -28.156 -0.583 1 98.75 101 GLY B N 1
ATOM 2870 C CA . GLY B 1 101 ? -3.045 -28.438 -1.647 1 98.75 101 GLY B CA 1
ATOM 2871 C C . GLY B 1 101 ? -2 -27.344 -1.817 1 98.75 101 GLY B C 1
ATOM 2872 O O . GLY B 1 101 ? -0.826 -27.641 -2.051 1 98.75 101 GLY B O 1
ATOM 2873 N N . MET B 1 102 ? -2.422 -26.094 -1.673 1 98.75 102 MET B N 1
ATOM 2874 C CA . MET B 1 102 ? -1.494 -24.969 -1.799 1 98.75 102 MET B CA 1
ATOM 2875 C C . MET B 1 102 ? -0.431 -25.016 -0.706 1 98.75 102 MET B C 1
ATOM 2877 O O . MET B 1 102 ? 0.729 -24.672 -0.946 1 98.75 102 MET B O 1
ATOM 2881 N N . ASN B 1 103 ? -0.846 -25.375 0.469 1 98.69 103 ASN B N 1
ATOM 2882 C CA . ASN B 1 103 ? 0.124 -25.531 1.55 1 98.69 103 ASN B CA 1
ATOM 2883 C C . ASN B 1 103 ? 1.162 -26.594 1.23 1 98.69 103 ASN B C 1
ATOM 2885 O O . ASN B 1 103 ? 2.357 -26.391 1.451 1 98.69 103 ASN B O 1
ATOM 2889 N N . ILE B 1 104 ? 0.728 -27.703 0.729 1 98.75 104 ILE B N 1
ATOM 2890 C CA . ILE B 1 104 ? 1.611 -28.812 0.363 1 98.75 104 ILE B CA 1
ATOM 2891 C C . ILE B 1 104 ? 2.545 -28.375 -0.763 1 98.75 104 ILE B C 1
ATOM 2893 O O . ILE B 1 104 ? 3.766 -28.516 -0.655 1 98.75 104 ILE B O 1
ATOM 2897 N N . LEU B 1 105 ? 1.964 -27.875 -1.756 1 98.69 105 LEU B N 1
ATOM 2898 C CA . LEU B 1 105 ? 2.746 -27.438 -2.908 1 98.69 105 LEU B CA 1
ATOM 2899 C C . LEU B 1 105 ? 3.674 -26.281 -2.531 1 98.69 105 LEU B C 1
ATOM 2901 O O . LEU B 1 105 ? 4.805 -26.219 -3.018 1 98.69 105 LEU B O 1
ATOM 2905 N N . GLY B 1 106 ? 3.166 -25.375 -1.677 1 98.38 106 GLY B N 1
ATOM 2906 C CA . GLY B 1 106 ? 3.963 -24.25 -1.215 1 98.38 106 GLY B CA 1
ATOM 2907 C C . GLY B 1 106 ? 5.246 -24.672 -0.523 1 98.38 106 GLY B C 1
ATOM 2908 O O . GLY B 1 106 ? 6.305 -24.094 -0.757 1 98.38 106 GLY B O 1
ATOM 2909 N N . ARG B 1 107 ? 5.195 -25.656 0.288 1 98 107 ARG B N 1
ATOM 2910 C CA . ARG B 1 107 ? 6.383 -26.188 0.953 1 98 107 ARG B CA 1
ATOM 2911 C C . ARG B 1 107 ? 7.398 -26.703 -0.064 1 98 107 ARG B C 1
ATOM 2913 O O . ARG B 1 107 ? 8.602 -26.484 0.093 1 98 107 ARG B O 1
ATOM 2920 N N . ALA B 1 108 ? 6.898 -27.344 -1.044 1 98.5 108 ALA B N 1
ATOM 2921 C CA . ALA B 1 108 ? 7.77 -27.844 -2.102 1 98.5 108 ALA B CA 1
ATOM 2922 C C . ALA B 1 108 ? 8.391 -26.688 -2.893 1 98.5 108 ALA B C 1
ATOM 2924 O O . ALA B 1 108 ? 9.594 -26.688 -3.152 1 98.5 108 ALA B O 1
ATOM 2925 N N . LEU B 1 109 ? 7.559 -25.766 -3.203 1 98.31 109 LEU B N 1
ATOM 2926 C CA . LEU B 1 109 ? 8 -24.625 -3.994 1 98.31 109 LEU B CA 1
ATOM 2927 C C . LEU B 1 109 ? 9.062 -23.812 -3.248 1 98.31 109 LEU B C 1
ATOM 2929 O O . LEU B 1 109 ? 10.016 -23.312 -3.857 1 98.31 109 LEU B O 1
ATOM 2933 N N . ARG B 1 110 ? 8.961 -23.703 -1.987 1 96.69 110 ARG B N 1
ATOM 2934 C CA . ARG B 1 110 ? 9.922 -22.969 -1.171 1 96.69 110 ARG B CA 1
ATOM 2935 C C . ARG B 1 110 ? 11.297 -23.625 -1.218 1 96.69 110 ARG B C 1
ATOM 2937 O O . ARG B 1 110 ? 12.312 -22.953 -1.048 1 96.69 110 ARG B O 1
ATOM 2944 N N . LYS B 1 111 ? 11.305 -24.844 -1.49 1 96 111 LYS B N 1
ATOM 2945 C CA . LYS B 1 111 ? 12.562 -25.594 -1.507 1 96 111 LYS B CA 1
ATOM 2946 C C . LYS B 1 111 ? 13.18 -25.594 -2.9 1 96 111 LYS B C 1
ATOM 2948 O O . LYS B 1 111 ? 14.359 -25.906 -3.062 1 96 111 LYS B O 1
ATOM 2953 N N . HIS B 1 112 ? 12.352 -25.328 -3.863 1 97.19 112 HIS B N 1
ATOM 2954 C CA . HIS B 1 112 ? 12.867 -25.344 -5.227 1 97.19 112 HIS B CA 1
ATOM 2955 C C . HIS B 1 112 ? 13.727 -24.109 -5.496 1 97.19 112 HIS B C 1
ATOM 2957 O O . HIS B 1 112 ? 13.336 -23 -5.16 1 97.19 112 HIS B O 1
ATOM 2963 N N . PRO B 1 113 ? 14.797 -24.156 -6.199 1 96.5 113 PRO B N 1
ATOM 2964 C CA . PRO B 1 113 ? 15.75 -23.047 -6.289 1 96.5 113 PRO B CA 1
ATOM 2965 C C . PRO B 1 113 ? 15.422 -22.078 -7.422 1 96.5 113 PRO B C 1
ATOM 2967 O O . PRO B 1 113 ? 15.938 -20.969 -7.445 1 96.5 113 PRO B O 1
ATOM 2970 N N . GLY B 1 114 ? 14.484 -22.531 -8.336 1 95.88 114 GLY B N 1
ATOM 2971 C CA . GLY B 1 114 ? 14.539 -21.75 -9.555 1 95.88 114 GLY B CA 1
ATOM 2972 C C . GLY B 1 114 ? 13.172 -21.312 -10.047 1 95.88 114 GLY B C 1
ATOM 2973 O O . GLY B 1 114 ? 13.07 -20.562 -11.016 1 95.88 114 GLY B O 1
ATOM 2974 N N . ILE B 1 115 ? 12.141 -21.672 -9.422 1 97.31 115 ILE B N 1
ATOM 2975 C CA . ILE B 1 115 ? 10.82 -21.344 -9.945 1 97.31 115 ILE B CA 1
ATOM 2976 C C . ILE B 1 115 ? 10.484 -19.891 -9.656 1 97.31 115 ILE B C 1
ATOM 2978 O O . ILE B 1 115 ? 10.453 -19.469 -8.492 1 97.31 115 ILE B O 1
ATOM 2982 N N . VAL B 1 116 ? 10.18 -19.156 -10.75 1 97.56 116 VAL B N 1
ATOM 2983 C CA . VAL B 1 116 ? 9.883 -17.734 -10.609 1 97.56 116 VAL B CA 1
ATOM 2984 C C . VAL B 1 116 ? 8.562 -17.422 -11.305 1 97.56 116 VAL B C 1
ATOM 2986 O O . VAL B 1 116 ? 8.039 -16.297 -11.188 1 97.56 116 VAL B O 1
ATOM 2989 N N . SER B 1 117 ? 8.023 -18.328 -12.039 1 97.94 117 SER B N 1
ATOM 2990 C CA . SER B 1 117 ? 6.734 -18.203 -12.703 1 97.94 117 SER B CA 1
ATOM 2991 C C . SER B 1 117 ? 5.734 -19.234 -12.18 1 97.94 117 SER B C 1
ATOM 2993 O O . SER B 1 117 ? 5.93 -20.438 -12.352 1 97.94 117 SER B O 1
ATOM 2995 N N . LEU B 1 118 ? 4.637 -18.719 -11.57 1 98.5 118 LEU B N 1
ATOM 2996 C CA . LEU B 1 118 ? 3.648 -19.594 -10.953 1 98.5 118 LEU B CA 1
ATOM 2997 C C . LEU B 1 118 ? 2.24 -19.234 -11.414 1 98.5 118 LEU B C 1
ATOM 2999 O O . LEU B 1 118 ? 1.832 -18.078 -11.312 1 98.5 118 LEU B O 1
ATOM 3003 N N . ASP B 1 119 ? 1.557 -20.219 -11.922 1 98.56 119 ASP B N 1
ATOM 3004 C CA . ASP B 1 119 ? 0.142 -20.062 -12.242 1 98.56 119 ASP B CA 1
ATOM 3005 C C . ASP B 1 119 ? -0.722 -21 -11.406 1 98.56 119 ASP B C 1
ATOM 3007 O O . ASP B 1 119 ? -0.721 -22.219 -11.633 1 98.56 119 ASP B O 1
ATOM 3011 N N . VAL B 1 120 ? -1.436 -20.422 -10.523 1 98.69 120 VAL B N 1
ATOM 3012 C CA . VAL B 1 120 ? -2.408 -21.141 -9.711 1 98.69 120 VAL B CA 1
ATOM 3013 C C . VAL B 1 120 ? -3.787 -20.5 -9.859 1 98.69 120 VAL B C 1
ATOM 3015 O O . VAL B 1 120 ? -4.547 -20.406 -8.891 1 98.69 120 VAL B O 1
ATOM 3018 N N . GLY B 1 121 ? -4.062 -20.094 -11.062 1 98.56 121 GLY B N 1
ATOM 3019 C CA . GLY B 1 121 ? -5.395 -19.594 -11.375 1 98.56 121 GLY B CA 1
ATOM 3020 C C . GLY B 1 121 ? -6.457 -20.672 -11.359 1 98.56 121 GLY B C 1
ATOM 3021 O O . GLY B 1 121 ? -6.18 -21.828 -11.703 1 98.56 121 GLY B O 1
ATOM 3022 N N . ASP B 1 122 ? -7.633 -20.25 -10.969 1 98.44 122 ASP B N 1
ATOM 3023 C CA . ASP B 1 122 ? -8.758 -21.172 -10.906 1 98.44 122 ASP B CA 1
ATOM 3024 C C . ASP B 1 122 ? -8.391 -22.438 -10.141 1 98.44 122 ASP B C 1
ATOM 3026 O O . ASP B 1 122 ? -8.57 -23.547 -10.641 1 98.44 122 ASP B O 1
ATOM 3030 N N . CYS B 1 123 ? -7.793 -22.281 -9.008 1 98.62 123 CYS B N 1
ATOM 3031 C CA . CYS B 1 123 ? -7.312 -23.391 -8.211 1 98.62 123 CYS B CA 1
ATOM 3032 C C . CYS B 1 123 ? -8.008 -23.438 -6.855 1 98.62 123 CYS B C 1
ATOM 3034 O O . CYS B 1 123 ? -7.5 -24.047 -5.914 1 98.62 123 CYS B O 1
ATOM 3036 N N . LYS B 1 124 ? -9.141 -22.719 -6.715 1 98.5 124 LYS B N 1
ATOM 3037 C CA . LYS B 1 124 ? -10.016 -22.75 -5.551 1 98.5 124 LYS B CA 1
ATOM 3038 C C . LYS B 1 124 ? -9.289 -22.266 -4.297 1 98.5 124 LYS B C 1
ATOM 3040 O O . LYS B 1 124 ? -9.438 -22.859 -3.223 1 98.5 124 LYS B O 1
ATOM 3045 N N . LEU B 1 125 ? -8.492 -21.281 -4.43 1 98.81 125 LEU B N 1
ATOM 3046 C CA . LEU B 1 125 ? -7.766 -20.703 -3.305 1 98.81 125 LEU B CA 1
ATOM 3047 C C . LEU B 1 125 ? -8.641 -19.719 -2.537 1 98.81 125 LEU B C 1
ATOM 3049 O O . LEU B 1 125 ? -9.531 -19.094 -3.115 1 98.81 125 LEU B O 1
ATOM 3053 N N . SER B 1 126 ? -8.43 -19.656 -1.274 1 98.69 126 SER B N 1
ATOM 3054 C CA . SER B 1 126 ? -9.062 -18.672 -0.396 1 98.69 126 SER B CA 1
ATOM 3055 C C . SER B 1 126 ? -8.023 -17.859 0.36 1 98.69 126 SER B C 1
ATOM 3057 O O . SER B 1 126 ? -6.836 -17.906 0.037 1 98.69 126 SER B O 1
ATOM 3059 N N . ASP B 1 127 ? -8.477 -17.109 1.38 1 98.5 127 ASP B N 1
ATOM 3060 C CA . ASP B 1 127 ? -7.602 -16.297 2.205 1 98.5 127 ASP B CA 1
ATOM 3061 C C . ASP B 1 127 ? -6.535 -17.141 2.891 1 98.5 127 ASP B C 1
ATOM 3063 O O . ASP B 1 127 ? -5.441 -16.656 3.18 1 98.5 127 ASP B O 1
ATOM 3067 N N . MET B 1 128 ? -6.797 -18.375 3.061 1 98.19 128 MET B N 1
ATOM 3068 C CA . MET B 1 128 ? -5.91 -19.266 3.799 1 98.19 128 MET B CA 1
ATOM 3069 C C . MET B 1 128 ? -4.629 -19.531 3.018 1 98.19 128 MET B C 1
ATOM 3071 O O . MET B 1 128 ? -3.639 -20 3.584 1 98.19 128 MET B O 1
ATOM 3075 N N . SER B 1 129 ? -4.625 -19.188 1.751 1 98.5 129 SER B N 1
ATOM 3076 C CA . SER B 1 129 ? -3.463 -19.453 0.911 1 98.5 129 SER B CA 1
ATOM 3077 C C . SER B 1 129 ? -2.561 -18.234 0.812 1 98.5 129 SER B C 1
ATOM 3079 O O . SER B 1 129 ? -1.472 -18.297 0.236 1 98.5 129 SER B O 1
ATOM 3081 N N . ILE B 1 130 ? -2.943 -17.094 1.434 1 97.19 130 ILE B N 1
ATOM 3082 C CA . ILE B 1 130 ? -2.25 -15.82 1.249 1 97.19 130 ILE B CA 1
ATOM 3083 C C . ILE B 1 130 ? -0.863 -15.898 1.883 1 97.19 130 ILE B C 1
ATOM 3085 O O . ILE B 1 130 ? 0.12 -15.438 1.296 1 97.19 130 ILE B O 1
ATOM 3089 N N . ASP B 1 131 ? -0.793 -16.516 2.98 1 96.12 131 ASP B N 1
ATOM 3090 C CA . ASP B 1 131 ? 0.49 -16.609 3.668 1 96.12 131 ASP B CA 1
ATOM 3091 C C . ASP B 1 131 ? 1.488 -17.438 2.855 1 96.12 131 ASP B C 1
ATOM 3093 O O . ASP B 1 131 ? 2.682 -17.125 2.828 1 96.12 131 ASP B O 1
ATOM 3097 N N . VAL B 1 132 ? 1.019 -18.484 2.273 1 97.69 132 VAL B N 1
ATOM 3098 C CA . VAL B 1 132 ? 1.871 -19.312 1.427 1 97.69 132 VAL B CA 1
ATOM 3099 C C . VAL B 1 132 ? 2.363 -18.484 0.234 1 97.69 132 VAL B C 1
ATOM 3101 O O . VAL B 1 132 ? 3.555 -18.5 -0.08 1 97.69 132 VAL B O 1
ATOM 3104 N N . LEU B 1 133 ? 1.468 -17.797 -0.368 1 97.69 133 LEU B N 1
ATOM 3105 C CA . LEU B 1 133 ? 1.827 -16.953 -1.506 1 97.69 133 LEU B CA 1
ATOM 3106 C C . LEU B 1 133 ? 2.863 -15.906 -1.105 1 97.69 133 LEU B C 1
ATOM 3108 O O . LEU B 1 133 ? 3.826 -15.664 -1.838 1 97.69 133 LEU B O 1
ATOM 3112 N N . TYR B 1 134 ? 2.666 -15.328 0.044 1 95.69 134 TYR B N 1
ATOM 3113 C CA . TYR B 1 134 ? 3.604 -14.328 0.549 1 95.69 134 TYR B CA 1
ATOM 3114 C C . TYR B 1 134 ? 5.008 -14.906 0.659 1 95.69 134 TYR B C 1
ATOM 3116 O O . TYR B 1 134 ? 5.984 -14.273 0.247 1 95.69 134 TYR B O 1
ATOM 3124 N N . SER B 1 135 ? 5.133 -16.078 1.198 1 96.06 135 SER B N 1
ATOM 3125 C CA . SER B 1 135 ? 6.43 -16.719 1.388 1 96.06 135 SER B CA 1
ATOM 3126 C C . SER B 1 135 ? 7.109 -17 0.051 1 96.06 135 SER B C 1
ATOM 3128 O O . SER B 1 135 ? 8.336 -17.094 -0.022 1 96.06 135 SER B O 1
ATOM 3130 N N . LEU B 1 136 ? 6.332 -17.125 -0.996 1 97.44 136 LEU B N 1
ATOM 3131 C CA . LEU B 1 136 ? 6.879 -17.438 -2.312 1 97.44 136 LEU B CA 1
ATOM 3132 C C . LEU B 1 136 ? 7.273 -16.156 -3.053 1 97.44 136 LEU B C 1
ATOM 3134 O O . LEU B 1 136 ? 8.109 -16.188 -3.955 1 97.44 136 LEU B O 1
ATOM 3138 N N . LEU B 1 137 ? 6.652 -15.078 -2.652 1 96.69 137 LEU B N 1
ATOM 3139 C CA . LEU B 1 137 ? 6.84 -13.812 -3.35 1 96.69 137 LEU B CA 1
ATOM 3140 C C . LEU B 1 137 ? 8.156 -13.164 -2.945 1 96.69 137 LEU B C 1
ATOM 3142 O O . LEU B 1 137 ? 8.766 -12.438 -3.738 1 96.69 137 LEU B O 1
ATOM 3146 N N . LEU B 1 138 ? 8.609 -13.43 -1.812 1 94.5 138 LEU B N 1
ATOM 3147 C CA . LEU B 1 138 ? 9.805 -12.781 -1.285 1 94.5 138 LEU B CA 1
ATOM 3148 C C . LEU B 1 138 ? 11.039 -13.641 -1.531 1 94.5 138 LEU B C 1
ATOM 3150 O O . LEU B 1 138 ? 10.984 -14.867 -1.42 1 94.5 138 LEU B O 1
ATOM 3154 N N . PRO B 1 139 ? 12.164 -12.969 -1.872 1 94.06 139 PRO B N 1
ATOM 3155 C CA . PRO B 1 139 ? 13.406 -13.742 -1.986 1 94.06 139 PRO B CA 1
ATOM 3156 C C . PRO B 1 139 ? 13.914 -14.234 -0.636 1 94.06 139 PRO B C 1
ATOM 3158 O O . PRO B 1 139 ? 13.75 -13.555 0.379 1 94.06 139 PRO B O 1
ATOM 3161 N N . VAL B 1 140 ? 14.297 -15.367 -0.682 1 89.94 140 VAL B N 1
ATOM 3162 C CA . VAL B 1 140 ? 14.961 -15.938 0.485 1 89.94 140 VAL B CA 1
ATOM 3163 C C . VAL B 1 140 ? 16.375 -16.375 0.109 1 89.94 140 VAL B C 1
ATOM 3165 O O . VAL B 1 140 ? 16.688 -16.547 -1.073 1 89.94 140 VAL B O 1
ATOM 3168 N N . GLU B 1 141 ? 17.219 -16.453 1.105 1 86.19 141 GLU B N 1
ATOM 3169 C CA . GLU B 1 141 ? 18.625 -16.766 0.861 1 86.19 141 GLU B CA 1
ATOM 3170 C C . GLU B 1 141 ? 18.781 -17.688 -0.342 1 86.19 141 GLU B C 1
ATOM 3172 O O . GLU B 1 141 ? 18.281 -18.812 -0.339 1 86.19 141 GLU B O 1
ATOM 3177 N N . ASN B 1 142 ? 19.328 -17.281 -1.389 1 85.25 142 ASN B N 1
ATOM 3178 C CA . ASN B 1 142 ? 19.75 -17.953 -2.619 1 85.25 142 ASN B CA 1
ATOM 3179 C C . ASN B 1 142 ? 18.531 -18.375 -3.453 1 85.25 142 ASN B C 1
ATOM 3181 O O . ASN B 1 142 ? 18.656 -19.266 -4.301 1 85.25 142 ASN B O 1
ATOM 3185 N N . LYS B 1 143 ? 17.297 -17.938 -3.15 1 92 143 LYS B N 1
ATOM 3186 C CA . LYS B 1 143 ? 16.094 -18.25 -3.934 1 92 143 LYS B CA 1
ATOM 3187 C C . LYS B 1 143 ? 15.367 -16.969 -4.344 1 92 143 LYS B C 1
ATOM 3189 O O . LYS B 1 143 ? 15.008 -16.156 -3.49 1 92 143 LYS B O 1
ATOM 3194 N N . PRO B 1 144 ? 15.242 -16.891 -5.559 1 93.31 144 PRO B N 1
ATOM 3195 C CA . PRO B 1 144 ? 14.531 -15.695 -6.008 1 93.31 144 PRO B CA 1
ATOM 3196 C C . PRO B 1 144 ? 13.055 -15.711 -5.637 1 93.31 144 PRO B C 1
ATOM 3198 O O . PRO B 1 144 ? 12.477 -16.781 -5.445 1 93.31 144 PRO B O 1
ATOM 3201 N N . GLY B 1 145 ? 12.484 -14.555 -5.504 1 96.19 145 GLY B N 1
ATOM 3202 C CA . GLY B 1 145 ? 11.039 -14.461 -5.418 1 96.19 145 GLY B CA 1
ATOM 3203 C C . GLY B 1 145 ? 10.344 -14.633 -6.758 1 96.19 145 GLY B C 1
ATOM 3204 O O . GLY B 1 145 ? 11 -14.656 -7.805 1 96.19 145 GLY B O 1
ATOM 3205 N N . LEU B 1 146 ? 9.062 -14.695 -6.734 1 97.62 146 LEU B N 1
ATOM 3206 C CA . LEU B 1 146 ? 8.297 -14.852 -7.969 1 97.62 146 LEU B CA 1
ATOM 3207 C C . LEU B 1 146 ? 8.391 -13.602 -8.828 1 97.62 146 LEU B C 1
ATOM 3209 O O . LEU B 1 146 ? 8.297 -12.484 -8.312 1 97.62 146 LEU B O 1
ATOM 3213 N N . THR B 1 147 ? 8.586 -13.812 -10.078 1 97.38 147 THR B N 1
ATOM 3214 C CA . THR B 1 147 ? 8.555 -12.742 -11.062 1 97.38 147 THR B CA 1
ATOM 3215 C C . THR B 1 147 ? 7.195 -12.672 -11.75 1 97.38 147 THR B C 1
ATOM 3217 O O . THR B 1 147 ? 6.758 -11.602 -12.172 1 97.38 147 THR B O 1
ATOM 3220 N N . GLU B 1 148 ? 6.551 -13.844 -11.828 1 97.56 148 GLU B N 1
ATOM 3221 C CA . GLU B 1 148 ? 5.234 -13.969 -12.453 1 97.56 148 GLU B CA 1
ATOM 3222 C C . GLU B 1 148 ? 4.27 -14.75 -11.57 1 97.56 148 GLU B C 1
ATOM 3224 O O . GLU B 1 148 ? 4.57 -15.875 -11.156 1 97.56 148 GLU B O 1
ATOM 3229 N N . LEU B 1 149 ? 3.098 -14.109 -11.312 1 98.44 149 LEU B N 1
ATOM 3230 C CA . LEU B 1 149 ? 2.076 -14.758 -10.5 1 98.44 149 LEU B CA 1
ATOM 3231 C C . LEU B 1 149 ? 0.702 -14.633 -11.148 1 98.44 149 LEU B C 1
ATOM 3233 O O . LEU B 1 149 ? 0.259 -13.523 -11.461 1 98.44 149 LEU B O 1
ATOM 3237 N N . THR B 1 150 ? 0.098 -15.758 -11.383 1 98.62 150 THR B N 1
ATOM 3238 C CA . THR B 1 150 ? -1.273 -15.797 -11.875 1 98.62 150 THR B CA 1
ATOM 3239 C C . THR B 1 150 ? -2.221 -16.328 -10.797 1 98.62 150 THR B C 1
ATOM 3241 O O . THR B 1 150 ? -2.088 -17.469 -10.352 1 98.62 150 THR B O 1
ATOM 3244 N N . LEU B 1 151 ? -3.152 -15.477 -10.453 1 98.75 151 LEU B N 1
ATOM 3245 C CA . LEU B 1 151 ? -4.176 -15.828 -9.469 1 98.75 151 LEU B CA 1
ATOM 3246 C C . LEU B 1 151 ? -5.57 -15.695 -10.07 1 98.75 151 LEU B C 1
ATOM 3248 O O . LEU B 1 151 ? -6.555 -15.555 -9.336 1 98.75 151 LEU B O 1
ATOM 3252 N N . SER B 1 152 ? -5.676 -15.773 -11.344 1 98.62 152 SER B N 1
ATOM 3253 C CA . SER B 1 152 ? -6.945 -15.586 -12.039 1 98.62 152 SER B CA 1
ATOM 3254 C C . SER B 1 152 ? -8.016 -16.531 -11.5 1 98.62 152 SER B C 1
ATOM 3256 O O . SER B 1 152 ? -7.738 -17.688 -11.195 1 98.62 152 SER B O 1
ATOM 3258 N N . ASP B 1 153 ? -9.195 -16 -11.305 1 98.44 153 ASP B N 1
ATOM 3259 C CA . ASP B 1 153 ? -10.406 -16.781 -11.062 1 98.44 153 ASP B CA 1
ATOM 3260 C C . ASP B 1 153 ? -10.266 -17.641 -9.805 1 98.44 153 ASP B C 1
ATOM 3262 O O . ASP B 1 153 ? -10.453 -18.859 -9.852 1 98.44 153 ASP B O 1
ATOM 3266 N N . ASN B 1 154 ? -9.898 -17.047 -8.727 1 98.75 154 ASN B N 1
ATOM 3267 C CA . ASN B 1 154 ? -9.992 -17.594 -7.379 1 98.75 154 ASN B CA 1
ATOM 3268 C C . ASN B 1 154 ? -10.984 -16.797 -6.527 1 98.75 154 ASN B C 1
ATOM 3270 O O . ASN B 1 154 ? -10.586 -16.078 -5.617 1 98.75 154 ASN B O 1
ATOM 3274 N N . PRO B 1 155 ? -12.266 -16.969 -6.738 1 98.44 155 PRO B N 1
ATOM 3275 C CA . PRO B 1 155 ? -13.281 -16.078 -6.176 1 98.44 155 PRO B CA 1
ATOM 3276 C C . PRO B 1 155 ? -13.461 -16.266 -4.672 1 98.44 155 PRO B C 1
ATOM 3278 O O . PRO B 1 155 ? -14.133 -15.461 -4.023 1 98.44 155 PRO B O 1
ATOM 3281 N N . ARG B 1 156 ? -12.812 -17.281 -4.117 1 98.56 156 ARG B N 1
ATOM 3282 C CA . ARG B 1 156 ? -12.945 -17.516 -2.682 1 98.56 156 ARG B CA 1
ATOM 3283 C C . ARG B 1 156 ? -12.016 -16.609 -1.89 1 98.56 156 ARG B C 1
ATOM 3285 O O . ARG B 1 156 ? -12.133 -16.5 -0.667 1 98.56 156 ARG B O 1
ATOM 3292 N N . ILE B 1 157 ? -11.102 -15.93 -2.547 1 98.69 157 ILE B N 1
ATOM 3293 C CA . ILE B 1 157 ? -10.328 -14.891 -1.871 1 98.69 157 ILE B CA 1
ATOM 3294 C C . ILE B 1 157 ? -11.227 -13.688 -1.576 1 98.69 157 ILE B C 1
ATOM 3296 O O . ILE B 1 157 ? -11.805 -13.102 -2.492 1 98.69 157 ILE B O 1
ATOM 3300 N N . SER B 1 158 ? -11.328 -13.391 -0.338 1 98.62 158 SER B N 1
ATOM 3301 C CA . SER B 1 158 ? -12.25 -12.344 0.109 1 98.62 158 SER B CA 1
ATOM 3302 C C . SER B 1 158 ? -11.586 -10.969 0.076 1 98.62 158 SER B C 1
ATOM 3304 O O . SER B 1 158 ? -10.406 -10.859 -0.26 1 98.62 158 SER B O 1
ATOM 3306 N N . ALA B 1 159 ? -12.359 -9.953 0.443 1 98.56 159 ALA B N 1
ATOM 3307 C CA . ALA B 1 159 ? -11.828 -8.602 0.571 1 98.56 159 ALA B CA 1
ATOM 3308 C C . ALA B 1 159 ? -10.664 -8.555 1.558 1 98.56 159 ALA B C 1
ATOM 3310 O O . ALA B 1 159 ? -9.664 -7.879 1.316 1 98.56 159 ALA B O 1
ATOM 3311 N N . LEU B 1 160 ? -10.828 -9.305 2.648 1 98.56 160 LEU B N 1
ATOM 3312 C CA . LEU B 1 160 ? -9.742 -9.391 3.623 1 98.56 160 LEU B CA 1
ATOM 3313 C C . LEU B 1 160 ? -8.492 -9.984 2.988 1 98.56 160 LEU B C 1
ATOM 3315 O O . LEU B 1 160 ? -7.391 -9.469 3.186 1 98.56 160 LEU B O 1
ATOM 3319 N N . GLY B 1 161 ? -8.648 -11.039 2.244 1 98.69 161 GLY B N 1
ATOM 3320 C CA . GLY B 1 161 ? -7.531 -11.68 1.559 1 98.69 161 GLY B CA 1
ATOM 3321 C C . GLY B 1 161 ? -6.816 -10.75 0.595 1 98.69 161 GLY B C 1
ATOM 3322 O O . GLY B 1 161 ? -5.586 -10.758 0.517 1 98.69 161 GLY B O 1
ATOM 3323 N N . TRP B 1 162 ? -7.555 -9.93 -0.087 1 98.69 162 TRP B N 1
ATOM 3324 C CA . TRP B 1 162 ? -6.953 -9.008 -1.04 1 98.69 162 TRP B CA 1
ATOM 3325 C C . TRP B 1 162 ? -6.16 -7.922 -0.319 1 98.69 162 TRP B C 1
ATOM 3327 O O . TRP B 1 162 ? -5.113 -7.484 -0.802 1 98.69 162 TRP B O 1
ATOM 3337 N N . ALA B 1 163 ? -6.664 -7.441 0.836 1 98.75 163 ALA B N 1
ATOM 3338 C CA . ALA B 1 163 ? -5.895 -6.5 1.646 1 98.75 163 ALA B CA 1
ATOM 3339 C C . ALA B 1 163 ? -4.586 -7.129 2.119 1 98.75 163 ALA B C 1
ATOM 3341 O O . ALA B 1 163 ? -3.527 -6.496 2.051 1 98.75 163 ALA B O 1
ATOM 3342 N N . GLN B 1 164 ? -4.691 -8.367 2.555 1 98.44 164 GLN B N 1
ATOM 3343 C CA . GLN B 1 164 ? -3.502 -9.086 3.002 1 98.44 164 GLN B CA 1
ATOM 3344 C C . GLN B 1 164 ? -2.508 -9.273 1.859 1 98.44 164 GLN B C 1
ATOM 3346 O O . GLN B 1 164 ? -1.306 -9.062 2.037 1 98.44 164 GLN B O 1
ATOM 3351 N N . LEU B 1 165 ? -3.027 -9.656 0.722 1 98.5 165 LEU B N 1
ATOM 3352 C CA . LEU B 1 165 ? -2.156 -9.805 -0.438 1 98.5 165 LEU B CA 1
ATOM 3353 C C . LEU B 1 165 ? -1.535 -8.469 -0.828 1 98.5 165 LEU B C 1
ATOM 3355 O O . LEU B 1 165 ? -0.373 -8.422 -1.239 1 98.5 165 LEU B O 1
ATOM 3359 N N . GLY B 1 166 ? -2.369 -7.406 -0.739 1 98.62 166 GLY B N 1
ATOM 3360 C CA . GLY B 1 166 ? -1.82 -6.078 -0.969 1 98.62 166 GLY B CA 1
ATOM 3361 C C . GLY B 1 166 ? -0.613 -5.777 -0.102 1 98.62 166 GLY B C 1
ATOM 3362 O O . GLY B 1 166 ? 0.402 -5.277 -0.594 1 98.62 166 GLY B O 1
ATOM 3363 N N . MET B 1 167 ? -0.696 -6.09 1.156 1 98.25 167 MET B N 1
ATOM 3364 C CA . MET B 1 167 ? 0.419 -5.859 2.07 1 98.25 167 MET B CA 1
ATOM 3365 C C . MET B 1 167 ? 1.649 -6.652 1.641 1 98.25 167 MET B C 1
ATOM 3367 O O . MET B 1 167 ? 2.773 -6.152 1.714 1 98.25 167 MET B O 1
ATOM 3371 N N . CYS B 1 168 ? 1.442 -7.855 1.184 1 96.81 168 CYS B N 1
ATOM 3372 C CA . CYS B 1 168 ? 2.529 -8.703 0.704 1 96.81 168 CYS B CA 1
ATOM 3373 C C . CYS B 1 168 ? 3.182 -8.102 -0.535 1 96.81 168 CYS B C 1
ATOM 3375 O O . CYS B 1 168 ? 4.406 -7.949 -0.588 1 96.81 168 CYS B O 1
ATOM 3377 N N . LEU B 1 169 ? 2.338 -7.715 -1.46 1 97.88 169 LEU B N 1
ATOM 3378 C CA . LEU B 1 169 ? 2.809 -7.184 -2.734 1 97.88 169 LEU B CA 1
ATOM 3379 C C . LEU B 1 169 ? 3.607 -5.902 -2.527 1 97.88 169 LEU B C 1
ATOM 3381 O O . LEU B 1 169 ? 4.566 -5.637 -3.258 1 97.88 169 LEU B O 1
ATOM 3385 N N . ALA B 1 170 ? 3.197 -5.125 -1.534 1 97.19 170 ALA B N 1
ATOM 3386 C CA . ALA B 1 170 ? 3.834 -3.842 -1.253 1 97.19 170 ALA B CA 1
ATOM 3387 C C . ALA B 1 170 ? 5.301 -4.027 -0.873 1 97.19 170 ALA B C 1
ATOM 3389 O O . ALA B 1 170 ? 6.113 -3.115 -1.036 1 97.19 170 ALA B O 1
ATOM 3390 N N . ASN B 1 171 ? 5.637 -5.188 -0.446 1 94.5 171 ASN B N 1
ATOM 3391 C CA . ASN B 1 171 ? 6.988 -5.477 0.029 1 94.5 171 ASN B CA 1
ATOM 3392 C C . ASN B 1 171 ? 7.75 -6.355 -0.958 1 94.5 171 ASN B C 1
ATOM 3394 O O . ASN B 1 171 ? 8.852 -6.816 -0.66 1 94.5 171 ASN B O 1
ATOM 3398 N N . CYS B 1 172 ? 7.141 -6.586 -2.08 1 94.75 172 CYS B N 1
ATOM 3399 C CA . CYS B 1 172 ? 7.742 -7.461 -3.082 1 94.75 172 CYS B CA 1
ATOM 3400 C C . CYS B 1 172 ? 8.336 -6.652 -4.227 1 94.75 172 CYS B C 1
ATOM 3402 O O . CYS B 1 172 ? 7.613 -5.961 -4.945 1 94.75 172 CYS B O 1
ATOM 3404 N N . SER B 1 173 ? 9.625 -6.809 -4.438 1 92.56 173 SER B N 1
ATOM 3405 C CA . SER B 1 173 ? 10.273 -6.012 -5.473 1 92.56 173 SER B CA 1
ATOM 3406 C C . SER B 1 173 ? 10.648 -6.867 -6.676 1 92.56 173 SER B C 1
ATOM 3408 O O . SER B 1 173 ? 11.18 -6.355 -7.664 1 92.56 173 SER B O 1
ATOM 3410 N N . CYS B 1 174 ? 10.273 -8.141 -6.668 1 95.31 174 CYS B N 1
ATOM 3411 C CA . CYS B 1 174 ? 10.695 -9.047 -7.734 1 95.31 174 CYS B CA 1
ATOM 3412 C C . CYS B 1 174 ? 9.578 -9.25 -8.75 1 95.31 174 CYS B C 1
ATOM 3414 O O . CYS B 1 174 ? 9.836 -9.594 -9.906 1 95.31 174 CYS B O 1
ATOM 3416 N N . LEU B 1 175 ? 8.367 -9.055 -8.359 1 97.06 175 LEU B N 1
ATOM 3417 C CA . LEU B 1 175 ? 7.207 -9.383 -9.18 1 97.06 175 LEU B CA 1
ATOM 3418 C C . LEU B 1 175 ? 7.09 -8.438 -10.367 1 97.06 175 LEU B C 1
ATOM 3420 O O . LEU B 1 175 ? 7.133 -7.219 -10.195 1 97.06 175 LEU B O 1
ATOM 3424 N N . ARG B 1 176 ? 6.945 -9.016 -11.547 1 96.69 176 ARG B N 1
ATOM 3425 C CA . ARG B 1 176 ? 6.859 -8.234 -12.773 1 96.69 176 ARG B CA 1
ATOM 3426 C C . ARG B 1 176 ? 5.504 -8.414 -13.445 1 96.69 176 ARG B C 1
ATOM 3428 O O . ARG B 1 176 ? 4.961 -7.465 -14.016 1 96.69 176 ARG B O 1
ATOM 3435 N N . TRP B 1 177 ? 4.969 -9.609 -13.391 1 97.12 177 TRP B N 1
ATOM 3436 C CA . TRP B 1 177 ? 3.693 -9.93 -14.023 1 97.12 177 TRP B CA 1
ATOM 3437 C C . TRP B 1 177 ? 2.693 -10.445 -12.992 1 97.12 177 TRP B C 1
ATOM 3439 O O . TRP B 1 177 ? 2.934 -11.461 -12.344 1 97.12 177 TRP B O 1
ATOM 3449 N N . LEU B 1 178 ? 1.583 -9.703 -12.93 1 98.25 178 LEU B N 1
ATOM 3450 C CA . LEU B 1 178 ? 0.546 -10.062 -11.969 1 98.25 178 LEU B CA 1
ATOM 3451 C C . LEU B 1 178 ? -0.812 -10.18 -12.648 1 98.25 178 LEU B C 1
ATOM 3453 O O . LEU B 1 178 ? -1.328 -9.195 -13.188 1 98.25 178 LEU B O 1
ATOM 3457 N N . PHE B 1 179 ? -1.364 -11.391 -12.609 1 98.62 179 PHE B N 1
ATOM 3458 C CA . PHE B 1 179 ? -2.658 -11.656 -13.234 1 98.62 179 PHE B CA 1
ATOM 3459 C C . PHE B 1 179 ? -3.715 -11.953 -12.172 1 98.62 179 PHE B C 1
ATOM 3461 O O . PHE B 1 179 ? -3.654 -12.984 -11.5 1 98.62 179 PHE B O 1
ATOM 3468 N N . LEU B 1 180 ? -4.688 -11.023 -12.086 1 98.81 180 LEU B N 1
ATOM 3469 C CA . LEU B 1 180 ? -5.73 -11.141 -11.07 1 98.81 180 LEU B CA 1
ATOM 3470 C C . LEU B 1 180 ? -7.109 -11.219 -11.711 1 98.81 180 LEU B C 1
ATOM 3472 O O . LEU B 1 180 ? -8.125 -11.164 -11.016 1 98.81 180 LEU B O 1
ATOM 3476 N N . ASP B 1 181 ? -7.176 -11.398 -12.953 1 98.56 181 ASP B N 1
ATOM 3477 C CA . ASP B 1 181 ? -8.414 -11.289 -13.727 1 98.56 181 ASP B CA 1
ATOM 3478 C C . ASP B 1 181 ? -9.438 -12.32 -13.266 1 98.56 181 ASP B C 1
ATOM 3480 O O . ASP B 1 181 ? -9.078 -13.375 -12.742 1 98.56 181 ASP B O 1
ATOM 3484 N N . TYR B 1 182 ? -10.734 -11.93 -13.344 1 98.44 182 TYR B N 1
ATOM 3485 C CA . TYR B 1 182 ? -11.922 -12.742 -13.094 1 98.44 182 TYR B CA 1
ATOM 3486 C C . TYR B 1 182 ? -12.039 -13.094 -11.617 1 98.44 182 TYR B C 1
ATOM 3488 O O . TYR B 1 182 ? -12.57 -14.148 -11.266 1 98.44 182 TYR B O 1
ATOM 3496 N N . ASN B 1 183 ? -11.445 -12.352 -10.789 1 98.75 183 ASN B N 1
ATOM 3497 C CA . ASN B 1 183 ? -11.742 -12.312 -9.359 1 98.75 183 ASN B CA 1
ATOM 3498 C C . ASN B 1 183 ? -12.648 -11.141 -9.008 1 98.75 183 ASN B C 1
ATOM 3500 O O . ASN B 1 183 ? -12.5 -10.047 -9.547 1 98.75 183 ASN B O 1
ATOM 3504 N N . PRO B 1 184 ? -13.578 -11.391 -8.125 1 98.5 184 PRO B N 1
ATOM 3505 C CA . PRO B 1 184 ? -14.406 -10.266 -7.691 1 98.5 184 PRO B CA 1
ATOM 3506 C C . PRO B 1 184 ? -13.703 -9.359 -6.688 1 98.5 184 PRO B C 1
ATOM 3508 O O . PRO B 1 184 ? -14.133 -9.266 -5.531 1 98.5 184 PRO B O 1
ATOM 3511 N N . LEU B 1 185 ? -12.703 -8.641 -7.102 1 98.62 185 LEU B N 1
ATOM 3512 C CA . LEU B 1 185 ? -11.938 -7.758 -6.23 1 98.62 185 LEU B CA 1
ATOM 3513 C C . LEU B 1 185 ? -12.805 -6.617 -5.715 1 98.62 185 LEU B C 1
ATOM 3515 O O . LEU B 1 185 ? -12.766 -6.289 -4.523 1 98.62 185 LEU B O 1
ATOM 3519 N N . GLY B 1 186 ? -13.602 -6.102 -6.637 1 98.69 186 GLY B N 1
ATOM 3520 C CA . GLY B 1 186 ? -14.266 -4.844 -6.332 1 98.69 186 GLY B CA 1
ATOM 3521 C C . GLY B 1 186 ? -13.297 -3.684 -6.18 1 98.69 186 GLY B C 1
ATOM 3522 O O . GLY B 1 186 ? -12.086 -3.859 -6.305 1 98.69 186 GLY B O 1
ATOM 3523 N N . ASP B 1 187 ? -13.859 -2.486 -5.934 1 98.81 187 ASP B N 1
ATOM 3524 C CA . ASP B 1 187 ? -13.023 -1.3 -5.773 1 98.81 187 ASP B CA 1
ATOM 3525 C C . ASP B 1 187 ? -12.125 -1.418 -4.543 1 98.81 187 ASP B C 1
ATOM 3527 O O . ASP B 1 187 ? -10.992 -0.938 -4.547 1 98.81 187 ASP B O 1
ATOM 3531 N N . TYR B 1 188 ? -12.633 -2.123 -3.541 1 98.75 188 TYR B N 1
ATOM 3532 C CA . TYR B 1 188 ? -11.883 -2.287 -2.303 1 98.75 188 TYR B CA 1
ATOM 3533 C C . TYR B 1 188 ? -10.594 -3.068 -2.547 1 98.75 188 TYR B C 1
ATOM 3535 O O . TYR B 1 188 ? -9.5 -2.557 -2.314 1 98.75 188 TYR B O 1
ATOM 3543 N N . GLY B 1 189 ? -10.773 -4.316 -3.029 1 98.81 189 GLY B N 1
ATOM 3544 C CA . GLY B 1 189 ? -9.609 -5.164 -3.262 1 98.81 189 GLY B CA 1
ATOM 3545 C C . GLY B 1 189 ? -8.641 -4.578 -4.266 1 98.81 189 GLY B C 1
ATOM 3546 O O . GLY B 1 189 ? -7.426 -4.637 -4.07 1 98.81 189 GLY B O 1
ATOM 3547 N N . ALA B 1 190 ? -9.141 -4.008 -5.301 1 98.88 190 ALA B N 1
ATOM 3548 C CA . ALA B 1 190 ? -8.305 -3.404 -6.336 1 98.88 190 ALA B CA 1
ATOM 3549 C C . ALA B 1 190 ? -7.473 -2.258 -5.77 1 98.88 190 ALA B C 1
ATOM 3551 O O . ALA B 1 190 ? -6.285 -2.131 -6.082 1 98.88 190 ALA B O 1
ATOM 3552 N N . SER B 1 191 ? -8.094 -1.425 -4.945 1 98.81 191 SER B N 1
ATOM 3553 C CA . SER B 1 191 ? -7.371 -0.285 -4.395 1 98.81 191 SER B CA 1
ATOM 3554 C C . SER B 1 191 ? -6.262 -0.738 -3.451 1 98.81 191 SER B C 1
ATOM 3556 O O . SER B 1 191 ? -5.191 -0.126 -3.404 1 98.81 191 SER B O 1
ATOM 3558 N N . CYS B 1 192 ? -6.469 -1.784 -2.672 1 98.81 192 CYS B N 1
ATOM 3559 C CA . CYS B 1 192 ? -5.402 -2.344 -1.848 1 98.81 192 CYS B CA 1
ATOM 3560 C C . CYS B 1 192 ? -4.219 -2.773 -2.707 1 98.81 192 CYS B C 1
ATOM 3562 O O . CYS B 1 192 ? -3.07 -2.451 -2.395 1 98.81 192 CYS B O 1
ATOM 3564 N N . VAL B 1 193 ? -4.496 -3.42 -3.789 1 98.75 193 VAL B N 1
ATOM 3565 C CA . VAL B 1 193 ? -3.457 -3.896 -4.699 1 98.75 193 VAL B CA 1
ATOM 3566 C C . VAL B 1 193 ? -2.74 -2.709 -5.336 1 98.75 193 VAL B C 1
ATOM 3568 O O . VAL B 1 193 ? -1.512 -2.693 -5.426 1 98.75 193 VAL B O 1
ATOM 3571 N N . LEU B 1 194 ? -3.51 -1.714 -5.734 1 98.81 194 LEU B N 1
ATOM 3572 C CA . LEU B 1 194 ? -2.928 -0.57 -6.43 1 98.81 194 LEU B CA 1
ATOM 3573 C C . LEU B 1 194 ? -2.049 0.248 -5.492 1 98.81 194 LEU B C 1
ATOM 3575 O O . LEU B 1 194 ? -0.994 0.743 -5.895 1 98.81 194 LEU B O 1
ATOM 3579 N N . VAL B 1 195 ? -2.453 0.408 -4.238 1 98.75 195 VAL B N 1
ATOM 3580 C CA . VAL B 1 195 ? -1.601 1.069 -3.258 1 98.75 195 VAL B CA 1
ATOM 3581 C C . VAL B 1 195 ? -0.294 0.294 -3.102 1 98.75 195 VAL B C 1
ATOM 3583 O O . VAL B 1 195 ? 0.783 0.889 -3.025 1 98.75 195 VAL B O 1
ATOM 3586 N N . ALA B 1 196 ? -0.382 -1.004 -3.066 1 98.69 196 ALA B N 1
ATOM 3587 C CA . ALA B 1 196 ? 0.797 -1.859 -2.963 1 98.69 196 ALA B CA 1
ATOM 3588 C C . ALA B 1 196 ? 1.733 -1.65 -4.148 1 98.69 196 ALA B C 1
ATOM 3590 O O . ALA B 1 196 ? 2.953 -1.583 -3.98 1 98.69 196 ALA B O 1
ATOM 3591 N N . LEU B 1 197 ? 1.155 -1.508 -5.312 1 98.06 197 LEU B N 1
ATOM 3592 C CA . LEU B 1 197 ? 1.956 -1.345 -6.52 1 98.06 197 LEU B CA 1
ATOM 3593 C C . LEU B 1 197 ? 2.668 0.004 -6.523 1 98.06 197 LEU B C 1
ATOM 3595 O O . LEU B 1 197 ? 3.773 0.127 -7.055 1 98.06 197 LEU B O 1
ATOM 3599 N N . ALA B 1 198 ? 2.016 0.981 -5.934 1 97.69 198 ALA B N 1
ATOM 3600 C CA . ALA B 1 198 ? 2.65 2.291 -5.812 1 97.69 198 ALA B CA 1
ATOM 3601 C C . ALA B 1 198 ? 3.92 2.205 -4.969 1 97.69 198 ALA B C 1
ATOM 3603 O O . ALA B 1 198 ? 4.863 2.975 -5.172 1 97.69 198 ALA B O 1
ATOM 3604 N N . ALA B 1 199 ? 3.969 1.301 -4.066 1 96.56 199 ALA B N 1
ATOM 3605 C CA . ALA B 1 199 ? 5.113 1.121 -3.176 1 96.56 199 ALA B CA 1
ATOM 3606 C C . ALA B 1 199 ? 6.207 0.297 -3.848 1 96.56 199 ALA B C 1
ATOM 3608 O O . ALA B 1 199 ? 7.379 0.683 -3.838 1 96.56 199 ALA B O 1
ATOM 3609 N N . SER B 1 200 ? 5.852 -0.865 -4.387 1 93.44 200 SER B N 1
ATOM 3610 C CA . SER B 1 200 ? 6.848 -1.808 -4.891 1 93.44 200 SER B CA 1
ATOM 3611 C C . SER B 1 200 ? 7.457 -1.32 -6.199 1 93.44 200 SER B C 1
ATOM 3613 O O . SER B 1 200 ? 8.648 -1.514 -6.445 1 93.44 200 SER B O 1
ATOM 3615 N N . GLN B 1 201 ? 6.617 -0.851 -7.082 1 93.31 201 GLN B N 1
ATOM 3616 C CA . GLN B 1 201 ? 6.973 -0.242 -8.359 1 93.31 201 GLN B CA 1
ATOM 3617 C C . GLN B 1 201 ? 7.707 -1.236 -9.258 1 93.31 201 GLN B C 1
ATOM 3619 O O . GLN B 1 201 ? 8.508 -0.841 -10.102 1 93.31 201 GLN B O 1
ATOM 3624 N N . SER B 1 202 ? 7.473 -2.475 -9.031 1 94.75 202 SER B N 1
ATOM 3625 C CA . SER B 1 202 ? 8.195 -3.51 -9.766 1 94.75 202 SER B CA 1
ATOM 3626 C C . SER B 1 202 ? 7.32 -4.121 -10.859 1 94.75 202 SER B C 1
ATOM 3628 O O . SER B 1 202 ? 7.832 -4.586 -11.875 1 94.75 202 SER B O 1
ATOM 3630 N N . VAL B 1 203 ? 5.984 -4.09 -10.727 1 96.5 203 VAL B N 1
ATOM 3631 C CA . VAL B 1 203 ? 5.059 -4.762 -11.633 1 96.5 203 VAL B CA 1
ATOM 3632 C C . VAL B 1 203 ? 5.031 -4.039 -12.977 1 96.5 203 VAL B C 1
ATOM 3634 O O . VAL B 1 203 ? 4.871 -2.818 -13.031 1 96.5 203 VAL B O 1
ATOM 3637 N N . GLN B 1 204 ? 5.188 -4.812 -13.984 1 95.94 204 GLN B N 1
ATOM 3638 C CA . GLN B 1 204 ? 5.203 -4.273 -15.336 1 95.94 204 GLN B CA 1
ATOM 3639 C C . GLN B 1 204 ? 3.896 -4.57 -16.062 1 95.94 204 GLN B C 1
ATOM 3641 O O . GLN B 1 204 ? 3.441 -3.77 -16.891 1 95.94 204 GLN B O 1
ATOM 3646 N N . VAL B 1 205 ? 3.336 -5.715 -15.773 1 95.94 205 VAL B N 1
ATOM 3647 C CA . VAL B 1 205 ? 2.086 -6.152 -16.391 1 95.94 205 VAL B CA 1
ATOM 3648 C C . VAL B 1 205 ? 1.066 -6.484 -15.305 1 95.94 205 VAL B C 1
ATOM 3650 O O . VAL B 1 205 ? 1.351 -7.27 -14.398 1 95.94 205 VAL B O 1
ATOM 3653 N N . LEU B 1 206 ? -0.129 -5.836 -15.445 1 97.5 206 LEU B N 1
ATOM 3654 C CA . LEU B 1 206 ? -1.21 -6.055 -14.492 1 97.5 206 LEU B CA 1
ATOM 3655 C C . LEU B 1 206 ? -2.512 -6.391 -15.211 1 97.5 206 LEU B C 1
ATOM 3657 O O . LEU B 1 206 ? -2.959 -5.637 -16.078 1 97.5 206 LEU B O 1
ATOM 3661 N N . ASP B 1 207 ? -3.055 -7.516 -14.875 1 98.5 207 ASP B N 1
ATOM 3662 C CA . ASP B 1 207 ? -4.328 -7.91 -15.469 1 98.5 207 ASP B CA 1
ATOM 3663 C C . ASP B 1 207 ? -5.457 -7.852 -14.445 1 98.5 207 ASP B C 1
ATOM 3665 O O . ASP B 1 207 ? -5.48 -8.641 -13.5 1 98.5 207 ASP B O 1
ATOM 3669 N N . LEU B 1 208 ? -6.398 -6.934 -14.703 1 98.75 208 LEU B N 1
ATOM 3670 C CA . LEU B 1 208 ? -7.562 -6.762 -13.844 1 98.75 208 LEU B CA 1
ATOM 3671 C C . LEU B 1 208 ? -8.852 -6.918 -14.641 1 98.75 208 LEU B C 1
ATOM 3673 O O . LEU B 1 208 ? -9.867 -6.285 -14.32 1 98.75 208 LEU B O 1
ATOM 3677 N N . GLU B 1 209 ? -8.789 -7.73 -15.641 1 98.5 209 GLU B N 1
ATOM 3678 C CA . GLU B 1 209 ? -9.977 -7.969 -16.438 1 98.5 209 GLU B CA 1
ATOM 3679 C C . GLU B 1 209 ? -11.086 -8.602 -15.609 1 98.5 209 GLU B C 1
ATOM 3681 O O . GLU B 1 209 ? -10.859 -9.586 -14.898 1 98.5 209 GLU B O 1
ATOM 3686 N N . GLY B 1 210 ? -12.242 -8.086 -15.758 1 98.62 210 GLY B N 1
ATOM 3687 C CA . GLY B 1 210 ? -13.422 -8.672 -15.141 1 98.62 210 GLY B CA 1
ATOM 3688 C C . GLY B 1 210 ? -13.305 -8.812 -13.633 1 98.62 210 GLY B C 1
ATOM 3689 O O . GLY B 1 210 ? -13.539 -9.891 -13.078 1 98.62 210 GLY B O 1
ATOM 3690 N N . CYS B 1 211 ? -12.906 -7.719 -12.977 1 98.75 211 CYS B N 1
ATOM 3691 C CA . CYS B 1 211 ? -12.656 -7.797 -11.539 1 98.75 211 CYS B CA 1
ATOM 3692 C C . CYS B 1 211 ? -13.703 -7.012 -10.758 1 98.75 211 CYS B C 1
ATOM 3694 O O . CYS B 1 211 ? -13.547 -6.797 -9.555 1 98.75 211 CYS B O 1
ATOM 3696 N N . GLY B 1 212 ? -14.781 -6.598 -11.391 1 98.81 212 GLY B N 1
ATOM 3697 C CA . GLY B 1 212 ? -15.844 -5.863 -10.719 1 98.81 212 GLY B CA 1
ATOM 3698 C C . GLY B 1 212 ? -15.453 -4.441 -10.367 1 98.81 212 GLY B C 1
ATOM 3699 O O . GLY B 1 212 ? -15.891 -3.908 -9.344 1 98.81 212 GLY B O 1
ATOM 3700 N N . LEU B 1 213 ? -14.703 -3.783 -11.219 1 98.88 213 LEU B N 1
ATOM 3701 C CA . LEU B 1 213 ? -14.203 -2.436 -10.961 1 98.88 213 LEU B CA 1
ATOM 3702 C C . LEU B 1 213 ? -15.164 -1.389 -11.508 1 98.88 213 LEU B C 1
ATOM 3704 O O . LEU B 1 213 ? -15.812 -1.612 -12.539 1 98.88 213 LEU B O 1
ATOM 3708 N N . THR B 1 214 ? -15.242 -0.318 -10.797 1 98.88 214 THR B N 1
ATOM 3709 C CA . THR B 1 214 ? -16.047 0.818 -11.234 1 98.88 214 THR B CA 1
ATOM 3710 C C . THR B 1 214 ? -15.148 2.006 -11.586 1 98.88 214 THR B C 1
ATOM 3712 O O . THR B 1 214 ? -13.922 1.891 -11.57 1 98.88 214 THR B O 1
ATOM 3715 N N . GLU B 1 215 ? -15.758 3.146 -11.914 1 98.81 215 GLU B N 1
ATOM 3716 C CA . GLU B 1 215 ? -15.039 4.379 -12.219 1 98.81 215 GLU B CA 1
ATOM 3717 C C . GLU B 1 215 ? -14.141 4.793 -11.055 1 98.81 215 GLU B C 1
ATOM 3719 O O . GLU B 1 215 ? -13.078 5.379 -11.258 1 98.81 215 GLU B O 1
ATOM 3724 N N . HIS B 1 216 ? -14.562 4.457 -9.883 1 98.69 216 HIS B N 1
ATOM 3725 C CA . HIS B 1 216 ? -13.75 4.754 -8.711 1 98.69 216 HIS B CA 1
ATOM 3726 C C . HIS B 1 216 ? -12.344 4.191 -8.859 1 98.69 216 HIS B C 1
ATOM 3728 O O . HIS B 1 216 ? -11.359 4.922 -8.734 1 98.69 216 HIS B O 1
ATOM 3734 N N . THR B 1 217 ? -12.227 2.91 -9.141 1 98.81 217 THR B N 1
ATOM 3735 C CA . THR B 1 217 ? -10.93 2.277 -9.328 1 98.81 217 THR B CA 1
ATOM 3736 C C . THR B 1 217 ? -10.219 2.857 -10.547 1 98.81 217 THR B C 1
ATOM 3738 O O . THR B 1 217 ? -8.992 3.006 -10.547 1 98.81 217 THR B O 1
ATOM 3741 N N . GLY B 1 218 ? -11.023 3.158 -11.539 1 98.81 218 GLY B N 1
ATOM 3742 C CA . GLY B 1 218 ? -10.438 3.846 -12.68 1 98.81 218 GLY B CA 1
ATOM 3743 C C . GLY B 1 218 ? -9.68 5.102 -12.289 1 98.81 218 GLY B C 1
ATOM 3744 O O . GLY B 1 218 ? -8.539 5.305 -12.727 1 98.81 218 GLY B O 1
ATOM 3745 N N . GLN B 1 219 ? -10.281 5.867 -11.469 1 98.75 219 GLN B N 1
ATOM 3746 C CA . GLN B 1 219 ? -9.672 7.117 -11.031 1 98.75 219 GLN B CA 1
ATOM 3747 C C . GLN B 1 219 ? -8.461 6.855 -10.133 1 98.75 219 GLN B C 1
ATOM 3749 O O . GLN B 1 219 ? -7.465 7.578 -10.195 1 98.75 219 GLN B O 1
ATOM 3754 N N . VAL B 1 220 ? -8.547 5.852 -9.32 1 98.75 220 VAL B N 1
ATOM 3755 C CA . VAL B 1 220 ? -7.414 5.461 -8.492 1 98.75 220 VAL B CA 1
ATOM 3756 C C . VAL B 1 220 ? -6.242 5.047 -9.383 1 98.75 220 VAL B C 1
ATOM 3758 O O . VAL B 1 220 ? -5.102 5.465 -9.148 1 98.75 220 VAL B O 1
ATOM 3761 N N . MET B 1 221 ? -6.52 4.277 -10.367 1 98.69 221 MET B N 1
ATOM 3762 C CA . MET B 1 221 ? -5.5 3.818 -11.305 1 98.69 221 MET B CA 1
ATOM 3763 C C . MET B 1 221 ? -4.895 4.996 -12.07 1 98.69 221 MET B C 1
ATOM 3765 O O . MET B 1 221 ? -3.688 5.031 -12.312 1 98.69 221 MET B O 1
ATOM 3769 N N . LEU B 1 222 ? -5.734 5.867 -12.477 1 98.44 222 LEU B N 1
ATOM 3770 C CA . LEU B 1 222 ? -5.242 7.051 -13.172 1 98.44 222 LEU B CA 1
ATOM 3771 C C . LEU B 1 222 ? -4.25 7.816 -12.312 1 98.44 222 LEU B C 1
ATOM 3773 O O . LEU B 1 222 ? -3.188 8.227 -12.789 1 98.44 222 LEU B O 1
ATOM 3777 N N . HIS B 1 223 ? -4.57 7.992 -11.07 1 97.94 223 HIS B N 1
ATOM 3778 C CA . HIS B 1 223 ? -3.652 8.641 -10.141 1 97.94 223 HIS B CA 1
ATOM 3779 C C . HIS B 1 223 ? -2.344 7.871 -10.031 1 97.94 223 HIS B C 1
ATOM 3781 O O . HIS B 1 223 ? -1.264 8.469 -10.016 1 97.94 223 HIS B O 1
ATOM 3787 N N . LEU B 1 224 ? -2.434 6.582 -9.961 1 98.19 224 LEU B N 1
ATOM 3788 C CA . LEU B 1 224 ? -1.259 5.723 -9.844 1 98.19 224 LEU B CA 1
ATOM 3789 C C . LEU B 1 224 ? -0.308 5.938 -11.016 1 98.19 224 LEU B C 1
ATOM 3791 O O . LEU B 1 224 ? 0.887 6.168 -10.82 1 98.19 224 LEU B O 1
ATOM 3795 N N . VAL B 1 225 ? -0.827 5.922 -12.18 1 97.19 225 VAL B N 1
ATOM 3796 C CA . VAL B 1 225 ? 0.036 5.949 -13.359 1 97.19 225 VAL B CA 1
ATOM 3797 C C . VAL B 1 225 ? 0.583 7.359 -13.562 1 97.19 225 VAL B C 1
ATOM 3799 O O . VAL B 1 225 ? 1.625 7.539 -14.203 1 97.19 225 VAL B O 1
ATOM 3802 N N . GLN B 1 226 ? -0.076 8.32 -13.055 1 95.56 226 GLN B N 1
ATOM 3803 C CA . GLN B 1 226 ? 0.371 9.703 -13.188 1 95.56 226 GLN B CA 1
ATOM 3804 C C . GLN B 1 226 ? 1.486 10.016 -12.188 1 95.56 226 GLN B C 1
ATOM 3806 O O . GLN B 1 226 ? 2.365 10.828 -12.469 1 95.56 226 GLN B O 1
ATOM 3811 N N . ASN B 1 227 ? 1.455 9.312 -11.023 1 94.31 227 ASN B N 1
ATOM 3812 C CA . ASN B 1 227 ? 2.309 9.789 -9.938 1 94.31 227 ASN B CA 1
ATOM 3813 C C . ASN B 1 227 ? 3.24 8.688 -9.438 1 94.31 227 ASN B C 1
ATOM 3815 O O . ASN B 1 227 ? 4.242 8.969 -8.781 1 94.31 227 ASN B O 1
ATOM 3819 N N . HIS B 1 228 ? 2.814 7.461 -9.719 1 94.81 228 HIS B N 1
ATOM 3820 C CA . HIS B 1 228 ? 3.559 6.309 -9.219 1 94.81 228 HIS B CA 1
ATOM 3821 C C . HIS B 1 228 ? 3.717 5.242 -10.297 1 94.81 228 HIS B C 1
ATOM 3823 O O . HIS B 1 228 ? 3.506 4.055 -10.039 1 94.81 228 HIS B O 1
ATOM 3829 N N . LEU B 1 229 ? 4.066 5.586 -11.453 1 91.31 229 LEU B N 1
ATOM 3830 C CA . LEU B 1 229 ? 4.027 4.707 -12.617 1 91.31 229 LEU B CA 1
ATOM 3831 C C . LEU B 1 229 ? 4.945 3.504 -12.422 1 91.31 229 LEU B C 1
ATOM 3833 O O . LEU B 1 229 ? 4.609 2.389 -12.82 1 91.31 229 LEU B O 1
ATOM 3837 N N . GLY B 1 230 ? 6.145 3.732 -11.852 1 92.44 230 GLY B N 1
ATOM 3838 C CA . GLY B 1 230 ? 7.113 2.656 -11.711 1 92.44 230 GLY B CA 1
ATOM 3839 C C . GLY B 1 230 ? 7.387 1.926 -13.016 1 92.44 230 GLY B C 1
ATOM 3840 O O . GLY B 1 230 ? 7.637 2.555 -14.047 1 92.44 230 GLY B O 1
ATOM 3841 N N . GLY B 1 231 ? 7.312 0.568 -12.922 1 93.25 231 GLY B N 1
ATOM 3842 C CA . GLY B 1 231 ? 7.602 -0.267 -14.078 1 93.25 231 GLY B CA 1
ATOM 3843 C C . GLY B 1 231 ? 6.371 -0.597 -14.898 1 93.25 231 GLY B C 1
ATOM 3844 O O . GLY B 1 231 ? 6.465 -1.257 -15.93 1 93.25 231 GLY B O 1
ATOM 3845 N N . LEU B 1 232 ? 5.207 -0.084 -14.547 1 95.56 232 LEU B N 1
ATOM 3846 C CA . LEU B 1 232 ? 3.949 -0.5 -15.156 1 95.56 232 LEU B CA 1
ATOM 3847 C C . LEU B 1 232 ? 3.896 -0.09 -16.625 1 95.56 232 LEU B C 1
ATOM 3849 O O . LEU B 1 232 ? 3.988 1.097 -16.953 1 95.56 232 LEU B O 1
ATOM 3853 N N . SER B 1 233 ? 3.73 -1.082 -17.453 1 95 233 SER B N 1
ATOM 3854 C CA . SER B 1 233 ? 3.779 -0.812 -18.875 1 95 233 SER B CA 1
ATOM 3855 C C . SER B 1 233 ? 2.527 -1.327 -19.578 1 95 233 SER B C 1
ATOM 3857 O O . SER B 1 233 ? 2.166 -0.84 -20.656 1 95 233 SER B O 1
ATOM 3859 N N . ARG B 1 234 ? 1.865 -2.328 -18.984 1 94.19 234 ARG B N 1
ATOM 3860 C CA . ARG B 1 234 ? 0.646 -2.896 -19.547 1 94.19 234 ARG B CA 1
ATOM 3861 C C . ARG B 1 234 ? -0.379 -3.188 -18.469 1 94.19 234 ARG B C 1
ATOM 3863 O O . ARG B 1 234 ? -0.058 -3.82 -17.453 1 94.19 234 ARG B O 1
ATOM 3870 N N . VAL B 1 235 ? -1.605 -2.693 -18.75 1 96.62 235 VAL B N 1
ATOM 3871 C CA . VAL B 1 235 ? -2.711 -2.941 -17.828 1 96.62 235 VAL B CA 1
ATOM 3872 C C . VAL B 1 235 ? -3.953 -3.355 -18.609 1 96.62 235 VAL B C 1
ATOM 3874 O O . VAL B 1 235 ? -4.301 -2.729 -19.625 1 96.62 235 VAL B O 1
ATOM 3877 N N . ASN B 1 236 ? -4.516 -4.422 -18.203 1 97.69 236 ASN B N 1
ATOM 3878 C CA . ASN B 1 236 ? -5.789 -4.848 -18.766 1 97.69 236 ASN B CA 1
ATOM 3879 C C . ASN B 1 236 ? -6.953 -4.531 -17.828 1 97.69 236 ASN B C 1
ATOM 3881 O O . ASN B 1 236 ? -7.055 -5.105 -16.75 1 97.69 236 ASN B O 1
ATOM 3885 N N . LEU B 1 237 ? -7.859 -3.639 -18.266 1 98.38 237 LEU B N 1
ATOM 3886 C CA . LEU B 1 237 ? -8.992 -3.201 -17.453 1 98.38 237 LEU B CA 1
ATOM 3887 C C . LEU B 1 237 ? -10.312 -3.555 -18.125 1 98.38 237 LEU B C 1
ATOM 3889 O O . LEU B 1 237 ? -11.367 -3.047 -17.75 1 98.38 237 LEU B O 1
ATOM 3893 N N . SER B 1 238 ? -10.25 -4.406 -19.078 1 98.06 238 SER B N 1
ATOM 3894 C CA . SER B 1 238 ? -11.445 -4.746 -19.844 1 98.06 238 SER B CA 1
ATOM 3895 C C . SER B 1 238 ? -12.477 -5.445 -18.969 1 98.06 238 SER B C 1
ATOM 3897 O O . SER B 1 238 ? -12.156 -5.914 -17.875 1 98.06 238 SER B O 1
ATOM 3899 N N . ASN B 1 239 ? -13.719 -5.398 -19.344 1 98.38 239 ASN B N 1
ATOM 3900 C CA . ASN B 1 239 ? -14.836 -6.074 -18.703 1 98.38 239 ASN B CA 1
ATOM 3901 C C . ASN B 1 239 ? -15.047 -5.574 -17.281 1 98.38 239 ASN B C 1
ATOM 3903 O O . ASN B 1 239 ? -15.195 -6.375 -16.344 1 98.38 239 ASN B O 1
ATOM 3907 N N . ASN B 1 240 ? -14.867 -4.32 -17.094 1 98.75 240 ASN B N 1
ATOM 3908 C CA . ASN B 1 240 ? -15.211 -3.57 -15.891 1 98.75 240 ASN B CA 1
ATOM 3909 C C . ASN B 1 240 ? -16.109 -2.371 -16.219 1 98.75 240 ASN B C 1
ATOM 3911 O O . ASN B 1 240 ? -16.438 -2.133 -17.375 1 98.75 240 ASN B O 1
ATOM 3915 N N . ARG B 1 241 ? -16.688 -1.742 -15.141 1 98.75 241 ARG B N 1
ATOM 3916 C CA . ARG B 1 241 ? -17.562 -0.584 -15.328 1 98.75 241 ARG B CA 1
ATOM 3917 C C . ARG B 1 241 ? -16.781 0.716 -15.156 1 98.75 241 ARG B C 1
ATOM 3919 O O . ARG B 1 241 ? -17.078 1.511 -14.258 1 98.75 241 ARG B O 1
ATOM 3926 N N . ILE B 1 242 ? -15.703 0.912 -16.016 1 98.88 242 ILE B N 1
ATOM 3927 C CA . ILE B 1 242 ? -14.875 2.113 -16.047 1 98.88 242 ILE B CA 1
ATOM 3928 C C . ILE B 1 242 ? -15.125 2.879 -17.344 1 98.88 242 ILE B C 1
ATOM 3930 O O . ILE B 1 242 ? -15.227 2.277 -18.406 1 98.88 242 ILE B O 1
ATOM 3934 N N . ARG B 1 243 ? -15.164 4.219 -17.266 1 98.56 243 ARG B N 1
ATOM 3935 C CA . ARG B 1 243 ? -15.406 5.047 -18.453 1 98.56 243 ARG B CA 1
ATOM 3936 C C . ARG B 1 243 ? -14.289 4.883 -19.469 1 98.56 243 ARG B C 1
ATOM 3938 O O . ARG B 1 243 ? -13.117 4.805 -19.109 1 98.56 243 ARG B O 1
ATOM 3945 N N . THR B 1 244 ? -14.656 4.824 -20.703 1 98 244 THR B N 1
ATOM 3946 C CA . THR B 1 244 ? -13.711 4.664 -21.797 1 98 244 THR B CA 1
ATOM 3947 C C . THR B 1 244 ? -12.68 5.789 -21.781 1 98 244 THR B C 1
ATOM 3949 O O . THR B 1 244 ? -11.508 5.57 -22.109 1 98 244 THR B O 1
ATOM 3952 N N . SER B 1 245 ? -13.109 6.965 -21.469 1 98.38 245 SER B N 1
ATOM 3953 C CA . SER B 1 245 ? -12.195 8.094 -21.422 1 98.38 245 SER B CA 1
ATOM 3954 C C . SER B 1 245 ? -11.117 7.883 -20.359 1 98.38 245 SER B C 1
ATOM 3956 O O . SER B 1 245 ? -9.945 8.203 -20.578 1 98.38 245 SER B O 1
ATOM 3958 N N . THR B 1 246 ? -11.539 7.387 -19.188 1 98.56 246 THR B N 1
ATOM 3959 C CA . THR B 1 246 ? -10.594 7.094 -18.125 1 98.56 246 THR B CA 1
ATOM 3960 C C . THR B 1 246 ? -9.609 6.008 -18.547 1 98.56 246 THR B C 1
ATOM 3962 O O . THR B 1 246 ? -8.406 6.141 -18.344 1 98.56 246 THR B O 1
ATOM 3965 N N . ILE B 1 247 ? -10.055 4.965 -19.172 1 98.19 247 ILE B N 1
ATOM 3966 C CA . ILE B 1 247 ? -9.211 3.885 -19.672 1 98.19 247 ILE B CA 1
ATOM 3967 C C . ILE B 1 247 ? -8.211 4.438 -20.688 1 98.19 247 ILE B C 1
ATOM 3969 O O . ILE B 1 247 ? -7.027 4.086 -20.656 1 98.19 247 ILE B O 1
ATOM 3973 N N . GLY B 1 248 ? -8.719 5.234 -21.578 1 97.5 248 GLY B N 1
ATOM 3974 C CA . GLY B 1 248 ? -7.848 5.863 -22.547 1 97.5 248 GLY B CA 1
ATOM 3975 C C . GLY B 1 248 ? -6.73 6.672 -21.922 1 97.5 248 GLY B C 1
ATOM 3976 O O . GLY B 1 248 ? -5.578 6.59 -22.344 1 97.5 248 GLY B O 1
ATOM 3977 N N . SER B 1 249 ? -7.008 7.492 -20.891 1 97.5 249 SER B N 1
ATOM 3978 C CA . SER B 1 249 ? -6.012 8.289 -20.188 1 97.5 249 SER B CA 1
ATOM 3979 C C . SER B 1 249 ? -4.977 7.402 -19.5 1 97.5 249 SER B C 1
ATOM 3981 O O . SER B 1 249 ? -3.783 7.703 -19.531 1 97.5 249 SER B O 1
ATOM 3983 N N . ILE B 1 250 ? -5.418 6.332 -18.922 1 97.94 250 ILE B N 1
ATOM 3984 C CA . ILE B 1 250 ? -4.527 5.387 -18.25 1 97.94 250 ILE B CA 1
ATOM 3985 C C . ILE B 1 250 ? -3.559 4.785 -19.266 1 97.94 250 ILE B C 1
ATOM 3987 O O . ILE B 1 250 ? -2.35 4.746 -19.031 1 97.94 250 ILE B O 1
ATOM 3991 N N . ARG B 1 251 ? -4.105 4.375 -20.359 1 95.81 251 ARG B N 1
ATOM 3992 C CA . ARG B 1 251 ? -3.307 3.748 -21.406 1 95.81 251 ARG B CA 1
ATOM 3993 C C . ARG B 1 251 ? -2.24 4.707 -21.922 1 95.81 251 ARG B C 1
ATOM 3995 O O . ARG B 1 251 ? -1.117 4.293 -22.219 1 95.81 251 ARG B O 1
ATOM 4002 N N . LYS B 1 252 ? -2.58 5.918 -22.078 1 95 252 LYS B N 1
ATOM 4003 C CA . LYS B 1 252 ? -1.647 6.938 -22.547 1 95 252 LYS B CA 1
ATOM 4004 C C . LYS B 1 252 ? -0.455 7.07 -21.609 1 95 252 LYS B C 1
ATOM 4006 O O . LYS B 1 252 ? 0.686 7.207 -22.062 1 95 252 LYS B O 1
ATOM 4011 N N . HIS B 1 253 ? -0.688 7.012 -20.328 1 94.69 253 HIS B N 1
ATOM 4012 C CA . HIS B 1 253 ? 0.385 7.172 -19.359 1 94.69 253 HIS B CA 1
ATOM 4013 C C . HIS B 1 253 ? 1.248 5.914 -19.266 1 94.69 253 HIS B C 1
ATOM 4015 O O . HIS B 1 253 ? 2.473 6.004 -19.156 1 94.69 253 HIS B O 1
ATOM 4021 N N . VAL B 1 254 ? 0.583 4.758 -19.359 1 94.31 254 VAL B N 1
ATOM 4022 C CA . VAL B 1 254 ? 1.301 3.494 -19.219 1 94.31 254 VAL B CA 1
ATOM 4023 C C . VAL B 1 254 ? 2.203 3.283 -20.438 1 94.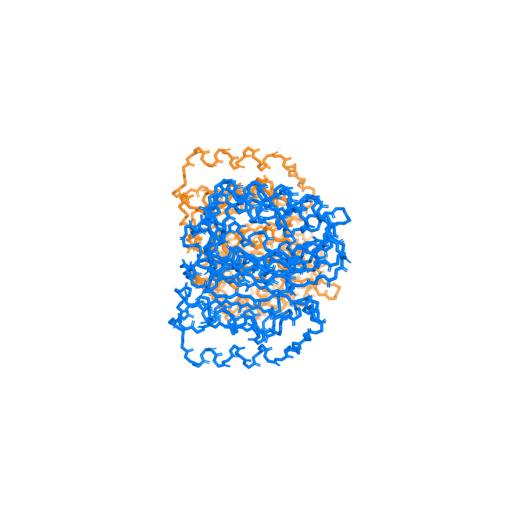31 254 VAL B C 1
ATOM 4025 O O . VAL B 1 254 ? 3.277 2.688 -20.328 1 94.31 254 VAL B O 1
ATOM 4028 N N . SER B 1 255 ? 1.772 3.777 -21.547 1 88.06 255 SER B N 1
ATOM 4029 C CA . SER B 1 255 ? 2.518 3.609 -22.781 1 88.06 255 SER B CA 1
ATOM 4030 C C . SER B 1 255 ? 3.848 4.355 -22.734 1 88.06 255 SER B C 1
ATOM 4032 O O . SER B 1 255 ? 4.711 4.148 -23.594 1 88.06 255 SER B O 1
ATOM 4034 N N . GLU B 1 256 ? 4.004 5.172 -21.703 1 82.75 256 GLU B N 1
ATOM 4035 C CA . GLU B 1 256 ? 5.266 5.879 -21.516 1 82.75 256 GLU B CA 1
ATOM 4036 C C . GLU B 1 256 ? 6.387 4.914 -21.141 1 82.75 256 GLU B C 1
ATOM 4038 O O . GLU B 1 256 ? 7.566 5.207 -21.359 1 82.75 256 GLU B O 1
ATOM 4043 N N . ASN B 1 257 ? 6.012 3.877 -20.406 1 81.06 257 ASN B N 1
ATOM 4044 C CA . ASN B 1 257 ? 6.988 2.854 -20.062 1 81.06 257 ASN B CA 1
ATOM 4045 C C . ASN B 1 257 ? 7.164 1.837 -21.188 1 81.06 257 ASN B C 1
ATOM 4047 O O . ASN B 1 257 ? 6.203 1.506 -21.891 1 81.06 257 ASN B O 1
ATOM 4051 N N . HIS B 1 258 ? 8.445 1.678 -21.641 1 70 258 HIS B N 1
ATOM 4052 C CA . HIS B 1 258 ? 8.734 0.663 -22.641 1 70 258 HIS B CA 1
ATOM 4053 C C . HIS B 1 258 ? 8.773 -0.73 -22.031 1 70 258 HIS B C 1
ATOM 4055 O O . HIS B 1 258 ? 9.391 -0.928 -20.969 1 70 258 HIS B O 1
ATOM 4061 N N . PHE B 1 259 ? 7.727 -1.443 -22.438 1 63.94 259 PHE B N 1
ATOM 4062 C CA . PHE B 1 259 ? 7.738 -2.836 -22.016 1 63.94 259 PHE B CA 1
ATOM 4063 C C . PHE B 1 259 ? 8.93 -3.578 -22.609 1 63.94 259 PHE B C 1
ATOM 4065 O O . PHE B 1 259 ? 9.117 -3.584 -23.828 1 63.94 259 PHE B O 1
ATOM 4072 N N . ASP B 1 260 ? 10.039 -3.713 -21.781 1 55.69 260 ASP B N 1
ATOM 4073 C CA . ASP B 1 260 ? 11.156 -4.543 -22.234 1 55.69 260 ASP B CA 1
ATOM 4074 C C . ASP B 1 260 ? 10.891 -6.016 -21.953 1 55.69 260 ASP B C 1
ATOM 4076 O O . ASP B 1 260 ? 10.875 -6.434 -20.781 1 55.69 260 ASP B O 1
ATOM 4080 N N . ASP B 1 261 ? 10.367 -6.688 -22.938 1 52.69 261 ASP B N 1
ATOM 4081 C CA . ASP B 1 261 ? 10 -8.102 -22.875 1 52.69 261 ASP B CA 1
ATOM 4082 C C . ASP B 1 261 ? 11.219 -8.977 -22.609 1 52.69 261 ASP B C 1
ATOM 4084 O O . ASP B 1 261 ? 11.109 -10.203 -22.562 1 52.69 261 ASP B O 1
ATOM 4088 N N . SER B 1 262 ? 12.359 -8.445 -22.703 1 49.97 262 SER B N 1
ATOM 4089 C CA . SER B 1 262 ? 13.547 -9.289 -22.641 1 49.97 262 SER B CA 1
ATOM 4090 C C . SER B 1 262 ? 13.609 -10.047 -21.312 1 49.97 262 SER B C 1
ATOM 4092 O O . SER B 1 262 ? 14.328 -11.039 -21.188 1 49.97 262 SER B O 1
ATOM 4094 N N . SER B 1 263 ? 12.906 -9.531 -20.359 1 49.78 263 SER B N 1
ATOM 4095 C CA . SER B 1 263 ? 13.07 -10.148 -19.047 1 49.78 263 SER B CA 1
ATOM 4096 C C . SER B 1 263 ? 12.062 -11.281 -18.844 1 49.78 263 SER B C 1
ATOM 4098 O O . SER B 1 263 ? 12 -11.875 -17.766 1 49.78 263 SER B O 1
ATOM 4100 N N . SER B 1 264 ? 11.156 -11.469 -19.828 1 51.59 264 SER B N 1
ATOM 4101 C CA . SER B 1 264 ? 10.164 -12.516 -19.594 1 51.59 264 SER B CA 1
ATOM 4102 C C . SER B 1 264 ? 10.797 -13.898 -19.594 1 51.59 264 SER B C 1
ATOM 4104 O O . SER B 1 264 ? 11.617 -14.211 -20.453 1 51.59 264 SER B O 1
ATOM 4106 N N . VAL B 1 265 ? 10.922 -14.406 -18.531 1 50.31 265 VAL B N 1
ATOM 4107 C CA . VAL B 1 265 ? 11.438 -15.766 -18.406 1 50.31 265 VAL B CA 1
ATOM 4108 C C . VAL B 1 265 ? 10.625 -16.719 -19.281 1 50.31 265 VAL B C 1
ATOM 4110 O O . VAL B 1 265 ? 11.102 -17.781 -19.656 1 50.31 265 VAL B O 1
ATOM 4113 N N . SER B 1 266 ? 9.273 -16.234 -19.406 1 51.34 266 SER B N 1
ATOM 4114 C CA . SER B 1 266 ? 8.453 -17.234 -20.094 1 51.34 266 SER B CA 1
ATOM 4115 C C . SER B 1 266 ? 8.719 -17.219 -21.594 1 51.34 266 SER B C 1
ATOM 4117 O O . SER B 1 266 ? 8.82 -16.156 -22.203 1 51.34 266 SER B O 1
ATOM 4119 N N . THR B 1 267 ? 9.398 -18.141 -22.094 1 47.84 267 THR B N 1
ATOM 4120 C CA . THR B 1 267 ? 9.508 -18.359 -23.516 1 47.84 267 THR B CA 1
ATOM 4121 C C . THR B 1 267 ? 8.188 -18.062 -24.219 1 47.84 267 THR B C 1
ATOM 4123 O O . THR B 1 267 ? 8.117 -18.031 -25.453 1 47.84 267 THR B O 1
ATOM 4126 N N . ILE B 1 268 ? 7.125 -17.984 -23.5 1 48.84 268 ILE B N 1
ATOM 4127 C CA . ILE B 1 268 ? 5.805 -17.688 -24.047 1 48.84 268 ILE B CA 1
ATOM 4128 C C . ILE B 1 268 ? 5.602 -16.172 -24.109 1 48.84 268 ILE B C 1
ATOM 4130 O O . ILE B 1 268 ? 5.852 -15.461 -23.141 1 48.84 268 ILE B O 1
ATOM 4134 N N . SER B 1 269 ? 5.539 -15.727 -25.219 1 48.22 269 SER B N 1
ATOM 4135 C CA . SER B 1 269 ? 5.332 -14.297 -25.453 1 48.22 269 SER B CA 1
ATOM 4136 C C . SER B 1 269 ? 4.215 -13.75 -24.562 1 48.22 269 SER B C 1
ATOM 4138 O O . SER B 1 269 ? 3.334 -14.5 -24.141 1 48.22 269 SER B O 1
ATOM 4140 N N . VAL B 1 270 ? 4.422 -12.508 -24.031 1 47.84 270 VAL B N 1
ATOM 4141 C CA . VAL B 1 270 ? 3.34 -11.828 -23.344 1 47.84 270 VAL B CA 1
ATOM 4142 C C . VAL B 1 270 ? 2.027 -12.031 -24.094 1 47.84 270 VAL B C 1
ATOM 4144 O O . VAL B 1 270 ? 0.98 -12.25 -23.484 1 47.84 270 VAL B O 1
ATOM 4147 N N . ASP B 1 271 ? 2.139 -11.961 -25.312 1 46.69 271 ASP B N 1
ATOM 4148 C CA . ASP B 1 271 ? 0.982 -12.195 -26.172 1 46.69 271 ASP B CA 1
ATOM 4149 C C . ASP B 1 271 ? 0.461 -13.617 -26.016 1 46.69 271 ASP B C 1
ATOM 4151 O O . ASP B 1 271 ? -0.75 -13.844 -26 1 46.69 271 ASP B O 1
ATOM 4155 N N . ASP B 1 272 ? 1.346 -14.383 -25.828 1 51 272 ASP B N 1
ATOM 4156 C CA . ASP B 1 272 ? 0.989 -15.781 -25.656 1 51 272 ASP B CA 1
ATOM 4157 C C . ASP B 1 272 ? 0.314 -16 -24.297 1 51 272 ASP B C 1
ATOM 4159 O O . ASP B 1 272 ? -0.618 -16.812 -24.188 1 51 272 ASP B O 1
ATOM 4163 N N . LEU B 1 273 ? 0.813 -15.336 -23.438 1 50.28 273 LEU B N 1
ATOM 4164 C CA . LEU B 1 273 ? 0.264 -15.469 -22.094 1 50.28 273 LEU B CA 1
ATOM 4165 C C . LEU B 1 273 ? -1.155 -14.914 -22.016 1 50.28 273 LEU B C 1
ATOM 4167 O O . LEU B 1 273 ? -2.035 -15.516 -21.406 1 50.28 273 LEU B O 1
ATOM 4171 N N . PHE B 1 274 ? -1.271 -13.773 -22.656 1 47.5 274 PHE B N 1
ATOM 4172 C CA . PHE B 1 274 ? -2.607 -13.203 -22.75 1 47.5 274 PHE B CA 1
ATOM 4173 C C . PHE B 1 274 ? -3.514 -14.078 -23.609 1 47.5 274 PHE B C 1
ATOM 4175 O O . PHE B 1 274 ? -4.703 -14.219 -23.312 1 47.5 274 PHE B O 1
ATOM 4182 N N . LEU B 1 275 ? -2.885 -14.625 -24.609 1 45.78 275 LEU B N 1
ATOM 4183 C CA . LEU B 1 275 ? -3.619 -15.539 -25.469 1 45.78 275 LEU B CA 1
ATOM 4184 C C . LEU B 1 275 ? -3.979 -16.828 -24.734 1 45.78 275 LEU B C 1
ATOM 4186 O O . LEU B 1 275 ? -5.051 -17.391 -24.953 1 45.78 275 LEU B O 1
ATOM 4190 N N . MET B 1 276 ? -3.049 -17.172 -23.984 1 47.19 276 MET B N 1
ATOM 4191 C CA . MET 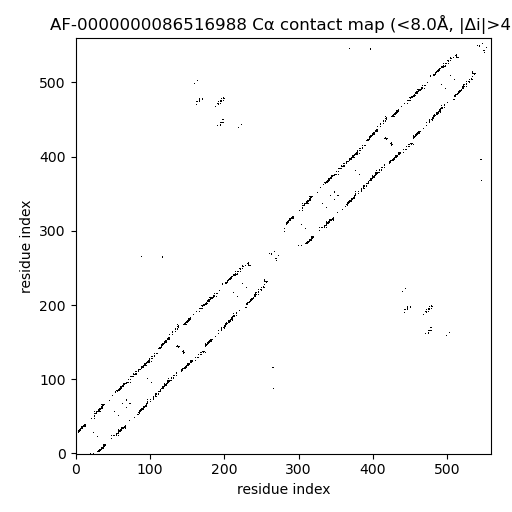B 1 276 ? -3.309 -18.359 -23.188 1 47.19 276 MET B CA 1
ATOM 4192 C C . MET B 1 276 ? -4.434 -18.125 -22.188 1 47.19 276 MET B C 1
ATOM 4194 O O . MET B 1 276 ? -5.215 -19.031 -21.906 1 47.19 276 MET B O 1
ATOM 4198 N N . ASN B 1 277 ? -4.457 -16.969 -21.734 1 46 277 ASN B N 1
ATOM 4199 C CA . ASN B 1 277 ? -5.566 -16.594 -20.859 1 46 277 ASN B CA 1
ATOM 4200 C C . ASN B 1 277 ? -6.879 -16.5 -21.641 1 46 277 ASN B C 1
ATOM 4202 O O . ASN B 1 277 ? -7.953 -16.719 -21.078 1 46 277 ASN B O 1
ATOM 4206 N N . GLU B 1 278 ? -6.816 -16.188 -22.875 1 43.56 278 GLU B N 1
ATOM 4207 C CA . GLU B 1 278 ? -8 -16.234 -23.734 1 43.56 278 GLU B CA 1
ATOM 4208 C C . GLU B 1 278 ? -8.438 -17.672 -23.984 1 43.56 278 GLU B C 1
ATOM 4210 O O . GLU B 1 278 ? -9.602 -17.922 -24.297 1 43.56 278 GLU B O 1
ATOM 4215 N N . THR B 1 279 ? -7.414 -18.578 -23.891 1 45.47 279 THR B N 1
ATOM 4216 C CA . THR B 1 279 ? -7.723 -19.984 -24.141 1 45.47 279 THR B CA 1
ATOM 4217 C C . THR B 1 279 ? -7.914 -20.734 -22.828 1 45.47 279 THR B C 1
ATOM 4219 O O . THR B 1 279 ? -7.977 -21.969 -22.812 1 45.47 279 THR B O 1
ATOM 4222 N N . ARG B 1 280 ? -7.918 -20.125 -21.812 1 42.97 280 ARG B N 1
ATOM 4223 C CA . ARG B 1 280 ? -8.109 -20.781 -20.516 1 42.97 280 ARG B CA 1
ATOM 4224 C C . ARG B 1 280 ? -9.586 -21.094 -20.281 1 42.97 280 ARG B C 1
ATOM 4226 O O . ARG B 1 280 ? -10.461 -20.328 -20.688 1 42.97 280 ARG B O 1
#

pLDDT: mean 92.88, std 13.85, range [40.94, 98.88]

Nearest PDB structures (foldseek):
  8j07-assembly1_5  TM=7.718E-01  e=1.962E-10  Homo sapiens
  8tid-assembly1_F  TM=7.042E-01  e=8.306E-10  Tetrahymena thermophila
  4kxf-assembly4_F  TM=6.846E-01  e=2.464E-06  Mus musculus
  4kxf-assembly2_B  TM=7.085E-01  e=1.043E-05  Mus musculus
  4kxf-assembly11_N  TM=6.466E-01  e=1.759E-04  Mus musculus

Foldseek 3Di:
DPDLEDEDEQEEQDPVNLVVLLVCLQVLSHAYYAYYNYDDDPVSLLSNLVSLLQRQRHAEYHAEAPRAEDPVSLLSNLSSLQSHARYQEYAYANHCQELVSLVSNLVSLLNHAHHQYYHCANNQYELSNLVSLLSQQPDDVNHHHHQHYAHHHNQRYDLVSLLSNLVSLLPGQRHAYYHHEPYQCELSSLLSNLVSCLRNLRYAEYEHHQRAYAQNSLVSLLVCLVPRVRNHQYYHHHNYHHDPVSVVSNNVSSPVHDDPCVPPPPPQPPVRVVVVVVVD/DPDLEDEDEQEEQDPVNLVVLLVCLQVLSHAYYAYYNYDDDPVSLLSNLVSLLQRQRHAEYHAEAPRAEDPVSLLSNLSSLQSHARYQEYAYANYCQEQVSLVSNLVSLLNHAHHQYYHCANNQYELSNLVSLLSQQPDDVNHHHHQHYAHHHNQRYDLVSLLSNLVSLLPGQRHAYYHHEPYQCELSSLLSNLVSCLRNLRYAEYEHHQRAYAQNSLVSLLVCLVPRVRNHQYYHHHNYHHDPVSVVSNNVSSPVHDDPCPPPPPPQPPVRVVVVVVVD

Sequence (560 aa):
MSSHVFNKADAVLTNEEVVSICTALKDDQLKVLCLRACTIHGKDLKRILKLAGSCSSLQQLTLNIGMVTNMKHIELLARCIIANKSLTGLHIHGSDLGDVGMNILGRALRKHPGIVSLDVGDCKLSDMSIDVLYSLLLPVENKPGLTELTLSDNPRISALGWAQLGMCLANCSCLRWLFLDYNPLGDYGASCVLVALAASQSVQVLDLEGCGLTEHTGQVMLHLVQNHLGGLSRVNLSNNRIRTSTIGSIRKHVSENHFDDSSSVSTISVDDLFLMNETRMSSHVFNKADAVLTNEEVVSICTALKDDQLKVLCLRACTIHGKDLKRILKLAGSCSSLQQLTLNIGMVTNMKHIELLARCIIANKSLTGLHIHGSDLGDVGMNILGRALRKHPGIVSLDVGDCKLSDMSIDVLYSLLLPVENKPGLTELTLSDNPRISALGWAQLGMCLANCSCLRWLFLDYNPLGDYGASCVLVALAASQSVQVLDLEGCGLTEHTGQVMLHLVQNHLGGLSRVNLSNNRIRTSTIGSIRKHVSENHFDDSSSVSTISVDDLFLMNETR

Organism: NCBI:txid100452

Radius of gyration: 28.49 Å; Cα contacts (8 Å, |Δi|>4): 1263; chains: 2; bounding box: 37×90×65 Å

Solvent-accessible surface area (backbone atoms only — not comparable to full-atom values): 26286 Å² total; per-residue (Å²): 122,92,57,43,56,47,77,51,62,73,38,71,64,47,71,68,53,51,50,50,51,44,50,31,26,70,67,45,49,31,30,31,42,36,39,28,41,38,48,67,57,69,69,57,52,51,52,44,35,54,37,49,9,71,14,69,40,33,32,34,43,32,37,21,32,63,57,33,66,40,71,68,48,46,51,48,48,24,52,17,42,55,58,21,70,36,37,32,30,43,31,33,33,43,16,59,40,30,41,71,39,43,51,53,37,38,59,19,53,71,67,27,57,42,54,25,31,42,28,52,15,34,15,60,33,32,48,80,34,45,64,51,52,43,64,45,34,40,64,45,96,92,24,64,22,23,31,28,42,31,46,25,37,26,67,60,38,42,60,67,33,30,41,53,44,9,28,44,45,12,68,23,67,50,34,28,36,42,33,44,25,48,16,76,40,26,47,57,19,45,44,18,39,50,24,9,42,39,38,28,33,31,44,25,34,40,32,44,29,38,15,59,31,33,47,67,40,42,53,52,49,39,51,37,44,74,76,38,39,65,42,31,30,45,73,40,65,51,71,40,60,46,53,67,68,54,52,50,54,38,50,60,48,24,60,70,37,80,75,71,68,83,71,53,80,54,90,54,46,72,66,43,52,56,46,45,59,71,69,101,124,93,56,44,56,48,77,52,61,70,41,72,63,46,70,68,53,50,50,50,50,45,51,32,25,70,66,44,49,31,29,34,42,38,39,28,42,39,49,67,58,69,69,56,52,50,51,44,37,54,38,51,8,70,13,72,40,31,30,34,45,31,37,22,32,62,56,35,67,40,71,66,48,44,51,48,48,24,52,17,40,53,58,22,69,35,35,33,30,44,31,32,34,43,17,57,40,30,42,69,39,42,53,54,39,37,58,18,53,69,68,26,57,41,54,25,32,41,29,53,15,35,15,62,34,33,48,80,32,45,64,50,49,42,64,46,35,41,63,46,95,90,23,64,22,23,32,29,42,30,46,25,36,25,67,60,38,42,60,66,33,32,41,52,45,9,29,43,45,12,67,24,66,50,33,29,36,41,34,44,24,49,16,75,41,27,47,58,17,47,44,17,39,50,23,9,42,38,38,30,33,31,42,25,34,41,32,44,28,38,16,60,32,34,48,68,40,42,53,51,49,38,51,37,45,74,76,35,39,67,43,33,30,45,75,40,64,52,71,40,60,48,54,67,69,55,52,52,55,38,49,61,49,24,60,70,37,80,74,71,68,82,72,53,80,56,87,54,47,72,66,42,51,55,46,46,59,70,68,101